Protein AF-0000000087004504 (afdb_homodimer)

Nearest PDB structures (foldseek):
  4i7d-assembly1_A  TM=7.869E-01  e=6.351E-16  Homo sapiens
  4i7b-assembly1_A  TM=7.913E-01  e=2.103E-15  Homo sapiens
  4ca1-assembly1_A  TM=7.230E-01  e=1.581E-15  Homo sapiens
  4x3g-assembly1_A  TM=7.733E-01  e=9.803E-15  Homo sapiens
  5wzz-assembly2_B  TM=7.544E-01  e=6.963E-15  Homo sapiens

Sequence (550 aa):
MESISQLSHESVNDSIVSLFECPVCYEYLTPPIYQCKNAHNICSKCKEHITKCPTCGEIYLDSRSVFVEQIAERLLYPCKNLEVGCYEKYSLQDIEKHHEVCSHRMYECLPGKADNCKWKGRSFDILTHMMDAHASSCWMVDENNILYDYNVFEGVEDLQLVSAYHEVFWYNFKCDATKQKLFLAVQYIGPQELACTFTYEFELCADTDEEKSIIIKNRTRPDTEKLNDIYDSASCIVLDFATVKHFVDSNNSVSFCLRLKRVMAGDSTDGIKDRMESISQLSHESVNDSIVSLFECPVCYEYLTPPIYQCKNAHNICSKCKEHITKCPTCGEIYLDSRSVFVEQIAERLLYPCKNLEVGCYEKYSLQDIEKHHEVCSHRMYECLPGKADNCKWKGRSFDILTHMMDAHASSCWMVDENNILYDYNVFEGVEDLQLVSAYHEVFWYNFKCDATKQKLFLAVQYIGPQELACTFTYEFELCADTDEEKSIIIKNRTRPDTEKLNDIYDSASCIVLDFATVKHFVDSNNSVSFCLRLKRVMAGDSTDGIKDR

Solvent-accessible surface area (backbone atoms only — not comparable to full-atom values): 30795 Å² total; per-residue (Å²): 136,79,80,74,72,71,75,75,74,72,48,56,52,60,63,46,51,71,70,40,46,18,83,82,84,63,45,70,54,49,78,62,30,30,27,26,80,58,44,51,60,37,28,56,77,57,49,76,78,44,62,55,38,90,89,80,64,45,56,52,47,90,43,53,26,58,54,60,36,55,46,47,61,54,38,54,43,71,42,92,41,39,92,77,66,39,84,53,63,28,33,71,85,45,37,62,60,44,56,67,53,39,54,68,36,80,40,68,45,69,77,32,48,85,73,66,48,80,56,69,41,42,68,86,46,46,62,60,48,31,56,73,77,37,46,91,40,47,40,79,47,41,65,41,81,47,70,45,92,42,55,43,72,74,47,40,75,47,65,34,39,32,33,39,96,95,38,45,28,42,40,38,38,37,25,39,51,88,77,40,31,36,40,41,42,46,23,28,61,52,51,56,86,53,13,68,44,26,33,37,35,43,35,38,48,22,84,89,36,85,85,44,65,47,76,48,74,46,58,27,36,32,58,72,55,54,64,66,57,34,60,73,66,57,68,43,49,75,42,46,44,80,62,48,59,70,32,34,50,97,66,38,21,45,46,36,37,40,35,55,45,74,61,65,87,78,67,71,69,69,71,85,68,75,129,136,80,78,73,70,71,76,74,74,74,48,54,52,60,61,45,51,72,68,40,47,17,84,82,82,65,44,68,51,49,79,62,29,30,27,25,79,56,43,50,61,36,28,56,76,58,48,77,78,44,63,53,38,87,90,80,63,42,57,52,47,88,43,53,26,59,53,58,35,55,48,47,61,56,38,56,43,69,42,92,41,38,91,77,67,39,85,53,62,28,34,70,84,45,37,63,61,44,56,70,53,40,54,70,36,80,41,69,45,68,77,33,48,85,73,66,48,80,58,69,41,42,68,86,45,46,61,60,47,33,56,71,77,38,45,90,42,47,38,81,48,41,66,40,78,47,70,44,92,42,55,44,73,74,47,39,78,46,64,35,39,32,32,39,95,94,38,46,29,41,38,39,39,35,27,38,51,88,77,41,32,35,40,41,42,46,21,29,60,53,53,55,85,54,13,68,43,26,33,38,34,43,34,39,48,22,85,90,36,87,84,45,65,48,77,49,74,47,59,28,36,32,58,72,55,54,64,67,57,33,60,74,66,56,68,42,48,74,43,46,44,80,63,50,59,72,32,34,51,96,66,39,22,45,47,37,37,40,35,56,45,73,62,62,86,78,66,72,69,69,68,84,68,76,132

Structure (mmCIF, N/CA/C/O backbone):
data_AF-0000000087004504-model_v1
#
loop_
_entity.id
_entity.type
_entity.pdbx_description
1 polymer 'E3 ubiquitin-protein ligase'
#
loop_
_atom_site.group_PDB
_atom_site.id
_atom_site.type_symbol
_atom_site.label_atom_id
_atom_site.label_alt_id
_atom_site.label_comp_id
_atom_site.label_asym_id
_atom_site.label_entity_id
_atom_site.label_seq_id
_atom_site.pdbx_PDB_ins_code
_atom_site.Cartn_x
_atom_site.Cartn_y
_atom_site.Cartn_z
_atom_site.occupancy
_atom_site.B_iso_or_equiv
_atom_site.auth_seq_id
_atom_site.auth_comp_id
_atom_site.auth_asym_id
_atom_site.auth_atom_id
_atom_site.pdbx_PDB_model_num
ATOM 1 N N . MET A 1 1 ? -18.5 -16.672 20.172 1 22.16 1 MET A N 1
ATOM 2 C CA . MET A 1 1 ? -18.344 -15.938 18.922 1 22.16 1 MET A CA 1
ATOM 3 C C . MET A 1 1 ? -17.062 -15.125 18.922 1 22.16 1 MET A C 1
ATOM 5 O O . MET A 1 1 ? -17 -14.047 19.516 1 22.16 1 MET A O 1
ATOM 9 N N . GLU A 1 2 ? -15.844 -15.742 19 1 25.73 2 GLU A N 1
ATOM 10 C CA . GLU A 1 2 ? -14.469 -15.32 19.266 1 25.73 2 GLU A CA 1
ATOM 11 C C . GLU A 1 2 ? -14 -14.289 18.234 1 25.73 2 GLU A C 1
ATOM 13 O O . GLU A 1 2 ? -14.289 -14.422 17.047 1 25.73 2 GLU A O 1
ATOM 18 N N . SER A 1 3 ? -13.914 -12.992 18.688 1 28.08 3 SER A N 1
ATOM 19 C CA . SER A 1 3 ? -13.344 -11.844 18 1 28.08 3 SER A CA 1
ATOM 20 C C . SER A 1 3 ? -12.07 -12.234 17.25 1 28.08 3 SER A C 1
ATOM 22 O O . SER A 1 3 ? -11.062 -12.578 17.859 1 28.08 3 SER A O 1
ATOM 24 N N . ILE A 1 4 ? -12.141 -13.102 16.266 1 32.5 4 ILE A N 1
ATOM 25 C CA . ILE A 1 4 ? -10.984 -13.32 15.398 1 32.5 4 ILE A CA 1
ATOM 26 C C . ILE A 1 4 ? -10.203 -12.023 15.234 1 32.5 4 ILE A C 1
ATOM 28 O O . ILE A 1 4 ? -10.734 -11.023 14.734 1 32.5 4 ILE A O 1
ATOM 32 N N . SER A 1 5 ? -9.391 -11.617 16.172 1 33.56 5 SER A N 1
ATOM 33 C CA . SER A 1 5 ? -8.367 -10.578 16.188 1 33.56 5 SER A CA 1
ATOM 34 C C . SER A 1 5 ? -7.816 -10.32 14.781 1 33.56 5 SER A C 1
ATOM 36 O O . SER A 1 5 ? -7.293 -11.234 14.148 1 33.56 5 SER A O 1
ATOM 38 N N . GLN A 1 6 ? -8.523 -9.688 13.914 1 36.09 6 GLN A N 1
ATOM 39 C CA . GLN A 1 6 ? -7.973 -9.203 12.656 1 36.09 6 GLN A CA 1
ATOM 40 C C . GLN A 1 6 ? -6.492 -8.867 12.797 1 36.09 6 GLN A C 1
ATOM 42 O O . GLN A 1 6 ? -6.141 -7.859 13.414 1 36.09 6 GLN A O 1
ATOM 47 N N . LEU A 1 7 ? -5.609 -9.602 13.281 1 40.5 7 LEU A N 1
ATOM 48 C CA . LEU A 1 7 ? -4.188 -9.32 13.125 1 40.5 7 LEU A CA 1
ATOM 49 C C . LEU A 1 7 ? -3.947 -8.391 11.938 1 40.5 7 LEU A C 1
ATOM 51 O O . LEU A 1 7 ? -4.199 -8.758 10.789 1 40.5 7 LEU A O 1
ATOM 55 N N . SER A 1 8 ? -4.301 -7.141 12.047 1 48.19 8 SER A N 1
ATOM 56 C CA . SER A 1 8 ? -4.223 -6 11.141 1 48.19 8 SER A CA 1
ATOM 57 C C . SER A 1 8 ? -2.971 -6.07 10.273 1 48.19 8 SER A C 1
ATOM 59 O O . SER A 1 8 ? -1.851 -6.055 10.789 1 48.19 8 SER A O 1
ATOM 61 N N . HIS A 1 9 ? -2.887 -6.867 9.25 1 65 9 HIS A N 1
ATOM 62 C CA . HIS A 1 9 ? -1.817 -6.973 8.258 1 65 9 HIS A CA 1
ATOM 63 C C . HIS A 1 9 ? -1.287 -5.598 7.871 1 65 9 HIS A C 1
ATOM 65 O O . HIS A 1 9 ? -2.057 -4.723 7.473 1 65 9 HIS A O 1
ATOM 71 N N . GLU A 1 10 ? -0.148 -5.242 8.484 1 83.25 10 GLU A N 1
ATOM 72 C CA . GLU A 1 10 ? 0.576 -4.023 8.148 1 83.25 10 GLU A CA 1
ATOM 73 C C . GLU A 1 10 ? 0.592 -3.795 6.637 1 83.25 10 GLU A C 1
ATOM 75 O O . GLU A 1 10 ? 0.879 -4.715 5.867 1 83.25 10 GLU A O 1
ATOM 80 N N . SER A 1 11 ? 0.062 -2.662 6.297 1 92.94 11 SER A N 1
ATOM 81 C CA . SER A 1 11 ? 0.087 -2.318 4.879 1 92.94 11 SER A CA 1
ATOM 82 C C . SER A 1 11 ? 1.515 -2.287 4.344 1 92.94 11 SER A C 1
ATOM 84 O O . SER A 1 11 ? 2.469 -2.141 5.109 1 92.94 11 SER A O 1
ATOM 86 N N . VAL A 1 12 ? 1.646 -2.516 3.148 1 95.88 12 VAL A N 1
ATOM 87 C CA . VAL A 1 12 ? 2.943 -2.422 2.49 1 95.88 12 VAL A CA 1
ATOM 88 C C . VAL A 1 12 ? 3.574 -1.062 2.779 1 95.88 12 VAL A C 1
ATOM 90 O O . VAL A 1 12 ? 4.758 -0.978 3.109 1 95.88 12 VAL A O 1
ATOM 93 N N . ASN A 1 13 ? 2.764 -0.056 2.732 1 97.12 13 ASN A N 1
ATOM 94 C CA . ASN A 1 13 ? 3.26 1.287 3.01 1 97.12 13 ASN A CA 1
ATOM 95 C C . ASN A 1 13 ? 3.852 1.387 4.414 1 97.12 13 ASN A C 1
ATOM 97 O O . ASN A 1 13 ? 4.98 1.852 4.586 1 97.12 13 ASN A O 1
ATOM 101 N N . ASP A 1 14 ? 3.104 0.91 5.367 1 96.31 14 ASP A N 1
ATOM 102 C CA . ASP A 1 14 ? 3.535 1.05 6.754 1 96.31 14 ASP A CA 1
ATOM 103 C C . ASP A 1 14 ? 4.82 0.266 7.012 1 96.31 14 ASP A C 1
ATOM 105 O O . ASP A 1 14 ? 5.695 0.726 7.746 1 96.31 14 ASP A O 1
ATOM 109 N N . SER A 1 15 ? 4.891 -0.849 6.363 1 96.62 15 SER A N 1
ATOM 110 C CA . SER A 1 15 ? 6.066 -1.69 6.555 1 96.62 15 SER A CA 1
ATOM 111 C C . SER A 1 15 ? 7.312 -1.047 5.953 1 96.62 15 SER A C 1
ATOM 113 O O . SER A 1 15 ? 8.414 -1.192 6.488 1 96.62 15 SER A O 1
ATOM 115 N N . ILE A 1 16 ? 7.121 -0.328 4.918 1 97.69 16 ILE A N 1
ATOM 116 C CA . ILE A 1 16 ? 8.266 0.261 4.238 1 97.69 16 ILE A CA 1
ATOM 117 C C . ILE A 1 16 ? 8.625 1.595 4.891 1 97.69 16 ILE A C 1
ATOM 119 O O . ILE A 1 16 ? 9.805 1.907 5.078 1 97.69 16 ILE A O 1
ATOM 123 N N . VAL A 1 17 ? 7.656 2.373 5.273 1 97.31 17 VAL A N 1
ATOM 124 C CA . VAL A 1 17 ? 7.875 3.689 5.859 1 97.31 17 VAL A CA 1
ATOM 125 C C . VAL A 1 17 ? 8.742 3.559 7.113 1 97.31 17 VAL A C 1
ATOM 127 O O . VAL A 1 17 ? 9.57 4.422 7.391 1 97.31 17 VAL A O 1
ATOM 130 N N . SER A 1 18 ? 8.578 2.467 7.816 1 95.38 18 SER A N 1
ATOM 131 C CA . SER A 1 18 ? 9.312 2.25 9.062 1 95.38 18 SER A CA 1
ATOM 132 C C . SER A 1 18 ? 10.812 2.141 8.812 1 95.38 18 SER A C 1
ATOM 134 O O . SER A 1 18 ? 11.609 2.332 9.727 1 95.38 18 SER A O 1
ATOM 136 N N . LEU A 1 19 ? 11.219 1.907 7.613 1 97.12 19 LEU A N 1
ATOM 137 C CA . LEU A 1 19 ? 12.625 1.785 7.246 1 97.12 19 LEU A CA 1
ATOM 138 C C . LEU A 1 19 ? 13.227 3.148 6.914 1 97.12 19 LEU A C 1
ATOM 140 O O . LEU A 1 19 ? 14.445 3.291 6.824 1 97.12 19 LEU A O 1
ATOM 144 N N . PHE A 1 20 ? 12.383 4.137 6.754 1 97.94 20 PHE A N 1
ATOM 145 C CA . PHE A 1 20 ? 12.82 5.418 6.211 1 97.94 20 PHE A CA 1
ATOM 146 C C . PHE A 1 20 ? 13.023 6.438 7.324 1 97.94 20 PHE A C 1
ATOM 148 O O . PHE A 1 20 ? 12.602 7.59 7.203 1 97.94 20 PHE A O 1
ATOM 155 N N . GLU A 1 21 ? 13.68 6.039 8.312 1 96.88 21 GLU A N 1
ATOM 156 C CA . GLU A 1 21 ? 14.07 6.922 9.406 1 96.88 21 GLU A CA 1
ATOM 157 C C . GLU A 1 21 ? 15.578 7.125 9.445 1 96.88 21 GLU A C 1
ATOM 159 O O . GLU A 1 21 ? 16.344 6.164 9.305 1 96.88 21 GLU A O 1
ATOM 164 N N . CYS A 1 22 ? 15.984 8.344 9.562 1 97.56 22 CYS A N 1
ATOM 165 C CA . CYS A 1 22 ? 17.406 8.633 9.719 1 97.56 22 CYS A CA 1
ATOM 166 C C . CYS A 1 22 ? 17.938 8.086 11.031 1 97.56 22 CYS A C 1
ATOM 168 O O . CYS A 1 22 ? 17.328 8.281 12.086 1 97.56 22 CYS A O 1
ATOM 170 N N . PRO A 1 23 ? 19.047 7.434 11.008 1 96.88 23 PRO A N 1
ATOM 171 C CA . PRO A 1 23 ? 19.578 6.828 12.227 1 96.88 23 PRO A CA 1
ATOM 172 C C . PRO A 1 23 ? 20.125 7.859 13.211 1 96.88 23 PRO A C 1
ATOM 174 O O . PRO A 1 23 ? 20.406 7.531 14.367 1 96.88 23 PRO A O 1
ATOM 177 N N . VAL A 1 24 ? 20.25 9.07 12.836 1 97.06 24 VAL A N 1
ATOM 178 C CA . VAL A 1 24 ? 20.859 10.109 13.664 1 97.06 24 VAL A CA 1
ATOM 179 C C . VAL A 1 24 ? 19.766 10.977 14.289 1 97.06 24 VAL A C 1
ATOM 181 O O . VAL A 1 24 ? 19.672 11.07 15.516 1 97.06 24 VAL A O 1
ATOM 184 N N . CYS A 1 25 ? 18.906 11.586 13.477 1 96.56 25 CYS A N 1
ATOM 185 C CA . CYS A 1 25 ? 17.922 12.523 13.992 1 96.56 25 CYS A CA 1
ATOM 186 C C . CYS A 1 25 ? 16.562 11.852 14.203 1 96.56 25 CYS A C 1
ATOM 188 O O . CYS A 1 25 ? 15.664 12.43 14.805 1 96.56 25 CYS A O 1
ATOM 190 N N . TYR A 1 26 ? 16.297 10.656 13.609 1 95.56 26 TYR A N 1
ATOM 191 C CA . TYR A 1 26 ? 15.109 9.828 13.773 1 95.56 26 TYR A CA 1
ATOM 192 C C . TYR A 1 26 ? 13.914 10.43 13.047 1 95.56 26 TYR A C 1
ATOM 194 O O . TYR A 1 26 ? 12.773 10.023 13.281 1 95.56 26 TYR A O 1
ATOM 202 N N . GLU A 1 27 ? 14.125 11.391 12.188 1 95 27 GLU A N 1
ATOM 203 C CA . GLU A 1 27 ? 13.094 11.906 11.281 1 95 27 GLU A CA 1
ATOM 204 C C . GLU A 1 27 ? 13.031 11.094 9.992 1 95 27 GLU A C 1
ATOM 206 O O . GLU A 1 27 ? 13.977 10.367 9.672 1 95 27 GLU A O 1
ATOM 211 N N . TYR A 1 28 ? 11.953 11.219 9.367 1 96.88 28 TYR A N 1
ATOM 212 C CA . TYR A 1 28 ? 11.852 10.531 8.086 1 96.88 28 TYR A CA 1
ATOM 213 C C . TYR A 1 28 ? 12.828 11.117 7.07 1 96.88 28 TYR A C 1
ATOM 215 O O . TYR A 1 28 ? 13.023 12.328 7.02 1 96.88 28 TYR A O 1
ATOM 223 N N . LEU A 1 29 ? 13.398 10.242 6.312 1 97.75 29 LEU A N 1
ATOM 224 C CA . LEU A 1 29 ? 14.336 10.641 5.27 1 97.75 29 LEU A CA 1
ATOM 225 C C . LEU A 1 29 ? 13.625 11.398 4.156 1 97.75 29 LEU A C 1
ATOM 227 O O . LEU A 1 29 ? 12.602 10.93 3.637 1 97.75 29 LEU A O 1
ATOM 231 N N . THR A 1 30 ? 14.086 12.594 3.863 1 96.88 30 THR A N 1
ATOM 232 C CA . THR A 1 30 ? 13.617 13.391 2.736 1 96.88 30 THR A CA 1
ATOM 233 C C . THR A 1 30 ? 14.766 13.711 1.786 1 96.88 30 THR A C 1
ATOM 235 O O . THR A 1 30 ? 15.914 13.828 2.213 1 96.88 30 THR A O 1
ATOM 238 N N . PRO A 1 31 ? 14.469 13.82 0.538 1 97.31 31 PRO A N 1
ATOM 239 C CA . PRO A 1 31 ? 15.539 14.172 -0.397 1 97.31 31 PRO A CA 1
ATOM 240 C C . PRO A 1 31 ? 16.172 15.523 -0.078 1 97.31 31 PRO A C 1
ATOM 242 O O . PRO A 1 31 ? 15.477 16.453 0.333 1 97.31 31 PRO A O 1
ATOM 245 N N . PRO A 1 32 ? 17.469 15.516 -0.321 1 97.75 32 PRO A N 1
ATOM 246 C CA . PRO A 1 32 ? 18.406 14.484 -0.805 1 97.75 32 PRO A CA 1
ATOM 247 C C . PRO A 1 32 ? 18.781 13.484 0.279 1 97.75 32 PRO A C 1
ATOM 249 O O . PRO A 1 32 ? 18.906 13.844 1.45 1 97.75 32 PRO A O 1
ATOM 252 N N . ILE A 1 33 ? 18.938 12.266 -0.087 1 98.38 33 ILE A N 1
ATOM 253 C CA . ILE A 1 33 ? 19.297 11.172 0.812 1 98.38 33 ILE A CA 1
ATOM 254 C C . ILE A 1 33 ? 20.641 10.586 0.406 1 98.38 33 ILE A C 1
ATOM 256 O O . ILE A 1 33 ? 20.922 10.398 -0.783 1 98.38 33 ILE A O 1
ATOM 260 N N . TYR A 1 34 ? 21.5 10.352 1.396 1 98.19 34 TYR A N 1
ATOM 261 C CA . TYR A 1 34 ? 22.844 9.812 1.164 1 98.19 34 TYR A CA 1
ATOM 262 C C . TYR A 1 34 ? 23.016 8.453 1.829 1 98.19 34 TYR A C 1
ATOM 264 O O . TYR A 1 34 ? 22.188 8.062 2.662 1 98.19 34 TYR A O 1
ATOM 272 N N . GLN A 1 35 ? 24.016 7.754 1.395 1 97.69 35 GLN A N 1
ATOM 273 C CA . GLN A 1 35 ? 24.25 6.43 1.961 1 97.69 35 GLN A CA 1
ATOM 274 C C . GLN A 1 35 ? 25.75 6.125 2.039 1 97.69 35 GLN A C 1
ATOM 276 O O . GLN A 1 35 ? 26.547 6.773 1.364 1 97.69 35 GLN A O 1
ATOM 281 N N . CYS A 1 36 ? 26.094 5.27 2.889 1 96.75 36 CYS A N 1
ATOM 282 C CA . CYS A 1 36 ? 27.438 4.73 2.898 1 96.75 36 CYS A CA 1
ATOM 283 C C . CYS A 1 36 ? 27.562 3.551 1.94 1 96.75 36 CYS A C 1
ATOM 285 O O . CYS A 1 36 ? 26.594 3.16 1.301 1 96.75 36 CYS A O 1
ATOM 287 N N . LYS A 1 37 ? 28.719 2.926 1.812 1 94.25 37 LYS A N 1
ATOM 288 C CA . LYS A 1 37 ? 28.984 1.869 0.839 1 94.25 37 LYS A CA 1
ATOM 289 C C . LYS A 1 37 ? 28.172 0.612 1.164 1 94.25 37 LYS A C 1
ATOM 291 O O . LYS A 1 37 ? 28 -0.258 0.308 1 94.25 37 LYS A O 1
ATOM 296 N N . ASN A 1 38 ? 27.719 0.509 2.398 1 94.81 38 ASN A N 1
ATOM 297 C CA . ASN A 1 38 ? 26.906 -0.635 2.801 1 94.81 38 ASN A CA 1
ATOM 298 C C . ASN A 1 38 ? 25.422 -0.319 2.729 1 94.81 38 ASN A C 1
ATOM 300 O O . ASN A 1 38 ? 24.594 -1.051 3.281 1 94.81 38 ASN A O 1
ATOM 304 N N . ALA A 1 39 ? 25.047 0.777 2.205 1 95.62 39 ALA A N 1
ATOM 305 C CA . ALA A 1 39 ? 23.688 1.179 1.885 1 95.62 39 ALA A CA 1
ATOM 306 C C . ALA A 1 39 ? 22.922 1.589 3.143 1 95.62 39 ALA A C 1
ATOM 308 O O . ALA A 1 39 ? 21.719 1.369 3.244 1 95.62 39 ALA A O 1
ATOM 309 N N . HIS A 1 40 ? 23.641 2.117 4.176 1 97.25 40 HIS A N 1
ATOM 310 C CA . HIS A 1 40 ? 22.969 2.779 5.297 1 97.25 40 HIS A CA 1
ATOM 311 C C . HIS A 1 40 ? 22.703 4.246 4.984 1 97.25 40 HIS A C 1
ATOM 313 O O . HIS A 1 40 ? 23.609 4.984 4.602 1 97.25 40 HIS A O 1
ATOM 319 N N . ASN A 1 41 ? 21.484 4.66 5.18 1 98 41 ASN A N 1
ATOM 320 C CA . ASN A 1 41 ? 21.047 5.973 4.715 1 98 41 ASN A CA 1
ATOM 321 C C . ASN A 1 41 ? 21.188 7.027 5.809 1 98 41 ASN A C 1
ATOM 323 O O . ASN A 1 41 ? 21.203 6.699 6.996 1 98 41 ASN A O 1
ATOM 327 N N . ILE A 1 42 ? 21.281 8.273 5.371 1 98.31 42 ILE A N 1
ATOM 328 C CA . ILE A 1 42 ? 21.344 9.43 6.254 1 98.31 42 ILE A CA 1
ATOM 329 C C . ILE A 1 42 ? 20.703 10.633 5.566 1 98.31 42 ILE A C 1
ATOM 331 O O . ILE A 1 42 ? 20.766 10.766 4.344 1 98.31 42 ILE A O 1
ATOM 335 N N . CYS A 1 43 ? 20.031 11.43 6.273 1 97.81 43 CYS A N 1
ATOM 336 C CA . CYS A 1 43 ? 19.453 12.633 5.703 1 97.81 43 CYS A CA 1
ATOM 337 C C . CYS A 1 43 ? 20.516 13.688 5.449 1 97.81 43 CYS A C 1
ATOM 339 O O . CYS A 1 43 ? 21.625 13.609 5.992 1 97.81 43 CYS A O 1
ATOM 341 N N . SER A 1 44 ? 20.203 14.664 4.672 1 97.62 44 SER A N 1
ATOM 342 C CA . SER A 1 44 ? 21.156 15.695 4.273 1 97.62 44 SER A CA 1
ATOM 343 C C . SER A 1 44 ? 21.578 16.547 5.469 1 97.62 44 SER A C 1
ATOM 345 O O . SER A 1 44 ? 22.75 16.906 5.594 1 97.62 44 SER A O 1
ATOM 347 N N . LYS A 1 45 ? 20.703 16.859 6.387 1 97.44 45 LYS A N 1
ATOM 348 C CA . LYS A 1 45 ? 20.984 17.672 7.559 1 97.44 45 LYS A CA 1
ATOM 349 C C . LYS A 1 45 ? 22 16.984 8.469 1 97.44 45 LYS A C 1
ATOM 351 O O . LYS A 1 45 ? 22.969 17.609 8.906 1 97.44 45 LYS A O 1
ATOM 356 N N . CYS A 1 46 ? 21.828 15.758 8.695 1 97.81 46 CYS A N 1
ATOM 357 C CA . CYS A 1 46 ? 22.703 15.016 9.594 1 97.81 46 CYS A CA 1
ATOM 358 C C . CYS A 1 46 ? 24.047 14.734 8.93 1 97.81 46 CYS A C 1
ATOM 360 O O . CYS A 1 46 ? 25.078 14.703 9.602 1 97.81 46 CYS A O 1
ATOM 362 N N . LYS A 1 47 ? 24.031 14.516 7.656 1 97.56 47 LYS A N 1
ATOM 363 C CA . LYS A 1 47 ? 25.281 14.258 6.93 1 97.56 47 LYS A CA 1
ATOM 364 C C . LYS A 1 47 ? 26.25 15.414 7.082 1 97.56 47 LYS A C 1
ATOM 366 O O . LYS A 1 47 ? 27.469 15.227 7.023 1 97.56 47 LYS A O 1
ATOM 371 N N . GLU A 1 48 ? 25.75 16.609 7.242 1 97.06 48 GLU A N 1
ATOM 372 C CA . GLU A 1 48 ? 26.578 17.797 7.402 1 97.06 48 GLU A CA 1
ATOM 373 C C . GLU A 1 48 ? 27.391 17.734 8.695 1 97.06 48 GLU A C 1
ATOM 375 O O . GLU A 1 48 ? 28.422 18.391 8.82 1 97.06 48 GLU A O 1
ATOM 380 N N . HIS A 1 49 ? 26.984 16.891 9.594 1 96.81 49 HIS A N 1
ATOM 381 C CA . HIS A 1 49 ? 27.578 16.906 10.93 1 96.81 49 HIS A CA 1
ATOM 382 C C . HIS A 1 49 ? 28.344 15.609 11.203 1 96.81 49 HIS A C 1
ATOM 384 O O . HIS A 1 49 ? 29.141 15.539 12.148 1 96.81 49 HIS A O 1
ATOM 390 N N . ILE A 1 50 ? 28.031 14.586 10.406 1 95.69 50 ILE A N 1
ATOM 391 C CA . ILE A 1 50 ? 28.656 13.281 10.656 1 95.69 50 ILE A CA 1
ATOM 392 C C . ILE A 1 50 ? 29.297 12.766 9.375 1 95.69 50 ILE A C 1
ATOM 394 O O . ILE A 1 50 ? 28.719 12.875 8.289 1 95.69 50 ILE A O 1
ATOM 398 N N . THR A 1 51 ? 30.484 12.195 9.516 1 95.38 51 THR A N 1
ATOM 399 C CA . THR A 1 51 ? 31.188 11.695 8.344 1 95.38 51 THR A CA 1
ATOM 400 C C . THR A 1 51 ? 31.094 10.172 8.266 1 95.38 51 THR A C 1
ATOM 402 O O . THR A 1 51 ? 31 9.609 7.172 1 95.38 51 THR A O 1
ATOM 405 N N . LYS A 1 52 ? 31 9.594 9.43 1 97.81 52 LYS A N 1
ATOM 406 C CA . LYS A 1 52 ? 30.984 8.141 9.469 1 97.81 52 LYS A CA 1
ATOM 407 C C . LYS A 1 52 ? 29.609 7.602 9.844 1 97.81 52 LYS A C 1
ATOM 409 O O . LYS A 1 52 ? 28.938 8.156 10.719 1 97.81 52 LYS A O 1
ATOM 414 N N . CYS A 1 53 ? 29.234 6.582 9.227 1 97.75 53 CYS A N 1
ATOM 415 C CA . CYS A 1 53 ? 27.984 5.895 9.477 1 97.75 53 CYS A CA 1
ATOM 416 C C . CYS A 1 53 ? 27.969 5.27 10.867 1 97.75 53 CYS A C 1
ATOM 418 O O . CYS A 1 53 ? 28.828 4.449 11.188 1 97.75 53 CYS A O 1
ATOM 420 N N . PRO A 1 54 ? 27.031 5.582 11.664 1 97.06 54 PRO A N 1
ATOM 421 C CA . PRO A 1 54 ? 26.984 5.035 13.016 1 97.06 54 PRO A CA 1
ATOM 422 C C . PRO A 1 54 ? 26.672 3.537 13.039 1 97.06 54 PRO A C 1
ATOM 424 O O . PRO A 1 54 ? 26.938 2.863 14.039 1 97.06 54 PRO A O 1
ATOM 427 N N . THR A 1 55 ? 26.109 2.984 11.992 1 95.31 55 THR A N 1
ATOM 428 C CA . THR A 1 55 ? 25.688 1.59 11.945 1 95.31 55 THR A CA 1
ATOM 429 C C . THR A 1 55 ? 26.875 0.675 11.641 1 95.31 55 THR A C 1
ATOM 431 O O . THR A 1 55 ? 27 -0.407 12.219 1 95.31 55 THR A O 1
ATOM 434 N N . CYS A 1 56 ? 27.875 1.089 10.742 1 96.25 56 CYS A N 1
ATOM 435 C CA . CYS A 1 56 ? 28.891 0.139 10.281 1 96.25 56 CYS A CA 1
ATOM 436 C C . CYS A 1 56 ? 30.281 0.75 10.336 1 96.25 56 CYS A C 1
ATOM 438 O O . CYS A 1 56 ? 31.266 0.061 10.102 1 96.25 56 CYS A O 1
ATOM 440 N N . GLY A 1 57 ? 30.375 2.07 10.484 1 97.12 57 GLY A N 1
ATOM 441 C CA . GLY A 1 57 ? 31.672 2.723 10.617 1 97.12 57 GLY A CA 1
ATOM 442 C C . GLY A 1 57 ? 32.25 3.197 9.289 1 97.12 57 GLY A C 1
ATOM 443 O O . GLY A 1 57 ? 33.281 3.836 9.258 1 97.12 57 GLY A O 1
ATOM 444 N N . GLU A 1 58 ? 31.578 3.002 8.18 1 96.75 58 GLU A N 1
ATOM 445 C CA . GLU A 1 58 ? 32.062 3.42 6.859 1 96.75 58 GLU A CA 1
ATOM 446 C C . GLU A 1 58 ? 31.766 4.902 6.617 1 96.75 58 GLU A C 1
ATOM 448 O O . GLU A 1 58 ? 30.859 5.473 7.23 1 96.75 58 GLU A O 1
ATOM 453 N N . ILE A 1 59 ? 32.531 5.484 5.695 1 97.12 59 ILE A N 1
ATOM 454 C CA . ILE A 1 59 ? 32.344 6.883 5.336 1 97.12 59 ILE A CA 1
ATOM 455 C C . ILE A 1 59 ? 31.141 7.016 4.414 1 97.12 59 ILE A C 1
ATOM 457 O O . ILE A 1 59 ? 30.953 6.203 3.508 1 97.12 59 ILE A O 1
ATOM 461 N N . TYR A 1 60 ? 30.359 8.055 4.637 1 97.12 60 TYR A N 1
ATOM 462 C CA . TYR A 1 60 ? 29.234 8.312 3.736 1 97.12 60 TYR A CA 1
ATOM 463 C C . TYR A 1 60 ? 29.734 8.797 2.377 1 97.12 60 TYR A C 1
ATOM 465 O O . TYR A 1 60 ? 30.672 9.578 2.297 1 97.12 60 TYR A O 1
ATOM 473 N N . LEU A 1 61 ? 29.078 8.258 1.426 1 96.06 61 LEU A N 1
ATOM 474 C CA . LEU A 1 61 ? 29.391 8.688 0.068 1 96.06 61 LEU A CA 1
ATOM 475 C C . LEU A 1 61 ? 28.797 10.062 -0.217 1 96.06 61 LEU A C 1
ATOM 477 O O . LEU A 1 61 ? 27.844 10.484 0.444 1 96.06 61 LEU A O 1
ATOM 481 N N . ASP A 1 62 ? 29.344 10.75 -1.226 1 94.81 62 ASP A N 1
ATOM 482 C CA . ASP A 1 62 ? 28.859 12.078 -1.584 1 94.81 62 ASP A CA 1
ATOM 483 C C . ASP A 1 62 ? 27.719 11.992 -2.594 1 94.81 62 ASP A C 1
ATOM 485 O O . ASP A 1 62 ? 26.984 12.969 -2.799 1 94.81 62 ASP A O 1
ATOM 489 N N . SER A 1 63 ? 27.672 10.812 -3.158 1 94.75 63 SER A N 1
ATOM 490 C CA . SER A 1 63 ? 26.609 10.656 -4.145 1 94.75 63 SER A CA 1
ATOM 491 C C . SER A 1 63 ? 25.25 10.484 -3.475 1 94.75 63 SER A C 1
ATOM 493 O O . SER A 1 63 ? 25.141 9.812 -2.445 1 94.75 63 SER A O 1
ATOM 495 N N . ARG A 1 64 ? 24.203 11.102 -4.121 1 95.44 64 ARG A N 1
ATOM 496 C CA . ARG A 1 64 ? 22.828 10.93 -3.668 1 95.44 64 ARG A CA 1
ATOM 497 C C . ARG A 1 64 ? 22.281 9.562 -4.07 1 95.44 64 ARG A C 1
ATOM 499 O O . ARG A 1 64 ? 22.656 9.023 -5.109 1 95.44 64 ARG A O 1
ATOM 506 N N . SER A 1 65 ? 21.484 9.039 -3.225 1 96.12 65 SER A N 1
ATOM 507 C CA . SER A 1 65 ? 20.781 7.801 -3.566 1 96.12 65 SER A CA 1
ATOM 508 C C . SER A 1 65 ? 19.438 8.086 -4.211 1 96.12 65 SER A C 1
ATOM 510 O O . SER A 1 65 ? 18.391 7.977 -3.555 1 96.12 65 SER A O 1
ATOM 512 N N . VAL A 1 66 ? 19.453 8.367 -5.465 1 97.06 66 VAL A N 1
ATOM 513 C CA . VAL A 1 66 ? 18.25 8.734 -6.207 1 97.06 66 VAL A CA 1
ATOM 514 C C . VAL A 1 66 ? 17.219 7.617 -6.113 1 97.06 66 VAL A C 1
ATOM 516 O O . VAL A 1 66 ? 16.016 7.879 -6.031 1 97.06 66 VAL A O 1
ATOM 519 N N . PHE A 1 67 ? 17.719 6.422 -6.074 1 97.31 67 PHE A N 1
ATOM 520 C CA . PHE A 1 67 ? 16.844 5.262 -5.949 1 97.31 67 PHE A CA 1
ATOM 521 C C . PHE A 1 67 ? 16.031 5.336 -4.664 1 97.31 67 PHE A C 1
ATOM 523 O O . PHE A 1 67 ? 14.812 5.188 -4.684 1 97.31 67 PHE A O 1
ATOM 530 N N . VAL A 1 68 ? 16.656 5.578 -3.574 1 98.12 68 VAL A N 1
ATOM 531 C CA . VAL A 1 68 ? 16 5.668 -2.268 1 98.12 68 VAL A CA 1
ATOM 532 C C . VAL A 1 68 ? 15.07 6.875 -2.23 1 98.12 68 VAL A C 1
ATOM 534 O O . VAL A 1 68 ? 13.984 6.805 -1.661 1 98.12 68 VAL A O 1
ATOM 537 N N . GLU A 1 69 ? 15.523 7.957 -2.865 1 98.31 69 GLU A N 1
ATOM 538 C CA . GLU A 1 69 ? 14.703 9.164 -2.93 1 98.31 69 GLU A CA 1
ATOM 539 C C . GLU A 1 69 ? 13.398 8.898 -3.678 1 98.31 69 GLU A C 1
ATOM 541 O O . GLU A 1 69 ? 12.336 9.375 -3.273 1 98.31 69 GLU A O 1
ATOM 546 N N . GLN A 1 70 ? 13.484 8.141 -4.723 1 97.88 70 GLN A N 1
ATOM 547 C CA . GLN A 1 70 ? 12.297 7.812 -5.504 1 97.88 70 GLN A CA 1
ATOM 548 C C . GLN A 1 70 ? 11.297 7.012 -4.672 1 97.88 70 GLN A C 1
ATOM 550 O O . GLN A 1 70 ? 10.086 7.234 -4.766 1 97.88 70 GLN A O 1
ATOM 555 N N . ILE A 1 71 ? 11.812 6.094 -3.902 1 98.19 71 ILE A N 1
ATOM 556 C CA . ILE A 1 71 ? 10.938 5.32 -3.029 1 98.19 71 ILE A CA 1
ATOM 557 C C . ILE A 1 71 ? 10.32 6.238 -1.978 1 98.19 71 ILE A C 1
ATOM 559 O O . ILE A 1 71 ? 9.102 6.223 -1.764 1 98.19 71 ILE A O 1
ATOM 563 N N . ALA A 1 72 ? 11.141 7.062 -1.36 1 98.31 72 ALA A N 1
ATOM 564 C CA . ALA A 1 72 ? 10.688 7.98 -0.319 1 98.31 72 ALA A CA 1
ATOM 565 C C . ALA A 1 72 ? 9.547 8.859 -0.822 1 98.31 72 ALA A C 1
ATOM 567 O O . ALA A 1 72 ? 8.602 9.156 -0.08 1 98.31 72 ALA A O 1
ATOM 568 N N . GLU A 1 73 ? 9.625 9.258 -2.023 1 97.62 73 GLU A N 1
ATOM 569 C CA . GLU A 1 73 ? 8.656 10.18 -2.609 1 97.62 73 GLU A CA 1
ATOM 570 C C . GLU A 1 73 ? 7.324 9.484 -2.881 1 97.62 73 GLU A C 1
ATOM 572 O O . GLU A 1 73 ? 6.305 10.141 -3.09 1 97.62 73 GLU A O 1
ATOM 577 N N . ARG A 1 74 ? 7.277 8.203 -2.92 1 97.31 74 ARG A N 1
ATOM 578 C CA . ARG A 1 74 ? 6.07 7.449 -3.242 1 97.31 74 ARG A CA 1
ATOM 579 C C . ARG A 1 74 ? 5.379 6.957 -1.977 1 97.31 74 ARG A C 1
ATOM 581 O O . ARG A 1 74 ? 4.223 6.531 -2.02 1 97.31 74 ARG A O 1
ATOM 588 N N . LEU A 1 75 ? 5.996 7.055 -0.855 1 97.88 75 LEU A N 1
ATOM 589 C CA . LEU A 1 75 ? 5.461 6.594 0.421 1 97.88 75 LEU A CA 1
ATOM 590 C C . LEU A 1 75 ? 4.496 7.621 1.009 1 97.88 75 LEU A C 1
ATOM 592 O O . LEU A 1 75 ? 4.484 8.781 0.587 1 97.88 75 LEU A O 1
ATOM 596 N N . LEU A 1 76 ? 3.691 7.113 1.869 1 97.94 76 LEU A N 1
ATOM 597 C CA . LEU A 1 76 ? 2.812 7.945 2.684 1 97.94 76 LEU A CA 1
ATOM 598 C C . LEU A 1 76 ? 3.26 7.941 4.141 1 97.94 76 LEU A C 1
ATOM 600 O O . LEU A 1 76 ? 3.406 6.879 4.75 1 97.94 76 LEU A O 1
ATOM 604 N N . TYR A 1 77 ? 3.43 9.047 4.652 1 97.88 77 TYR A N 1
ATOM 605 C CA . TYR A 1 77 ? 3.982 9.203 5.992 1 97.88 77 TYR A CA 1
ATOM 606 C C . TYR A 1 77 ? 2.896 9.586 6.992 1 97.88 77 TYR A C 1
ATOM 608 O O . TYR A 1 77 ? 2.018 10.391 6.68 1 97.88 77 TYR A O 1
ATOM 616 N N . PRO A 1 78 ? 2.963 9.016 8.125 1 97.12 78 PRO A N 1
ATOM 617 C CA . PRO A 1 78 ? 1.964 9.359 9.141 1 97.12 78 PRO A CA 1
ATOM 618 C C . PRO A 1 78 ? 2.133 10.773 9.688 1 97.12 78 PRO A C 1
ATOM 620 O O . PRO A 1 78 ? 3.256 11.273 9.773 1 97.12 78 PRO A O 1
ATOM 623 N N . CYS A 1 79 ? 1.022 11.422 9.992 1 96.88 79 CYS A N 1
ATOM 624 C CA . CYS A 1 79 ? 1.024 12.719 10.656 1 96.88 79 CYS A CA 1
ATOM 625 C C . CYS A 1 79 ? 1.818 12.656 11.961 1 96.88 79 CYS A C 1
ATOM 627 O O . CYS A 1 79 ? 1.778 11.656 12.672 1 96.88 79 CYS A O 1
ATOM 629 N N . LYS A 1 80 ? 2.535 13.734 12.281 1 94.69 80 LYS A N 1
ATOM 630 C CA . LYS A 1 80 ? 3.316 13.805 13.508 1 94.69 80 LYS A CA 1
ATOM 631 C C . LYS A 1 80 ? 2.414 13.734 14.742 1 94.69 80 LYS A C 1
ATOM 633 O O . LYS A 1 80 ? 2.881 13.461 15.844 1 94.69 80 LYS A O 1
ATOM 638 N N . ASN A 1 81 ? 1.147 13.969 14.539 1 95.38 81 ASN A N 1
ATOM 639 C CA . ASN A 1 81 ? 0.172 13.938 15.625 1 95.38 81 ASN A CA 1
ATOM 640 C C . ASN A 1 81 ? -0.522 12.578 15.711 1 95.38 81 ASN A C 1
ATOM 642 O O . ASN A 1 81 ? -1.649 12.484 16.203 1 95.38 81 ASN A O 1
ATOM 646 N N . LEU A 1 82 ? 0.132 11.578 15.18 1 94.38 82 LEU A N 1
ATOM 647 C CA . LEU A 1 82 ? -0.429 10.227 15.211 1 94.38 82 LEU A CA 1
ATOM 648 C C . LEU A 1 82 ? -0.717 9.797 16.641 1 94.38 82 LEU A C 1
ATOM 650 O O . LEU A 1 82 ? -1.787 9.25 16.922 1 94.38 82 LEU A O 1
ATOM 654 N N . GLU A 1 83 ? 0.129 10.055 17.562 1 93.69 83 GLU A N 1
ATOM 655 C CA . GLU A 1 83 ? 0.013 9.617 18.938 1 93.69 83 GLU A CA 1
ATOM 656 C C . GLU A 1 83 ? -1.161 10.289 19.641 1 93.69 83 GLU A C 1
ATOM 658 O O . GLU A 1 83 ? -1.671 9.789 20.641 1 93.69 83 GLU A O 1
ATOM 663 N N . VAL A 1 84 ? -1.561 11.406 19.094 1 92.62 84 VAL A N 1
ATOM 664 C CA . VAL A 1 84 ? -2.641 12.141 19.75 1 92.62 84 VAL A CA 1
ATOM 665 C C . VAL A 1 84 ? -3.938 11.961 18.969 1 92.62 84 VAL A C 1
ATOM 667 O O . VAL A 1 84 ? -4.934 12.633 19.234 1 92.62 84 VAL A O 1
ATOM 670 N N . GLY A 1 85 ? -3.852 11.172 17.891 1 92.69 85 GLY A N 1
ATOM 671 C CA . GLY A 1 85 ? -5.133 10.75 17.344 1 92.69 85 GLY A CA 1
ATOM 672 C C . GLY A 1 85 ? -5.254 10.992 15.852 1 92.69 85 GLY A C 1
ATOM 673 O O . GLY A 1 85 ? -6.254 10.617 15.234 1 92.69 85 GLY A O 1
ATOM 674 N N . CYS A 1 86 ? -4.352 11.664 15.234 1 95.25 86 CYS A N 1
ATOM 675 C CA . CYS A 1 86 ? -4.453 11.844 13.789 1 95.25 86 CYS A CA 1
ATOM 676 C C . CYS A 1 86 ? -3.877 10.641 13.055 1 95.25 86 CYS A C 1
ATOM 678 O O . CYS A 1 86 ? -2.662 10.438 13.047 1 95.25 86 CYS A O 1
ATOM 680 N N . TYR A 1 87 ? -4.633 9.914 12.297 1 95.31 87 TYR A N 1
ATOM 681 C CA . TYR A 1 87 ? -4.207 8.68 11.641 1 95.31 87 TYR A CA 1
ATOM 682 C C . TYR A 1 87 ? -4.023 8.898 10.148 1 95.31 87 TYR A C 1
ATOM 684 O O . TYR A 1 87 ? -3.838 7.938 9.391 1 95.31 87 TYR A O 1
ATOM 692 N N . GLU A 1 88 ? -4.031 10.117 9.789 1 95.81 88 GLU A N 1
ATOM 693 C CA . GLU A 1 88 ? -3.893 10.422 8.367 1 95.81 88 GLU A CA 1
ATOM 694 C C . GLU A 1 88 ? -2.445 10.273 7.91 1 95.81 88 GLU A C 1
ATOM 696 O O . GLU A 1 88 ? -1.517 10.477 8.695 1 95.81 88 GLU A O 1
ATOM 701 N N . LYS A 1 89 ? -2.264 9.898 6.629 1 97.38 89 LYS A N 1
ATOM 702 C CA . LYS A 1 89 ? -0.958 9.773 5.984 1 97.38 89 LYS A CA 1
ATOM 703 C C . LYS A 1 89 ? -0.896 10.594 4.703 1 97.38 89 LYS A C 1
ATOM 705 O O . LYS A 1 89 ? -1.891 10.711 3.984 1 97.38 89 LYS A O 1
ATOM 710 N N . TYR A 1 90 ? 0.262 11.172 4.465 1 97.62 90 TYR A N 1
ATOM 711 C CA . TYR A 1 90 ? 0.431 12.023 3.295 1 97.62 90 TYR A CA 1
ATOM 712 C C . TYR A 1 90 ? 1.804 11.82 2.664 1 97.62 90 TYR A C 1
ATOM 714 O O . TYR A 1 90 ? 2.717 11.297 3.307 1 97.62 90 TYR A O 1
ATOM 722 N N . SER A 1 91 ? 1.883 12.203 1.431 1 97.31 91 SER A N 1
ATOM 723 C CA . SER A 1 91 ? 3.176 12.227 0.756 1 97.31 91 SER A CA 1
ATOM 724 C C . SER A 1 91 ? 4.109 13.258 1.387 1 97.31 91 SER A C 1
ATOM 726 O O . SER A 1 91 ? 3.668 14.109 2.154 1 97.31 91 SER A O 1
ATOM 728 N N . LEU A 1 92 ? 5.332 13.172 1.014 1 95.81 92 LEU A N 1
ATOM 729 C CA . LEU A 1 92 ? 6.312 14.133 1.503 1 95.81 92 LEU A CA 1
ATOM 730 C C . LEU A 1 92 ? 5.93 15.555 1.104 1 95.81 92 LEU A C 1
ATOM 732 O O . LEU A 1 92 ? 6.133 16.5 1.874 1 95.81 92 LEU A O 1
ATOM 736 N N . GLN A 1 93 ? 5.344 15.688 0.007 1 94.5 93 GLN A N 1
ATOM 737 C CA . GLN A 1 93 ? 4.977 17 -0.513 1 94.5 93 GLN A CA 1
ATOM 738 C C . GLN A 1 93 ? 3.785 17.578 0.245 1 94.5 93 GLN A C 1
ATOM 740 O O . GLN A 1 93 ? 3.717 18.781 0.478 1 94.5 93 GLN A O 1
ATOM 745 N N . ASP A 1 94 ? 2.975 16.703 0.717 1 96.75 94 ASP A N 1
ATOM 746 C CA . ASP A 1 94 ? 1.689 17.156 1.237 1 96.75 94 ASP A CA 1
ATOM 747 C C . ASP A 1 94 ? 1.685 17.172 2.764 1 96.75 94 ASP A C 1
ATOM 749 O O . ASP A 1 94 ? 0.812 17.781 3.387 1 96.75 94 ASP A O 1
ATOM 753 N N . ILE A 1 95 ? 2.59 16.516 3.342 1 96.44 95 ILE A N 1
ATOM 754 C CA . ILE A 1 95 ? 2.51 16.25 4.777 1 96.44 95 ILE A CA 1
ATOM 755 C C . ILE A 1 95 ? 2.66 17.562 5.543 1 96.44 95 ILE A C 1
ATOM 757 O O . ILE A 1 95 ? 2.023 17.766 6.582 1 96.44 95 ILE A O 1
ATOM 761 N N . GLU A 1 96 ? 3.504 18.453 5.066 1 93.81 96 GLU A N 1
ATOM 762 C CA . GLU A 1 96 ? 3.668 19.734 5.738 1 93.81 96 GLU A CA 1
ATOM 763 C C . GLU A 1 96 ? 2.387 20.562 5.672 1 93.81 96 GLU A C 1
ATOM 765 O O . GLU A 1 96 ? 2.016 21.234 6.645 1 93.81 96 GLU A O 1
ATOM 770 N N . LYS A 1 97 ? 1.792 20.562 4.586 1 94.44 97 LYS A N 1
ATOM 771 C CA . LYS A 1 97 ? 0.506 21.234 4.449 1 94.44 97 LYS A CA 1
ATOM 772 C C . LYS A 1 97 ? -0.52 20.672 5.426 1 94.44 97 LYS A C 1
ATOM 774 O O . LYS A 1 97 ? -1.256 21.422 6.07 1 94.44 97 LYS A O 1
ATOM 779 N N . HIS A 1 98 ? -0.506 19.359 5.516 1 95.5 98 HIS A N 1
ATOM 780 C CA . HIS A 1 98 ? -1.409 18.734 6.469 1 95.5 98 HIS A CA 1
ATOM 781 C C . HIS A 1 98 ? -1.102 19.172 7.895 1 95.5 98 HIS A C 1
ATOM 783 O O . HIS A 1 98 ? -2.016 19.484 8.664 1 95.5 98 HIS A O 1
ATOM 789 N N . HIS A 1 99 ? 0.138 19.25 8.172 1 94.25 99 HIS A N 1
ATOM 790 C CA . HIS A 1 99 ? 0.524 19.609 9.531 1 94.25 99 HIS A CA 1
ATOM 791 C C . HIS A 1 99 ? -0.004 21 9.898 1 94.25 99 HIS A C 1
ATOM 793 O O . HIS A 1 99 ? -0.361 21.234 11.055 1 94.25 99 HIS A O 1
ATOM 799 N N . GLU A 1 100 ? -0.117 21.859 8.969 1 91.5 100 GLU A N 1
ATOM 800 C CA . GLU A 1 100 ? -0.574 23.234 9.188 1 91.5 100 GLU A CA 1
ATOM 801 C C . GLU A 1 100 ? -2.068 23.266 9.5 1 91.5 100 GLU A C 1
ATOM 803 O O . GLU A 1 100 ? -2.539 24.172 10.195 1 91.5 100 GLU A O 1
ATOM 808 N N . VAL A 1 101 ? -2.732 22.312 9.039 1 92.94 101 VAL A N 1
ATOM 809 C CA . VAL A 1 101 ? -4.188 22.406 9.141 1 92.94 101 VAL A CA 1
ATOM 810 C C . VAL A 1 101 ? -4.715 21.234 9.977 1 92.94 101 VAL A C 1
ATOM 812 O O . VAL A 1 101 ? -5.93 21.078 10.125 1 92.94 101 VAL A O 1
ATOM 815 N N . CYS A 1 102 ? -3.834 20.422 10.492 1 94.69 102 CYS A N 1
ATOM 816 C CA . CYS A 1 102 ? -4.25 19.266 11.266 1 94.69 102 CYS A CA 1
ATOM 817 C C . CYS A 1 102 ? -5.062 19.688 12.484 1 94.69 102 CYS A C 1
ATOM 819 O O . CYS A 1 102 ? -4.656 20.578 13.227 1 94.69 102 CYS A O 1
ATOM 821 N N . SER A 1 103 ? -6.156 19.094 12.688 1 91.19 103 SER A N 1
ATOM 822 C CA . SER A 1 103 ? -7.039 19.422 13.797 1 91.19 103 SER A CA 1
ATOM 823 C C . SER A 1 103 ? -6.418 19.031 15.133 1 91.19 103 SER A C 1
ATOM 825 O O . SER A 1 103 ? -6.887 19.469 16.188 1 91.19 103 SER A O 1
ATOM 827 N N . HIS A 1 104 ? -5.359 18.234 15.055 1 94.25 104 HIS A N 1
ATOM 828 C CA . HIS A 1 104 ? -4.688 17.781 16.266 1 94.25 104 HIS A CA 1
ATOM 829 C C . HIS A 1 104 ? -3.414 18.594 16.516 1 94.25 104 HIS A C 1
ATOM 831 O O . HIS A 1 104 ? -2.635 18.266 17.406 1 94.25 104 HIS A O 1
ATOM 837 N N . ARG A 1 105 ? -3.223 19.547 15.734 1 94.5 105 ARG A N 1
ATOM 838 C CA . ARG A 1 105 ? -2.021 20.375 15.859 1 94.5 105 ARG A CA 1
ATOM 839 C C . ARG A 1 105 ? -1.981 21.094 17.203 1 94.5 105 ARG A C 1
ATOM 841 O O . ARG A 1 105 ? -2.986 21.141 17.922 1 94.5 105 ARG A O 1
ATOM 848 N N . MET A 1 106 ? -0.854 21.562 17.516 1 93.25 106 MET A N 1
ATOM 849 C CA . MET A 1 106 ? -0.663 22.375 18.719 1 93.25 106 MET A CA 1
ATOM 850 C C . MET A 1 106 ? -1.123 23.812 18.5 1 93.25 106 MET A C 1
ATOM 852 O O . MET A 1 106 ? -0.865 24.391 17.453 1 93.25 106 MET A O 1
ATOM 856 N N . TYR A 1 107 ? -1.756 24.344 19.578 1 93 107 TYR A N 1
ATOM 857 C CA . TYR A 1 107 ? -2.229 25.719 19.547 1 93 107 TYR A CA 1
ATOM 858 C C . TYR A 1 107 ? -1.47 26.578 20.547 1 93 107 TYR A C 1
ATOM 860 O O . TYR A 1 107 ? -0.939 26.062 21.531 1 93 107 TYR A O 1
ATOM 868 N N . GLU A 1 108 ? -1.446 27.812 20.156 1 92 108 GLU A N 1
ATOM 869 C CA . GLU A 1 108 ? -0.914 28.812 21.078 1 92 108 GLU A CA 1
ATOM 870 C C . GLU A 1 108 ? -2.008 29.766 21.547 1 92 108 GLU A C 1
ATOM 872 O O . GLU A 1 108 ? -3.074 29.844 20.938 1 92 108 GLU A O 1
ATOM 877 N N . CYS A 1 109 ? -1.731 30.391 22.688 1 92.12 109 CYS A N 1
ATOM 878 C CA . CYS A 1 109 ? -2.662 31.375 23.234 1 92.12 109 CYS A CA 1
ATOM 879 C C . CYS A 1 109 ? -2.568 32.688 22.484 1 92.12 109 CYS A C 1
ATOM 881 O O . CYS A 1 109 ? -1.612 33.438 22.656 1 92.12 109 CYS A O 1
ATOM 883 N N . LEU A 1 110 ? -3.52 32.969 21.703 1 89 110 LEU A N 1
ATOM 884 C CA . LEU A 1 110 ? -3.473 34.156 20.859 1 89 110 LEU A CA 1
ATOM 885 C C . LEU A 1 110 ? -3.721 35.406 21.688 1 89 110 LEU A C 1
ATOM 887 O O . LEU A 1 110 ? -2.957 36.375 21.609 1 89 110 LEU A O 1
ATOM 891 N N . PRO A 1 111 ? -4.766 35.438 22.516 1 84.56 111 PRO A N 1
ATOM 892 C CA . PRO A 1 111 ? -5 36.625 23.328 1 84.56 111 PRO A CA 1
ATOM 893 C C . PRO A 1 111 ? -3.863 36.906 24.312 1 84.56 111 PRO A C 1
ATOM 895 O O . PRO A 1 111 ? -3.568 38.062 24.625 1 84.56 111 PRO A O 1
ATOM 898 N N . GLY A 1 112 ? -3.199 35.844 24.719 1 82.94 112 GLY A N 1
ATOM 899 C CA . GLY A 1 112 ? -2.146 35.969 25.719 1 82.94 112 GLY A CA 1
ATOM 900 C C . GLY A 1 112 ? -0.789 36.281 25.109 1 82.94 112 GLY A C 1
ATOM 901 O O . GLY A 1 112 ? 0.195 36.469 25.828 1 82.94 112 GLY A O 1
ATOM 902 N N . LYS A 1 113 ? -0.793 36.312 23.828 1 81.94 113 LYS A N 1
ATOM 903 C CA . LYS A 1 113 ? 0.491 36.594 23.188 1 81.94 113 LYS A CA 1
ATOM 904 C C . LYS A 1 113 ? 1.032 37.969 23.625 1 81.94 113 LYS A C 1
ATOM 906 O O . LYS A 1 113 ? 2.236 38.094 23.844 1 81.94 113 LYS A O 1
ATOM 911 N N . ALA A 1 114 ? 0.101 38.906 23.766 1 76.88 114 ALA A N 1
ATOM 912 C CA . ALA A 1 114 ? 0.485 40.25 24.203 1 76.88 114 ALA A CA 1
ATOM 913 C C . ALA A 1 114 ? 1.061 40.219 25.625 1 76.88 114 ALA A C 1
ATOM 915 O O . ALA A 1 114 ? 1.969 41 25.938 1 76.88 114 ALA A O 1
ATOM 916 N N . ASP A 1 115 ? 0.603 39.344 26.469 1 82.56 115 ASP A N 1
ATOM 917 C CA . ASP A 1 115 ? 1.048 39.219 27.844 1 82.56 115 ASP A CA 1
ATOM 918 C C . ASP A 1 115 ? 2.115 38.156 28 1 82.56 115 ASP A C 1
ATOM 920 O O . ASP A 1 115 ? 2.406 37.719 29.109 1 82.56 115 ASP A O 1
ATOM 924 N N . ASN A 1 116 ? 2.654 37.688 26.984 1 88.75 116 ASN A N 1
ATOM 925 C CA . ASN A 1 116 ? 3.719 36.688 26.984 1 88.75 116 ASN A CA 1
ATOM 926 C C . ASN A 1 116 ? 3.244 35.344 27.562 1 88.75 116 ASN A C 1
ATOM 928 O O . ASN A 1 116 ? 3.965 34.719 28.328 1 88.75 116 ASN A O 1
ATOM 932 N N . CYS A 1 117 ? 2.008 35.062 27.406 1 93.81 117 CYS A N 1
ATOM 933 C CA . CYS A 1 117 ? 1.488 33.781 27.797 1 93.81 117 CYS A CA 1
ATOM 934 C C . CYS A 1 117 ? 2.174 32.656 27.031 1 93.81 117 CYS A C 1
ATOM 936 O O . CYS A 1 117 ? 2.256 32.688 25.797 1 93.81 117 CYS A O 1
ATOM 938 N N . LYS A 1 118 ? 2.672 31.594 27.703 1 93.25 118 LYS A N 1
ATOM 939 C CA . LYS A 1 118 ? 3.469 30.531 27.094 1 93.25 118 LYS A CA 1
ATOM 940 C C . LYS A 1 118 ? 2.65 29.266 26.906 1 93.25 118 LYS A C 1
ATOM 942 O O . LYS A 1 118 ? 3.195 28.203 26.578 1 93.25 118 LYS A O 1
ATOM 947 N N . TRP A 1 119 ? 1.476 29.391 27.078 1 94.5 119 TRP A N 1
ATOM 948 C CA . TRP A 1 119 ? 0.633 28.203 27.016 1 94.5 119 TRP A CA 1
ATOM 949 C C . TRP A 1 119 ? 0.637 27.594 25.625 1 94.5 119 TRP A C 1
ATOM 951 O O . TRP A 1 119 ? 0.572 28.328 24.625 1 94.5 119 TRP A O 1
ATOM 961 N N . LYS A 1 120 ? 0.774 26.297 25.547 1 94.12 120 LYS A N 1
ATOM 962 C CA . LYS A 1 120 ? 0.589 25.5 24.359 1 94.12 120 LYS A CA 1
ATOM 963 C C . LYS A 1 120 ? -0.268 24.266 24.641 1 94.12 120 LYS A C 1
ATOM 965 O O . LYS A 1 120 ? -0.119 23.625 25.688 1 94.12 120 LYS A O 1
ATOM 970 N N . GLY A 1 121 ? -1.189 24.016 23.75 1 93.75 121 GLY A N 1
ATOM 971 C CA . GLY A 1 121 ? -2.057 22.859 23.953 1 93.75 121 GLY A CA 1
ATOM 972 C C . GLY A 1 121 ? -2.898 22.531 22.734 1 93.75 121 GLY A C 1
ATOM 973 O O . GLY A 1 121 ? -2.676 23.062 21.656 1 93.75 121 GLY A O 1
ATOM 974 N N . ARG A 1 122 ? -3.795 21.578 22.969 1 93.06 122 ARG A N 1
ATOM 975 C CA . ARG A 1 122 ? -4.664 21.125 21.891 1 93.06 122 ARG A CA 1
ATOM 976 C C . ARG A 1 122 ? -5.98 21.891 21.891 1 93.06 122 ARG A C 1
ATOM 978 O O . ARG A 1 122 ? -6.25 22.672 22.797 1 93.06 122 ARG A O 1
ATOM 985 N N . SER A 1 123 ? -6.723 21.641 20.828 1 90.81 123 SER A N 1
ATOM 986 C CA . SER A 1 123 ? -7.961 22.391 20.625 1 90.81 123 SER A CA 1
ATOM 987 C C . SER A 1 123 ? -8.906 22.203 21.812 1 90.81 123 SER A C 1
ATOM 989 O O . SER A 1 123 ? -9.562 23.156 22.25 1 90.81 123 SER A O 1
ATOM 991 N N . PHE A 1 124 ? -8.961 21.031 22.328 1 89.38 124 PHE A N 1
ATOM 992 C CA . PHE A 1 124 ? -9.93 20.734 23.391 1 89.38 124 PHE A CA 1
ATOM 993 C C . PHE A 1 124 ? -9.477 21.344 24.703 1 89.38 124 PHE A C 1
ATOM 995 O O . PHE A 1 124 ? -10.266 21.422 25.656 1 89.38 124 PHE A O 1
ATOM 1002 N N . ASP A 1 125 ? -8.289 21.844 24.797 1 93.5 125 ASP A N 1
ATOM 1003 C CA . ASP A 1 125 ? -7.762 22.406 26.031 1 93.5 125 ASP A CA 1
ATOM 1004 C C . ASP A 1 125 ? -7.82 23.938 26 1 93.5 125 ASP A C 1
ATOM 1006 O O . ASP A 1 125 ? -7.578 24.594 27.016 1 93.5 125 ASP A O 1
ATOM 1010 N N . ILE A 1 126 ? -8.141 24.453 24.906 1 94 126 ILE A N 1
ATOM 1011 C CA . ILE A 1 126 ? -8.078 25.906 24.734 1 94 126 ILE A CA 1
ATOM 1012 C C . ILE A 1 126 ? -9.078 26.578 25.656 1 94 126 ILE A C 1
ATOM 1014 O O . ILE A 1 126 ? -8.75 27.562 26.328 1 94 126 ILE A O 1
ATOM 1018 N N . LEU A 1 127 ? -10.258 26.031 25.688 1 94.44 127 LEU A N 1
ATOM 1019 C CA . LEU A 1 127 ? -11.312 26.609 26.5 1 94.44 127 LEU A CA 1
ATOM 1020 C C . LEU A 1 127 ? -10.914 26.625 27.969 1 94.44 127 LEU A C 1
ATOM 1022 O O . LEU A 1 127 ? -11.039 27.641 28.656 1 94.44 127 LEU A O 1
ATOM 1026 N N . THR A 1 128 ? -10.461 25.516 28.406 1 95.19 128 THR A N 1
ATOM 1027 C CA . THR A 1 128 ? -10.047 25.406 29.797 1 95.19 128 THR A CA 1
ATOM 1028 C C . THR A 1 128 ? -8.938 26.406 30.125 1 95.19 128 THR A C 1
ATOM 1030 O O . THR A 1 128 ? -8.992 27.094 31.141 1 95.19 128 THR A O 1
ATOM 1033 N N . HIS A 1 129 ? -7.977 26.516 29.281 1 95.25 129 HIS A N 1
ATOM 1034 C CA . HIS A 1 129 ? -6.887 27.469 29.484 1 95.25 129 HIS A CA 1
ATOM 1035 C C . HIS A 1 129 ? -7.414 28.891 29.562 1 95.25 129 HIS A C 1
ATOM 1037 O O . HIS A 1 129 ? -7.066 29.641 30.484 1 95.25 129 HIS A O 1
ATOM 1043 N N . MET A 1 130 ? -8.234 29.219 28.609 1 93.69 130 MET A N 1
ATOM 1044 C CA . MET A 1 130 ? -8.742 30.594 28.531 1 93.69 130 MET A CA 1
ATOM 1045 C C . MET A 1 130 ? -9.594 30.922 29.75 1 93.69 130 MET A C 1
ATOM 1047 O O . MET A 1 130 ? -9.469 32.031 30.312 1 93.69 130 MET A O 1
ATOM 1051 N N . MET A 1 131 ? -10.359 30.016 30.172 1 93.75 131 MET A N 1
ATOM 1052 C CA . MET A 1 131 ? -11.203 30.219 31.344 1 93.75 131 MET A CA 1
ATOM 1053 C C . MET A 1 131 ? -10.352 30.406 32.594 1 93.75 131 MET A C 1
ATOM 1055 O O . MET A 1 131 ? -10.688 31.203 33.469 1 93.75 131 MET A O 1
ATOM 1059 N N . ASP A 1 132 ? -9.305 29.766 32.656 1 94.31 132 ASP A N 1
ATOM 1060 C CA . ASP A 1 132 ? -8.461 29.781 33.844 1 94.31 132 ASP A CA 1
ATOM 1061 C C . ASP A 1 132 ? -7.535 30.984 33.844 1 94.31 132 ASP A C 1
ATOM 1063 O O . ASP A 1 132 ? -7.363 31.641 34.875 1 94.31 132 ASP A O 1
ATOM 1067 N N . ALA A 1 133 ? -6.98 31.281 32.656 1 93.25 133 ALA A N 1
ATOM 1068 C CA . ALA A 1 133 ? -5.898 32.25 32.625 1 93.25 133 ALA A CA 1
ATOM 1069 C C . ALA A 1 133 ? -6.371 33.594 32 1 93.25 133 ALA A C 1
ATOM 1071 O O . ALA A 1 133 ? -5.801 34.656 32.281 1 93.25 133 ALA A O 1
ATOM 1072 N N . HIS A 1 134 ? -7.375 33.5 31.141 1 92.62 134 HIS A N 1
ATOM 1073 C CA . HIS A 1 134 ? -7.828 34.688 30.422 1 92.62 134 HIS A CA 1
ATOM 1074 C C . HIS A 1 134 ? -9.352 34.75 30.406 1 92.62 134 HIS A C 1
ATOM 1076 O O . HIS A 1 134 ? -9.945 34.969 29.344 1 92.62 134 HIS A O 1
ATOM 1082 N N . ALA A 1 135 ? -9.969 34.719 31.547 1 90.5 135 ALA A N 1
ATOM 1083 C CA . ALA A 1 135 ? -11.422 34.625 31.656 1 90.5 135 ALA A CA 1
ATOM 1084 C C . ALA A 1 135 ? -12.102 35.812 31 1 90.5 135 ALA A C 1
ATOM 1086 O O . ALA A 1 135 ? -13.188 35.688 30.438 1 90.5 135 ALA A O 1
ATOM 1087 N N . SER A 1 136 ? -11.484 36.938 31.031 1 89.06 136 SER A N 1
ATOM 1088 C CA . SER A 1 136 ? -12.07 38.156 30.469 1 89.06 136 SER A CA 1
ATOM 1089 C C . SER A 1 136 ? -12.156 38.094 28.953 1 89.06 136 SER A C 1
ATOM 1091 O O . SER A 1 136 ? -12.914 38.844 28.328 1 89.06 136 SER A O 1
ATOM 1093 N N . SER A 1 137 ? -11.438 37.156 28.391 1 90.19 137 SER A N 1
ATOM 1094 C CA . SER A 1 137 ? -11.422 37.031 26.938 1 90.19 137 SER A CA 1
ATOM 1095 C C . SER A 1 137 ? -12.219 35.812 26.5 1 90.19 137 SER A C 1
ATOM 1097 O O . SER A 1 137 ? -12.023 35.281 25.391 1 90.19 137 SER A O 1
ATOM 1099 N N . CYS A 1 138 ? -13.055 35.344 27.344 1 89.5 138 CYS A N 1
ATOM 1100 C CA . CYS A 1 138 ? -13.836 34.125 27.047 1 89.5 138 CYS A CA 1
ATOM 1101 C C . CYS A 1 138 ? -15.328 34.406 27.172 1 89.5 138 CYS A C 1
ATOM 1103 O O . CYS A 1 138 ? -15.797 34.844 28.219 1 89.5 138 CYS A O 1
ATOM 1105 N N . TRP A 1 139 ? -15.961 34.219 26.062 1 87.38 139 TRP A N 1
ATOM 1106 C CA . TRP A 1 139 ? -17.422 34.344 26.047 1 87.38 139 TRP A CA 1
ATOM 1107 C C . TRP A 1 139 ? -18.078 32.969 25.984 1 87.38 139 TRP A C 1
ATOM 1109 O O . TRP A 1 139 ? -17.828 32.188 25.047 1 87.38 139 TRP A O 1
ATOM 1119 N N . MET A 1 140 ? -19.016 32.625 26.828 1 84.31 140 MET A N 1
ATOM 1120 C CA . MET A 1 140 ? -19.516 31.281 26.984 1 84.31 140 MET A CA 1
ATOM 1121 C C . MET A 1 140 ? -20.938 31.156 26.438 1 84.31 140 MET A C 1
ATOM 1123 O O . MET A 1 140 ? -21.656 30.203 26.781 1 84.31 140 MET A O 1
ATOM 1127 N N . VAL A 1 141 ? -21.312 32.062 25.703 1 80.25 141 VAL A N 1
ATOM 1128 C CA . VAL A 1 141 ? -22.672 32.062 25.172 1 80.25 141 VAL A CA 1
ATOM 1129 C C . VAL A 1 141 ? -22.641 32.219 23.656 1 80.25 141 VAL A C 1
ATOM 1131 O O . VAL A 1 141 ? -21.641 32.688 23.094 1 80.25 141 VAL A O 1
ATOM 1134 N N . ASP A 1 142 ? -23.781 31.641 23.047 1 82.94 142 ASP A N 1
ATOM 1135 C CA . ASP A 1 142 ? -23.875 31.734 21.594 1 82.94 142 ASP A CA 1
ATOM 1136 C C . ASP A 1 142 ? -24.406 33.094 21.156 1 82.94 142 ASP A C 1
ATOM 1138 O O . ASP A 1 142 ? -24.328 33.438 19.969 1 82.94 142 ASP A O 1
ATOM 1142 N N . GLU A 1 143 ? -25 33.781 22.078 1 83.81 143 GLU A N 1
ATOM 1143 C CA . GLU A 1 143 ? -25.438 35.156 21.828 1 83.81 143 GLU A CA 1
ATOM 1144 C C . GLU A 1 143 ? -24.734 36.156 22.75 1 83.81 143 GLU A C 1
ATOM 1146 O O . GLU A 1 143 ? -24.828 36.062 23.969 1 83.81 143 GLU A O 1
ATOM 1151 N N . ASN A 1 144 ? -23.953 37.031 22.078 1 83.81 144 ASN A N 1
ATOM 1152 C CA . ASN A 1 144 ? -23.141 37.969 22.844 1 83.81 144 ASN A CA 1
ATOM 1153 C C . ASN A 1 144 ? -23.5 39.438 22.484 1 83.81 144 ASN A C 1
ATOM 1155 O O . ASN A 1 144 ? -23.562 39.781 21.312 1 83.81 144 ASN A O 1
ATOM 1159 N N . ASN A 1 145 ? -23.797 40.156 23.5 1 86.56 145 ASN A N 1
ATOM 1160 C CA . ASN A 1 145 ? -23.938 41.594 23.344 1 86.56 145 ASN A CA 1
ATOM 1161 C C . ASN A 1 145 ? -22.641 42.312 23.641 1 86.56 145 ASN A C 1
ATOM 1163 O O . ASN A 1 145 ? -22.188 42.344 24.797 1 86.56 145 ASN A O 1
ATOM 1167 N N . ILE A 1 146 ? -22.109 42.844 22.641 1 86 146 ILE A N 1
ATOM 1168 C CA . ILE A 1 146 ? -20.781 43.438 22.781 1 86 146 ILE A CA 1
ATOM 1169 C C . ILE A 1 146 ? -20.875 44.938 22.672 1 86 146 ILE A C 1
ATOM 1171 O O . ILE A 1 146 ? -21.609 45.469 21.859 1 86 146 ILE A O 1
ATOM 1175 N N . LEU A 1 147 ? -20.172 45.594 23.562 1 85.56 147 LEU A N 1
ATOM 1176 C CA . LEU A 1 147 ? -20.078 47.031 23.562 1 85.56 147 LEU A CA 1
ATOM 1177 C C . LEU A 1 147 ? -18.625 47.5 23.625 1 85.56 147 LEU A C 1
ATOM 1179 O O . LEU A 1 147 ? -17.875 47.062 24.5 1 85.56 147 LEU A O 1
ATOM 1183 N N . TYR A 1 148 ? -18.266 48.219 22.641 1 87.56 148 TYR A N 1
ATOM 1184 C CA . TYR A 1 148 ? -16.984 48.938 22.688 1 87.56 148 TYR A CA 1
ATOM 1185 C C . TYR A 1 148 ? -17.203 50.406 23.031 1 87.56 148 TYR A C 1
ATOM 1187 O O . TYR A 1 148 ? -17.609 51.188 22.156 1 87.56 148 TYR A O 1
ATOM 1195 N N . ASP A 1 149 ? -16.797 50.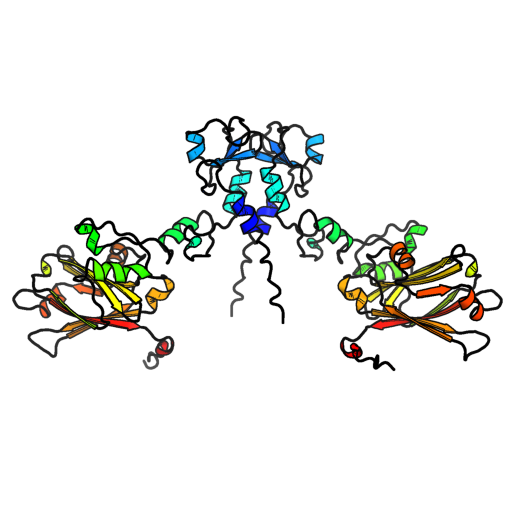812 24.266 1 85.81 149 ASP A N 1
ATOM 1196 C CA . ASP A 1 149 ? -17.125 52.125 24.812 1 85.81 149 ASP A CA 1
ATOM 1197 C C . ASP A 1 149 ? -16.016 53.125 24.516 1 85.81 149 ASP A C 1
ATOM 1199 O O . ASP A 1 149 ? -15.664 53.938 25.375 1 85.81 149 ASP A O 1
ATOM 1203 N N . TYR A 1 150 ? -15.398 53.031 23.453 1 85.75 150 TYR A N 1
ATOM 1204 C CA . TYR A 1 150 ? -14.391 53.969 22.984 1 85.75 150 TYR A CA 1
ATOM 1205 C C . TYR A 1 150 ? -14.57 54.312 21.516 1 85.75 150 TYR A C 1
ATOM 1207 O O . TYR A 1 150 ? -15.484 53.781 20.859 1 85.75 150 TYR A O 1
ATOM 1215 N N . ASN A 1 151 ? -13.75 55.219 21.078 1 89.88 151 ASN A N 1
ATOM 1216 C CA . ASN A 1 151 ? -13.836 55.625 19.688 1 89.88 151 ASN A CA 1
ATOM 1217 C C . ASN A 1 151 ? -13.32 54.531 18.75 1 89.88 151 ASN A C 1
ATOM 1219 O O . ASN A 1 151 ? -12.109 54.375 18.578 1 89.88 151 ASN A O 1
ATOM 1223 N N . VAL A 1 152 ? -14.148 53.906 18.094 1 88.31 152 VAL A N 1
ATOM 1224 C CA . VAL A 1 152 ? -13.805 52.719 17.312 1 88.31 152 VAL A CA 1
ATOM 1225 C C . VAL A 1 152 ? -13.133 53.156 16.016 1 88.31 152 VAL A C 1
ATOM 1227 O O . VAL A 1 152 ? -12.461 52.344 15.359 1 88.31 152 VAL A O 1
ATOM 1230 N N . PHE A 1 153 ? -13.336 54.406 15.641 1 91.31 153 PHE A N 1
ATOM 1231 C CA . PHE A 1 153 ? -12.812 54.844 14.359 1 91.31 153 PHE A CA 1
ATOM 1232 C C . PHE A 1 153 ? -11.32 55.156 14.461 1 91.31 153 PHE A C 1
ATOM 1234 O O . PHE A 1 153 ? -10.656 55.406 13.445 1 91.31 153 PHE A O 1
ATOM 1241 N N . GLU A 1 154 ? -10.789 55.062 15.656 1 90.38 154 GLU A N 1
ATOM 1242 C CA . GLU A 1 154 ? -9.367 55.312 15.867 1 90.38 154 GLU A CA 1
ATOM 1243 C C . GLU A 1 154 ? -8.547 54.031 15.703 1 90.38 154 GLU A C 1
ATOM 1245 O O . GLU A 1 154 ? -7.312 54.094 15.75 1 90.38 154 GLU A O 1
ATOM 1250 N N . GLY A 1 155 ? -9.109 53.031 15.375 1 87.38 155 GLY A N 1
ATOM 1251 C CA . GLY A 1 155 ? -8.383 51.781 15.219 1 87.38 155 GLY A CA 1
ATOM 1252 C C . GLY A 1 155 ? -8.484 50.875 16.422 1 87.38 155 GLY A C 1
ATOM 1253 O O . GLY A 1 155 ? -7.922 51.188 17.484 1 87.38 155 GLY A O 1
ATOM 1254 N N . VAL A 1 156 ? -9.219 49.875 16.375 1 89.06 156 VAL A N 1
ATOM 1255 C CA . VAL A 1 156 ? -9.43 48.938 17.453 1 89.06 156 VAL A CA 1
ATOM 1256 C C . VAL A 1 156 ? -9.32 47.5 16.922 1 89.06 156 VAL A C 1
ATOM 1258 O O . VAL A 1 156 ? -9.781 47.219 15.82 1 89.06 156 VAL A O 1
ATOM 1261 N N . GLU A 1 157 ? -8.547 46.719 17.656 1 92.25 157 GLU A N 1
ATOM 1262 C CA . GLU A 1 157 ? -8.523 45.281 17.375 1 92.25 157 GLU A CA 1
ATOM 1263 C C . GLU A 1 157 ? -8.852 44.469 18.625 1 92.25 157 GLU A C 1
ATOM 1265 O O . GLU A 1 157 ? -8.414 44.812 19.719 1 92.25 157 GLU A O 1
ATOM 1270 N N . ASP A 1 158 ? -9.711 43.562 18.469 1 93.06 158 ASP A N 1
ATOM 1271 C CA . ASP A 1 158 ? -10.125 42.75 19.594 1 93.06 158 ASP A CA 1
ATOM 1272 C C . ASP A 1 158 ? -10.18 41.281 19.188 1 93.06 158 ASP A C 1
ATOM 1274 O O . ASP A 1 158 ? -10.578 40.938 18.062 1 93.06 158 ASP A O 1
ATOM 1278 N N . LEU A 1 159 ? -9.695 40.406 20.062 1 94.31 159 LEU A N 1
ATOM 1279 C CA . LEU A 1 159 ? -9.703 38.969 19.891 1 94.31 159 LEU A CA 1
ATOM 1280 C C . LEU A 1 159 ? -10.258 38.281 21.141 1 94.31 159 LEU A C 1
ATOM 1282 O O . LEU A 1 159 ? -9.773 38.5 22.25 1 94.31 159 LEU A O 1
ATOM 1286 N N . GLN A 1 160 ? -11.328 37.562 20.984 1 93.69 160 GLN A N 1
ATOM 1287 C CA . GLN A 1 160 ? -11.945 36.812 22.078 1 93.69 160 GLN A CA 1
ATOM 1288 C C . GLN A 1 160 ? -12.219 35.375 21.703 1 93.69 160 GLN A C 1
ATOM 1290 O O . GLN A 1 160 ? -12.266 35.031 20.516 1 93.69 160 GLN A O 1
ATOM 1295 N N . LEU A 1 161 ? -12.328 34.531 22.719 1 95.31 161 LEU A N 1
ATOM 1296 C CA . LEU A 1 161 ? -12.773 33.156 22.516 1 95.31 161 LEU A CA 1
ATOM 1297 C C . LEU A 1 161 ? -14.266 33 22.797 1 95.31 161 LEU A C 1
ATOM 1299 O O . LEU A 1 161 ? -14.766 33.562 23.781 1 95.31 161 LEU A O 1
ATOM 1303 N N . VAL A 1 162 ? -14.969 32.406 21.906 1 95.38 162 VAL A N 1
ATOM 1304 C CA . VAL A 1 162 ? -16.391 32.156 22.094 1 95.38 162 VAL A CA 1
ATOM 1305 C C . VAL A 1 162 ? -16.672 30.656 22.172 1 95.38 162 VAL A C 1
ATOM 1307 O O . VAL A 1 162 ? -16.188 29.891 21.344 1 95.38 162 VAL A O 1
ATOM 1310 N N . SER A 1 163 ? -17.297 30.219 23.188 1 94.44 163 SER A N 1
ATOM 1311 C CA . SER A 1 163 ? -17.766 28.828 23.297 1 94.44 163 SER A CA 1
ATOM 1312 C C . SER A 1 163 ? -19.25 28.719 22.969 1 94.44 163 SER A C 1
ATOM 1314 O O . SER A 1 163 ? -20.078 29.359 23.609 1 94.44 163 SER A O 1
ATOM 1316 N N . ALA A 1 164 ? -19.562 28 21.953 1 93.19 164 ALA A N 1
ATOM 1317 C CA . ALA A 1 164 ? -20.938 27.781 21.531 1 93.19 164 ALA A CA 1
ATOM 1318 C C . ALA A 1 164 ? -21.109 26.406 20.906 1 93.19 164 ALA A C 1
ATOM 1320 O O . ALA A 1 164 ? -20.234 25.922 20.188 1 93.19 164 ALA A O 1
ATOM 1321 N N . TYR A 1 165 ? -22.234 25.688 21.172 1 91.06 165 TYR A N 1
ATOM 1322 C CA . TYR A 1 165 ? -22.578 24.391 20.594 1 91.06 165 TYR A CA 1
ATOM 1323 C C . TYR A 1 165 ? -21.5 23.359 20.891 1 91.06 165 TYR A C 1
ATOM 1325 O O . TYR A 1 165 ? -21.141 22.578 20.016 1 91.06 165 TYR A O 1
ATOM 1333 N N . HIS A 1 166 ? -20.875 23.5 22.016 1 90.56 166 HIS A N 1
ATOM 1334 C CA . HIS A 1 166 ? -19.844 22.578 22.469 1 90.56 166 HIS A CA 1
ATOM 1335 C C . HIS A 1 166 ? -18.594 22.688 21.578 1 90.56 166 HIS A C 1
ATOM 1337 O O . HIS A 1 166 ? -17.859 21.719 21.438 1 90.56 166 HIS A O 1
ATOM 1343 N N . GLU A 1 167 ? -18.594 23.828 20.875 1 94.12 167 GLU A N 1
ATOM 1344 C CA . GLU A 1 167 ? -17.422 24.156 20.062 1 94.12 167 GLU A CA 1
ATOM 1345 C C . GLU A 1 167 ? -16.812 25.484 20.484 1 94.12 167 GLU A C 1
ATOM 1347 O O . GLU A 1 167 ? -17.375 26.203 21.312 1 94.12 167 GLU A O 1
ATOM 1352 N N . VAL A 1 168 ? -15.625 25.719 20 1 94.94 168 VAL A N 1
ATOM 1353 C CA . VAL A 1 168 ? -14.953 26.969 20.344 1 94.94 168 VAL A CA 1
ATOM 1354 C C . VAL A 1 168 ? -14.602 27.734 19.062 1 94.94 168 VAL A C 1
ATOM 1356 O O . VAL A 1 168 ? -14.281 27.125 18.047 1 94.94 168 VAL A O 1
ATOM 1359 N N . PHE A 1 169 ? -14.656 29.094 19.203 1 96.5 169 PHE A N 1
ATOM 1360 C CA . PHE A 1 169 ? -14.438 29.984 18.062 1 96.5 169 PHE A CA 1
ATOM 1361 C C . PHE A 1 169 ? -13.578 31.172 18.469 1 96.5 169 PHE A C 1
ATOM 1363 O O . PHE A 1 169 ? -13.648 31.641 19.609 1 96.5 169 PHE A O 1
ATOM 1370 N N . TRP A 1 170 ? -12.766 31.578 17.484 1 95.94 170 TRP A N 1
ATOM 1371 C CA . TRP A 1 170 ? -12.125 32.875 17.656 1 95.94 170 TRP A CA 1
ATOM 1372 C C . TRP A 1 170 ? -13 34 17.094 1 95.94 170 TRP A C 1
ATOM 1374 O O . TRP A 1 170 ? -13.43 33.938 15.945 1 95.94 170 TRP A O 1
ATOM 1384 N N . TYR A 1 171 ? -13.289 34.969 17.938 1 96.25 171 TYR A N 1
ATOM 1385 C CA . TYR A 1 171 ? -13.906 36.219 17.531 1 96.25 171 TYR A CA 1
ATOM 1386 C C . TYR A 1 171 ? -12.852 37.281 17.234 1 96.25 171 TYR A C 1
ATOM 1388 O O . TYR A 1 171 ? -12.039 37.594 18.109 1 96.25 171 TYR A O 1
ATOM 1396 N N . ASN A 1 172 ? -12.898 37.75 16 1 96.31 172 ASN A N 1
ATOM 1397 C CA . ASN A 1 172 ? -11.953 38.781 15.57 1 96.31 172 ASN A CA 1
ATOM 1398 C C . ASN A 1 172 ? -12.656 40.062 15.148 1 96.31 172 ASN A C 1
ATOM 1400 O O . ASN A 1 172 ? -13.477 40.062 14.227 1 96.31 172 ASN A O 1
ATOM 1404 N N . PHE A 1 173 ? -12.305 41.156 15.836 1 95.75 173 PHE A N 1
ATOM 1405 C CA . PHE A 1 173 ? -12.875 42.469 15.547 1 95.75 173 PHE A CA 1
ATOM 1406 C C . PHE A 1 173 ? -11.773 43.469 15.25 1 95.75 173 PHE A C 1
ATOM 1408 O O . PHE A 1 173 ? -10.797 43.594 15.992 1 95.75 173 PHE A O 1
ATOM 1415 N N . LYS A 1 174 ? -11.93 44.188 14.078 1 95.69 174 LYS A N 1
ATOM 1416 C CA . LYS A 1 174 ? -10.914 45.156 13.695 1 95.69 174 LYS A CA 1
ATOM 1417 C C . LYS A 1 174 ? -11.539 46.406 13.07 1 95.69 174 LYS A C 1
ATOM 1419 O O . LYS A 1 174 ? -12.305 46.281 12.109 1 95.69 174 LYS A O 1
ATOM 1424 N N . CYS A 1 175 ? -11.266 47.5 13.648 1 95 175 CYS A N 1
ATOM 1425 C CA . CYS A 1 175 ? -11.539 48.781 13.008 1 95 175 CYS A CA 1
ATOM 1426 C C . CYS A 1 175 ? -10.266 49.375 12.391 1 95 175 CYS A C 1
ATOM 1428 O O . CYS A 1 175 ? -9.359 49.781 13.109 1 95 175 CYS A O 1
ATOM 1430 N N . ASP A 1 176 ? -10.234 49.406 11.109 1 94.75 176 ASP A N 1
ATOM 1431 C CA . ASP A 1 176 ? -9.07 49.906 10.391 1 94.75 176 ASP A CA 1
ATOM 1432 C C . ASP A 1 176 ? -9.25 51.375 9.984 1 94.75 176 ASP A C 1
ATOM 1434 O O . ASP A 1 176 ? -9.93 51.656 9.008 1 94.75 176 ASP A O 1
ATOM 1438 N N . ALA A 1 177 ? -8.547 52.188 10.625 1 94.19 177 ALA A N 1
ATOM 1439 C CA . ALA A 1 177 ? -8.68 53.625 10.398 1 94.19 177 ALA A CA 1
ATOM 1440 C C . ALA A 1 177 ? -8.172 54 9.016 1 94.19 177 ALA A C 1
ATOM 1442 O O . ALA A 1 177 ? -8.688 54.938 8.398 1 94.19 177 ALA A O 1
ATOM 1443 N N . THR A 1 178 ? -7.156 53.312 8.555 1 94.31 178 THR A N 1
ATOM 1444 C CA . THR A 1 178 ? -6.57 53.594 7.25 1 94.31 178 THR A CA 1
ATOM 1445 C C . THR A 1 178 ? -7.535 53.25 6.125 1 94.31 178 THR A C 1
ATOM 1447 O O . THR A 1 178 ? -7.781 54.062 5.234 1 94.31 178 THR A O 1
ATOM 1450 N N . LYS A 1 179 ? -8.125 52.125 6.25 1 93.94 179 LYS A N 1
ATOM 1451 C CA . LYS A 1 179 ? -9.055 51.688 5.219 1 93.94 179 LYS A CA 1
ATOM 1452 C C . LYS A 1 179 ? -10.453 52.219 5.461 1 93.94 179 LYS A C 1
ATOM 1454 O O . LYS A 1 179 ? -11.312 52.156 4.578 1 93.94 179 LYS A O 1
ATOM 1459 N N . GLN A 1 180 ? -10.688 52.75 6.68 1 95.62 180 GLN A N 1
ATOM 1460 C CA . GLN A 1 180 ? -11.984 53.25 7.113 1 95.62 180 GLN A CA 1
ATOM 1461 C C . GLN A 1 180 ? -13.055 52.188 7.012 1 95.62 180 GLN A C 1
ATOM 1463 O O . GLN A 1 180 ? -14.125 52.406 6.441 1 95.62 180 GLN A O 1
ATOM 1468 N N . LYS A 1 181 ? -12.625 51.031 7.488 1 96.5 181 LYS A N 1
ATOM 1469 C CA . LYS A 1 181 ? -13.516 49.875 7.453 1 96.5 181 LYS A CA 1
ATOM 1470 C C . LYS A 1 181 ? -13.5 49.125 8.781 1 96.5 181 LYS A C 1
ATOM 1472 O O . LYS A 1 181 ? -12.508 49.156 9.516 1 96.5 181 LYS A O 1
ATOM 1477 N N . LEU A 1 182 ? -14.633 48.562 9.086 1 95.69 182 LEU A N 1
ATOM 1478 C CA . LEU A 1 182 ? -14.789 47.625 10.203 1 95.69 182 LEU A CA 1
ATOM 1479 C C . LEU A 1 182 ? -14.852 46.188 9.719 1 95.69 182 LEU A C 1
ATOM 1481 O O . LEU A 1 182 ? -15.586 45.875 8.773 1 95.69 182 LEU A O 1
ATOM 1485 N N . PHE A 1 183 ? -13.992 45.312 10.25 1 96.75 183 PHE A N 1
ATOM 1486 C CA . PHE A 1 183 ? -13.953 43.906 9.906 1 96.75 183 PHE A CA 1
ATOM 1487 C C . PHE A 1 183 ? -14.352 43.031 11.102 1 96.75 183 PHE A C 1
ATOM 1489 O O . PHE A 1 183 ? -13.922 43.281 12.227 1 96.75 183 PHE A O 1
ATOM 1496 N N . LEU A 1 184 ? -15.219 42.125 10.867 1 96.81 184 LEU A N 1
ATOM 1497 C CA . LEU A 1 184 ? -15.586 41.156 11.883 1 96.81 184 LEU A CA 1
ATOM 1498 C C . LEU A 1 184 ? -15.555 39.719 11.312 1 96.81 184 LEU A C 1
ATOM 1500 O O . LEU A 1 184 ? -16.219 39.438 10.312 1 96.81 184 LEU A O 1
ATOM 1504 N N . ALA A 1 185 ? -14.742 38.906 11.898 1 97.38 185 ALA A N 1
ATOM 1505 C CA . ALA A 1 185 ? -14.625 37.5 11.438 1 97.38 185 ALA A CA 1
ATOM 1506 C C . ALA A 1 185 ? -14.711 36.531 12.609 1 97.38 185 ALA A C 1
ATOM 1508 O O . ALA A 1 185 ? -14.242 36.844 13.711 1 97.38 185 ALA A O 1
ATOM 1509 N N . VAL A 1 186 ? -15.336 35.469 12.383 1 97.44 186 VAL A N 1
ATOM 1510 C CA . VAL A 1 186 ? -15.375 34.375 13.359 1 97.44 186 VAL A CA 1
ATOM 1511 C C . VAL A 1 186 ? -14.727 33.125 12.766 1 97.44 186 VAL A C 1
ATOM 1513 O O . VAL A 1 186 ? -15.086 32.688 11.664 1 97.44 186 VAL A O 1
ATOM 1516 N N . GLN A 1 187 ? -13.773 32.562 13.484 1 97.12 187 GLN A N 1
ATOM 1517 C CA . GLN A 1 187 ? -13.055 31.391 13.016 1 97.12 187 GLN A CA 1
ATOM 1518 C C . GLN A 1 187 ? -13.32 30.188 13.914 1 97.12 187 GLN A C 1
ATOM 1520 O O . GLN A 1 187 ? -13.219 30.281 15.141 1 97.12 187 GLN A O 1
ATOM 1525 N N . TYR A 1 188 ? -13.648 29.094 13.312 1 96.56 188 TYR A N 1
ATOM 1526 C CA . TYR A 1 188 ? -13.906 27.844 14.016 1 96.56 188 TYR A CA 1
ATOM 1527 C C . TYR A 1 188 ? -12.602 27.141 14.367 1 96.56 188 TYR A C 1
ATOM 1529 O O . TYR A 1 188 ? -11.719 26.969 13.516 1 96.56 188 TYR A O 1
ATOM 1537 N N . ILE A 1 189 ? -12.469 26.781 15.617 1 95.25 189 ILE A N 1
ATOM 1538 C CA . ILE A 1 189 ? -11.305 26.031 16.062 1 95.25 189 ILE A CA 1
ATOM 1539 C C . ILE A 1 189 ? -11.602 24.531 16.016 1 95.25 189 ILE A C 1
ATOM 1541 O O . ILE A 1 189 ? -12.328 24 16.859 1 95.25 189 ILE A O 1
ATOM 1545 N N . GLY A 1 190 ? -11.016 23.844 15.078 1 91.69 190 GLY A N 1
ATOM 1546 C CA . GLY A 1 190 ? -11.266 22.438 14.852 1 91.69 190 GLY A CA 1
ATOM 1547 C C . GLY A 1 190 ? -10.984 22 13.422 1 91.69 190 GLY A C 1
ATOM 1548 O O . GLY A 1 190 ? -10.203 22.641 12.719 1 91.69 190 GLY A O 1
ATOM 1549 N N . PRO A 1 191 ? -11.594 20.891 13.062 1 91.81 191 PRO A N 1
ATOM 1550 C CA . PRO A 1 191 ? -11.43 20.422 11.68 1 91.81 191 PRO A CA 1
ATOM 1551 C C . PRO A 1 191 ? -11.977 21.422 10.656 1 91.81 191 PRO A C 1
ATOM 1553 O O . PRO A 1 191 ? -13.102 21.906 10.805 1 91.81 191 PRO A O 1
ATOM 1556 N N . GLN A 1 192 ? -11.195 21.688 9.68 1 92.5 192 GLN A N 1
ATOM 1557 C CA . GLN A 1 192 ? -11.508 22.734 8.711 1 92.5 192 GLN A CA 1
ATOM 1558 C C . GLN A 1 192 ? -12.844 22.453 8.023 1 92.5 192 GLN A C 1
ATOM 1560 O O . GLN A 1 192 ? -13.578 23.391 7.684 1 92.5 192 GLN A O 1
ATOM 1565 N N . GLU A 1 193 ? -13.156 21.203 7.809 1 90.81 193 GLU A N 1
ATOM 1566 C CA . GLU A 1 193 ? -14.367 20.828 7.074 1 90.81 193 GLU A CA 1
ATOM 1567 C C . GLU A 1 193 ? -15.617 21.203 7.859 1 90.81 193 GLU A C 1
ATOM 1569 O O . GLU A 1 193 ? -16.703 21.328 7.281 1 90.81 193 GLU A O 1
ATOM 1574 N N . LEU A 1 194 ? -15.469 21.484 9.094 1 93.12 194 LEU A N 1
ATOM 1575 C CA . LEU A 1 194 ? -16.625 21.766 9.93 1 93.12 194 LEU A CA 1
ATOM 1576 C C . LEU A 1 194 ? -16.875 23.266 10.047 1 93.12 194 LEU A C 1
ATOM 1578 O O . LEU A 1 194 ? -17.938 23.688 10.492 1 93.12 194 LEU A O 1
ATOM 1582 N N . ALA A 1 195 ? -15.945 24.047 9.664 1 95.5 195 ALA A N 1
ATOM 1583 C CA . ALA A 1 195 ? -16.047 25.5 9.828 1 95.5 195 ALA A CA 1
ATOM 1584 C C . ALA A 1 195 ? -17.297 26.031 9.148 1 95.5 195 ALA A C 1
ATOM 1586 O O . ALA A 1 195 ? -17.984 26.906 9.695 1 95.5 195 ALA A O 1
ATOM 1587 N N . CYS A 1 196 ? -17.578 25.406 8.047 1 93.19 196 CYS A N 1
ATOM 1588 C CA . CYS A 1 196 ? -18.672 25.938 7.227 1 93.19 196 CYS A CA 1
ATOM 1589 C C . CYS A 1 196 ? -20.016 25.516 7.785 1 93.19 196 CYS A C 1
ATOM 1591 O O . CYS A 1 196 ? -21.062 26 7.332 1 93.19 196 CYS A O 1
ATOM 1593 N N . THR A 1 197 ? -20.047 24.734 8.727 1 95.31 197 THR A N 1
ATOM 1594 C CA . THR A 1 197 ? -21.297 24.266 9.305 1 95.31 197 THR A CA 1
ATOM 1595 C C . THR A 1 197 ? -21.797 25.234 10.375 1 95.31 197 THR A C 1
ATOM 1597 O O . THR A 1 197 ? -22.844 25.016 10.984 1 95.31 197 THR A O 1
ATOM 1600 N N . PHE A 1 198 ? -21.125 26.328 10.547 1 96.31 198 PHE A N 1
ATOM 1601 C CA . PHE A 1 198 ? -21.516 27.344 11.508 1 96.31 198 PHE A CA 1
ATOM 1602 C C . PHE A 1 198 ? -21.625 28.703 10.828 1 96.31 198 PHE A C 1
ATOM 1604 O O . PHE A 1 198 ? -20.906 28.984 9.852 1 96.31 198 PHE A O 1
ATOM 1611 N N . THR A 1 199 ? -22.531 29.484 11.383 1 96.31 199 THR A N 1
ATOM 1612 C CA . THR A 1 199 ? -22.688 30.859 10.922 1 96.31 199 THR A CA 1
ATOM 1613 C C . THR A 1 199 ? -22.703 31.828 12.102 1 96.31 199 THR A C 1
ATOM 1615 O O . THR A 1 199 ? -22.828 31.422 13.258 1 96.31 199 THR A O 1
ATOM 1618 N N . TYR A 1 200 ? -22.422 33.031 11.758 1 96.06 200 TYR A N 1
ATOM 1619 C CA . TYR A 1 200 ? -22.547 34.094 12.75 1 96.06 200 TYR A CA 1
ATOM 1620 C C . TYR A 1 200 ? -23.312 35.281 12.188 1 96.06 200 TYR A C 1
ATOM 1622 O O . TYR A 1 200 ? -23.25 35.562 10.984 1 96.06 200 TYR A O 1
ATOM 1630 N N . GLU A 1 201 ? -24.062 35.844 13.062 1 95.75 201 GLU A N 1
ATOM 1631 C CA . GLU A 1 201 ? -24.891 37 12.734 1 95.75 201 GLU A CA 1
ATOM 1632 C C . GLU A 1 201 ? -24.453 38.219 13.531 1 95.75 201 GLU A C 1
ATOM 1634 O O . GLU A 1 201 ? -24.312 38.156 14.75 1 95.75 201 GLU A O 1
ATOM 1639 N N . PHE A 1 202 ? -24.188 39.25 12.828 1 94.31 202 PHE A N 1
ATOM 1640 C CA . PHE A 1 202 ? -23.828 40.562 13.375 1 94.31 202 PHE A CA 1
ATOM 1641 C C . PHE A 1 202 ? -25 41.531 13.266 1 94.31 202 PHE A C 1
ATOM 1643 O O . PHE A 1 202 ? -25.438 41.844 12.164 1 94.31 202 PHE A O 1
ATOM 1650 N N . GLU A 1 203 ? -25.453 42 14.43 1 93.06 203 GLU A N 1
ATOM 1651 C CA . GLU A 1 203 ? -26.594 42.906 14.438 1 93.06 203 GLU A CA 1
ATOM 1652 C C . GLU A 1 203 ? -26.219 44.25 15.078 1 93.06 203 GLU A C 1
ATOM 1654 O O . GLU A 1 203 ? -25.859 44.281 16.266 1 93.06 203 GLU A O 1
ATOM 1659 N N . LEU A 1 204 ? -26.25 45.25 14.297 1 91.19 204 LEU A N 1
ATOM 1660 C CA . LEU A 1 204 ? -26 46.594 14.75 1 91.19 204 LEU A CA 1
ATOM 1661 C C . LEU A 1 204 ? -27.297 47.406 14.844 1 91.19 204 LEU A C 1
ATOM 1663 O O . LEU A 1 204 ? -28.047 47.469 13.867 1 91.19 204 LEU A O 1
ATOM 1667 N N . CYS A 1 205 ? -27.516 47.906 16.047 1 86.12 205 CYS A N 1
ATOM 1668 C CA . CYS A 1 205 ? -28.719 48.719 16.25 1 86.12 205 CYS A CA 1
ATOM 1669 C C . CYS A 1 205 ? -28.359 50.156 16.625 1 86.12 205 CYS A C 1
ATOM 1671 O O . CYS A 1 205 ? -27.422 50.375 17.391 1 86.12 205 CYS A O 1
ATOM 1673 N N . ALA A 1 206 ? -29.109 51.094 16.016 1 84 206 ALA A N 1
ATOM 1674 C CA . ALA A 1 206 ? -28.891 52.5 16.328 1 84 206 ALA A CA 1
ATOM 1675 C C . ALA A 1 206 ? -29.469 52.875 17.703 1 84 206 ALA A C 1
ATOM 1677 O O . ALA A 1 206 ? -30.547 52.375 18.062 1 84 206 ALA A O 1
ATOM 1678 N N . ASP A 1 207 ? -28.766 53.594 18.484 1 75.69 207 ASP A N 1
ATOM 1679 C CA . ASP A 1 207 ? -29.234 54 19.797 1 75.69 207 ASP A CA 1
ATOM 1680 C C . ASP A 1 207 ? -30.422 54.938 19.688 1 75.69 207 ASP A C 1
ATOM 1682 O O . ASP A 1 207 ? -31.312 54.938 20.531 1 75.69 207 ASP A O 1
ATOM 1686 N N . THR A 1 208 ? -30.453 55.75 18.719 1 74 208 THR A N 1
ATOM 1687 C CA . THR A 1 208 ? -31.422 56.812 18.594 1 74 208 THR A CA 1
ATOM 1688 C C . THR A 1 208 ? -32.719 56.312 17.953 1 74 208 THR A C 1
ATOM 1690 O O . THR A 1 208 ? -33.781 56.906 18.156 1 74 208 THR A O 1
ATOM 1693 N N . ASP A 1 209 ? -32.625 55.344 17.156 1 77.19 209 ASP A N 1
ATOM 1694 C CA . ASP A 1 209 ? -33.75 54.812 16.422 1 77.19 209 ASP A CA 1
ATOM 1695 C C . ASP A 1 209 ? -33.812 53.312 16.516 1 77.19 209 ASP A C 1
ATOM 1697 O O . ASP A 1 209 ? -33.062 52.594 15.852 1 77.19 209 ASP A O 1
ATOM 1701 N N . GLU A 1 210 ? -34.719 52.844 17.297 1 73.44 210 GLU A N 1
ATOM 1702 C CA . GLU A 1 210 ? -34.844 51.406 17.531 1 73.44 210 GLU A CA 1
ATOM 1703 C C . GLU A 1 210 ? -35.219 50.688 16.25 1 73.44 210 GLU A C 1
ATOM 1705 O O . GLU A 1 210 ? -35 49.469 16.141 1 73.44 210 GLU A O 1
ATOM 1710 N N . GLU A 1 211 ? -35.688 51.469 15.305 1 80.12 211 GLU A N 1
ATOM 1711 C CA . GLU A 1 211 ? -36.156 50.812 14.078 1 80.12 211 GLU A CA 1
ATOM 1712 C C . GLU A 1 211 ? -35.031 50.719 13.047 1 80.12 211 GLU A C 1
ATOM 1714 O O . GLU A 1 211 ? -35.156 50.031 12.039 1 80.12 211 GLU A O 1
ATOM 1719 N N . LYS A 1 212 ? -33.906 51.312 13.297 1 87.88 212 LYS A N 1
ATOM 1720 C CA . LYS A 1 212 ? -32.781 51.281 12.375 1 87.88 212 LYS A CA 1
ATOM 1721 C C . LYS A 1 212 ? -31.75 50.219 12.812 1 87.88 212 LYS A C 1
ATOM 1723 O O . LYS A 1 212 ? -31.141 50.375 13.867 1 87.88 212 LYS A O 1
ATOM 1728 N N . SER A 1 213 ? -31.672 49.125 12.109 1 90.19 213 SER A N 1
ATOM 1729 C CA . SER A 1 213 ? -30.703 48.094 12.438 1 90.19 213 SER A CA 1
ATOM 1730 C C . SER A 1 213 ? -30.125 47.438 11.18 1 90.19 213 SER A C 1
ATOM 1732 O O . SER A 1 213 ? -30.703 47.562 10.102 1 90.19 213 SER A O 1
ATOM 1734 N N . ILE A 1 214 ? -28.875 47 11.258 1 92.31 214 ILE A N 1
ATOM 1735 C CA . ILE A 1 214 ? -28.219 46.219 10.219 1 92.31 214 ILE A CA 1
ATOM 1736 C C . ILE A 1 214 ? -27.953 44.812 10.719 1 92.31 214 ILE A C 1
ATOM 1738 O O . ILE A 1 214 ? -27.484 44.625 11.844 1 92.31 214 ILE A O 1
ATOM 1742 N N . ILE A 1 215 ? -28.406 43.875 9.969 1 93.12 215 ILE A N 1
ATOM 1743 C CA . ILE A 1 215 ? -28.125 42.5 10.281 1 93.12 215 ILE A CA 1
ATOM 1744 C C . ILE A 1 215 ? -27.344 41.844 9.133 1 93.12 215 ILE A C 1
ATOM 1746 O O . ILE A 1 215 ? -27.797 41.875 7.98 1 93.12 215 ILE A O 1
ATOM 1750 N N . ILE A 1 216 ? -26.172 41.375 9.422 1 95.81 216 ILE A N 1
ATOM 1751 C CA . ILE A 1 216 ? -25.344 40.688 8.43 1 95.81 216 ILE A CA 1
ATOM 1752 C C . ILE A 1 216 ? -25 39.281 8.906 1 95.81 216 ILE A C 1
ATOM 1754 O O . ILE A 1 216 ? -24.609 39.094 10.055 1 95.81 216 ILE A O 1
ATOM 1758 N N . LYS A 1 217 ? -25.172 38.375 8.055 1 95 217 LYS A N 1
ATOM 1759 C CA . LYS A 1 217 ? -24.875 36.969 8.344 1 95 217 LYS A CA 1
ATOM 1760 C C . LYS A 1 217 ? -23.734 36.469 7.461 1 95 217 LYS A C 1
ATOM 1762 O O . LYS A 1 217 ? -23.625 36.844 6.297 1 95 217 LYS A O 1
ATOM 1767 N N . ASN A 1 218 ? -22.906 35.625 8.062 1 96.44 218 ASN A N 1
ATOM 1768 C CA . ASN A 1 218 ? -21.812 35 7.316 1 96.44 218 ASN A CA 1
ATOM 1769 C C . ASN A 1 218 ? -21.453 33.625 7.891 1 96.44 218 ASN A C 1
ATOM 1771 O O . ASN A 1 218 ? -21.891 33.281 8.992 1 96.44 218 ASN A O 1
ATOM 1775 N N . ARG A 1 219 ? -20.703 32.906 7.137 1 95.75 219 ARG A N 1
ATOM 1776 C CA . ARG A 1 219 ? -20.203 31.609 7.598 1 95.75 219 ARG A CA 1
ATOM 1777 C C . ARG A 1 219 ? -18.891 31.75 8.352 1 95.75 219 ARG A C 1
ATOM 1779 O O . ARG A 1 219 ? -18.109 32.656 8.055 1 95.75 219 ARG A O 1
ATOM 1786 N N . THR A 1 220 ? -18.734 30.891 9.305 1 97.25 220 THR A N 1
ATOM 1787 C CA . THR A 1 220 ? -17.453 30.891 10 1 97.25 220 THR A CA 1
ATOM 1788 C C . THR A 1 220 ? -16.344 30.359 9.094 1 97.25 220 THR A C 1
ATOM 1790 O O . THR A 1 220 ? -16.625 29.672 8.117 1 97.25 220 THR A O 1
ATOM 1793 N N . ARG A 1 221 ? -15.156 30.797 9.367 1 97.19 221 ARG A N 1
ATOM 1794 C CA . ARG A 1 221 ? -13.969 30.344 8.664 1 97.19 221 ARG A CA 1
ATOM 1795 C C . ARG A 1 221 ? -13.109 29.453 9.562 1 97.19 221 ARG A C 1
ATOM 1797 O O . ARG A 1 221 ? -13.172 29.562 10.789 1 97.19 221 ARG A O 1
ATOM 1804 N N . PRO A 1 222 ? -12.367 28.578 8.922 1 96.38 222 PRO A N 1
ATOM 1805 C CA . PRO A 1 222 ? -11.461 27.781 9.75 1 96.38 222 PRO A CA 1
ATOM 1806 C C . PRO A 1 222 ? -10.359 28.609 10.398 1 96.38 222 PRO A C 1
ATOM 1808 O O . PRO A 1 222 ? -9.93 29.625 9.828 1 96.38 222 PRO A O 1
ATOM 1811 N N . ASP A 1 223 ? -9.93 28.234 11.547 1 94.81 223 ASP A N 1
ATOM 1812 C CA . ASP A 1 223 ? -8.883 28.953 12.273 1 94.81 223 ASP A CA 1
ATOM 1813 C C . ASP A 1 223 ? -7.543 28.828 11.562 1 94.81 223 ASP A C 1
ATOM 1815 O O . ASP A 1 223 ? -6.594 29.547 11.883 1 94.81 223 ASP A O 1
ATOM 1819 N N . THR A 1 224 ? -7.48 27.984 10.602 1 94.31 224 THR A N 1
ATOM 1820 C CA . THR A 1 224 ? -6.25 27.766 9.844 1 94.31 224 THR A CA 1
ATOM 1821 C C . THR A 1 224 ? -6.086 28.844 8.773 1 94.31 224 THR A C 1
ATOM 1823 O O . THR A 1 224 ? -5 29 8.211 1 94.31 224 THR A O 1
ATOM 1826 N N . GLU A 1 225 ? -7.145 29.531 8.477 1 94.69 225 GLU A N 1
ATOM 1827 C CA . GLU A 1 225 ? -7.059 30.641 7.512 1 94.69 225 GLU A CA 1
ATOM 1828 C C . GLU A 1 225 ? -6.488 31.891 8.156 1 94.69 225 GLU A C 1
ATOM 1830 O O . GLU A 1 225 ? -6.945 32.312 9.227 1 94.69 225 GLU A O 1
ATOM 1835 N N . LYS A 1 226 ? -5.562 32.469 7.492 1 93.81 226 LYS A N 1
ATOM 1836 C CA . LYS A 1 226 ? -4.969 33.688 8.023 1 93.81 226 LYS A CA 1
ATOM 1837 C C . LYS A 1 226 ? -5.98 34.812 8.031 1 93.81 226 LYS A C 1
ATOM 1839 O O . LYS A 1 226 ? -6.711 35.031 7.055 1 93.81 226 LYS A O 1
ATOM 1844 N N . LEU A 1 227 ? -5.953 35.562 9.109 1 94.06 227 LEU A N 1
ATOM 1845 C CA . LEU A 1 227 ? -6.906 36.656 9.273 1 94.06 227 LEU A CA 1
ATOM 1846 C C . LEU A 1 227 ? -6.75 37.688 8.156 1 94.06 227 LEU A C 1
ATOM 1848 O O . LEU A 1 227 ? -7.746 38.188 7.625 1 94.06 227 LEU A O 1
ATOM 1852 N N . ASN A 1 228 ? -5.539 37.938 7.84 1 94.31 228 ASN A N 1
ATOM 1853 C CA . ASN A 1 228 ? -5.293 38.906 6.781 1 94.31 228 ASN A CA 1
ATOM 1854 C C . ASN A 1 228 ? -5.879 38.469 5.449 1 94.31 228 ASN A C 1
ATOM 1856 O O . ASN A 1 228 ? -6.379 39.281 4.676 1 94.31 228 ASN A O 1
ATOM 1860 N N . ASP A 1 229 ? -5.785 37.219 5.234 1 95.75 229 ASP A N 1
ATOM 1861 C CA . ASP A 1 229 ? -6.383 36.656 4.012 1 95.75 229 ASP A CA 1
ATOM 1862 C C . ASP A 1 229 ? -7.902 36.812 4.039 1 95.75 229 ASP A C 1
ATOM 1864 O O . ASP A 1 229 ? -8.516 37.125 3.018 1 95.75 229 ASP A O 1
ATOM 1868 N N . ILE A 1 230 ? -8.445 36.594 5.18 1 95.69 230 ILE A N 1
ATOM 1869 C CA . ILE A 1 230 ? -9.883 36.719 5.363 1 95.69 230 ILE A CA 1
ATOM 1870 C C . ILE A 1 230 ? -10.328 38.156 5.109 1 95.69 230 ILE A C 1
ATOM 1872 O O . ILE A 1 230 ? -11.297 38.406 4.387 1 95.69 230 ILE A O 1
ATOM 1876 N N . TYR A 1 231 ? -9.625 39.125 5.656 1 94.94 231 TYR A N 1
ATOM 1877 C CA . TYR A 1 231 ? -9.945 40.531 5.48 1 94.94 231 TYR A CA 1
ATOM 1878 C C . TYR A 1 231 ? -9.805 40.969 4.023 1 94.94 231 TYR A C 1
ATOM 1880 O O . TYR A 1 231 ? -10.688 41.594 3.465 1 94.94 231 TYR A O 1
ATOM 1888 N N . ASP A 1 232 ? -8.719 40.469 3.422 1 94.38 232 ASP A N 1
ATOM 1889 C CA . ASP A 1 232 ? -8.391 40.875 2.057 1 94.38 232 ASP A CA 1
ATOM 1890 C C . ASP A 1 232 ? -9.398 40.312 1.06 1 94.38 232 ASP A C 1
ATOM 1892 O O . ASP A 1 232 ? -9.727 40.969 0.063 1 94.38 232 ASP A O 1
ATOM 1896 N N . SER A 1 233 ? -9.883 39.188 1.353 1 94.12 233 SER A N 1
ATOM 1897 C CA . SER A 1 233 ? -10.836 38.562 0.453 1 94.12 233 SER A CA 1
ATOM 1898 C C . SER A 1 233 ? -12.273 38.906 0.814 1 94.12 233 SER A C 1
ATOM 1900 O O . SER A 1 233 ? -13.219 38.469 0.157 1 94.12 233 SER A O 1
ATOM 1902 N N . ALA A 1 234 ? -12.508 39.656 1.875 1 91.38 234 ALA A N 1
ATOM 1903 C CA . ALA A 1 234 ? -13.828 40.031 2.377 1 91.38 234 ALA A CA 1
ATOM 1904 C C . ALA A 1 234 ? -14.68 38.812 2.668 1 91.38 234 ALA A C 1
ATOM 1906 O O . ALA A 1 234 ? -15.891 38.812 2.436 1 91.38 234 ALA A O 1
ATOM 1907 N N . SER A 1 235 ? -13.984 37.75 3.086 1 93.69 235 SER A N 1
ATOM 1908 C CA . SER A 1 235 ? -14.695 36.531 3.52 1 93.69 235 SER A CA 1
ATOM 1909 C C . SER A 1 235 ? -15.188 36.688 4.957 1 93.69 235 SER A C 1
ATOM 1911 O O . SER A 1 235 ? -15.125 35.719 5.734 1 93.69 235 SER A O 1
ATOM 1913 N N . CYS A 1 236 ? -15.438 37.875 5.309 1 96.81 236 CYS A N 1
ATOM 1914 C CA . CYS A 1 236 ? -15.945 38.25 6.625 1 96.81 236 CYS A CA 1
ATOM 1915 C C . CYS A 1 236 ? -16.953 39.375 6.523 1 96.81 236 CYS A C 1
ATOM 1917 O O . CYS A 1 236 ? -17.438 39.688 5.43 1 96.81 236 CYS A O 1
ATOM 1919 N N . ILE A 1 237 ? -17.422 39.875 7.633 1 96.31 237 ILE A N 1
ATOM 1920 C CA . ILE A 1 237 ? -18.297 41.031 7.637 1 96.31 237 ILE A CA 1
ATOM 1921 C C . ILE A 1 237 ? -17.469 42.312 7.523 1 96.31 237 ILE A C 1
ATOM 1923 O O . ILE A 1 237 ? -16.547 42.531 8.312 1 96.31 237 ILE A O 1
ATOM 1927 N N . VAL A 1 238 ? -17.797 43 6.508 1 97.06 238 VAL A N 1
ATOM 1928 C CA . VAL A 1 238 ? -17.094 44.281 6.262 1 97.06 238 VAL A CA 1
ATOM 1929 C C . VAL A 1 238 ? -18.094 45.406 6.184 1 97.06 238 VAL A C 1
ATOM 1931 O O . VAL A 1 238 ? -19.062 45.344 5.418 1 97.06 238 VAL A O 1
ATOM 1934 N N . LEU A 1 239 ? -17.891 46.438 7.02 1 95.69 239 LEU A N 1
ATOM 1935 C CA . LEU A 1 239 ? -18.719 47.656 6.992 1 95.69 239 LEU A CA 1
ATOM 1936 C C . LEU A 1 239 ? -17.859 48.906 6.844 1 95.69 239 LEU A C 1
ATOM 1938 O O . LEU A 1 239 ? -16.812 49 7.473 1 95.69 239 LEU A O 1
ATOM 1942 N N . ASP A 1 240 ? -18.312 49.781 6.031 1 96.06 240 ASP A N 1
ATOM 1943 C CA . ASP A 1 240 ? -17.641 51.062 5.914 1 96.06 240 ASP A CA 1
ATOM 1944 C C . ASP A 1 240 ? -17.922 51.969 7.121 1 96.06 240 ASP A C 1
ATOM 1946 O O . ASP A 1 240 ? -19.047 51.938 7.652 1 96.06 240 ASP A O 1
ATOM 1950 N N . PHE A 1 241 ? -16.906 52.812 7.43 1 95.31 241 PHE A N 1
ATOM 1951 C CA . PHE A 1 241 ? -17.109 53.719 8.547 1 95.31 241 PHE A CA 1
ATOM 1952 C C . PHE A 1 241 ? -18.312 54.625 8.297 1 95.31 241 PHE A C 1
ATOM 1954 O O . PHE A 1 241 ? -19.016 55 9.227 1 95.31 241 PHE A O 1
ATOM 1961 N N . ALA A 1 242 ? -18.469 54.969 7.066 1 94.75 242 ALA A N 1
ATOM 1962 C CA . ALA A 1 242 ? -19.609 55.812 6.707 1 94.75 242 ALA A CA 1
ATOM 1963 C C . ALA A 1 242 ? -20.922 55.156 7.137 1 94.75 242 ALA A C 1
ATOM 1965 O O . ALA A 1 242 ? -21.844 55.875 7.586 1 94.75 242 ALA A O 1
ATOM 1966 N N . THR A 1 243 ? -21.016 53.875 6.996 1 93.31 243 THR A N 1
ATOM 1967 C CA . THR A 1 243 ? -22.203 53.125 7.406 1 93.31 243 THR A CA 1
ATOM 1968 C C . THR A 1 243 ? -22.281 53.031 8.93 1 93.31 243 THR A C 1
ATOM 1970 O O . THR A 1 243 ? -23.328 53.281 9.523 1 93.31 243 THR A O 1
ATOM 1973 N N . VAL A 1 244 ? -21.172 52.719 9.5 1 93.5 244 VAL A N 1
ATOM 1974 C CA . VAL A 1 244 ? -21.109 52.469 10.938 1 93.5 244 VAL A CA 1
ATOM 1975 C C . VAL A 1 244 ? -21.438 53.75 11.695 1 93.5 244 VAL A C 1
ATOM 1977 O O . VAL A 1 244 ? -22.031 53.719 12.773 1 93.5 244 VAL A O 1
ATOM 1980 N N . LYS A 1 245 ? -21.109 54.875 11.133 1 91.75 245 LYS A N 1
ATOM 1981 C CA . LYS A 1 245 ? -21.297 56.188 11.773 1 91.75 245 LYS A CA 1
ATOM 1982 C C . LYS A 1 245 ? -22.766 56.406 12.125 1 91.75 245 LYS A C 1
ATOM 1984 O O . LYS A 1 245 ? -23.062 57.156 13.078 1 91.75 245 LYS A O 1
ATOM 1989 N N . HIS A 1 246 ? -23.594 55.781 11.438 1 90.62 246 HIS A N 1
ATOM 1990 C CA . HIS A 1 246 ? -25.031 55.969 11.672 1 90.62 246 HIS A CA 1
ATOM 1991 C C . HIS A 1 246 ? -25.5 55.156 12.867 1 90.62 246 HIS A C 1
ATOM 1993 O O . HIS A 1 246 ? -26.641 55.312 13.312 1 90.62 246 HIS A O 1
ATOM 1999 N N . PHE A 1 247 ? -24.609 54.344 13.344 1 91.81 247 PHE A N 1
ATOM 2000 C CA . PHE A 1 247 ? -25.047 53.438 14.383 1 91.81 247 PHE A CA 1
ATOM 2001 C C . PHE A 1 247 ? -24.234 53.625 15.656 1 91.81 247 PHE A C 1
ATOM 2003 O O . PHE A 1 247 ? -24.359 52.844 16.594 1 91.81 247 PHE A O 1
ATOM 2010 N N . VAL A 1 248 ? -23.422 54.562 15.695 1 89.94 248 VAL A N 1
ATOM 2011 C CA . VAL A 1 248 ? -22.594 54.812 16.875 1 89.94 248 VAL A CA 1
ATOM 2012 C C . VAL A 1 248 ? -23.219 55.938 17.719 1 89.94 248 VAL A C 1
ATOM 2014 O O . VAL A 1 248 ? -24.047 56.688 17.219 1 89.94 248 VAL A O 1
ATOM 2017 N N . ASP A 1 249 ? -22.781 55.969 18.953 1 87.56 249 ASP A N 1
ATOM 2018 C CA . ASP A 1 249 ? -23.266 57 19.844 1 87.56 249 ASP A CA 1
ATOM 2019 C C . ASP A 1 249 ? -22.406 58.281 19.75 1 87.56 249 ASP A C 1
ATOM 2021 O O . ASP A 1 249 ? -21.625 58.406 18.812 1 87.56 249 ASP A O 1
ATOM 2025 N N . SER A 1 250 ? -22.688 59.188 20.688 1 87.69 250 SER A N 1
ATOM 2026 C CA . SER A 1 250 ? -22 60.469 20.656 1 87.69 250 SER A CA 1
ATOM 2027 C C . SER A 1 250 ? -20.5 60.312 20.906 1 87.69 250 SER A C 1
ATOM 2029 O O . SER A 1 250 ? -19.703 61.125 20.438 1 87.69 250 SER A O 1
ATOM 2031 N N . ASN A 1 251 ? -20.141 59.281 21.562 1 89.06 251 ASN A N 1
ATOM 2032 C CA . ASN A 1 251 ? -18.734 59.031 21.875 1 89.06 251 ASN A CA 1
ATOM 2033 C C . ASN A 1 251 ? -18.109 58.094 20.828 1 89.06 251 ASN A C 1
ATOM 2035 O O . ASN A 1 251 ? -16.969 57.656 21 1 89.06 251 ASN A O 1
ATOM 2039 N N . ASN A 1 252 ? -18.844 57.812 19.734 1 91 252 ASN A N 1
ATOM 2040 C CA . ASN A 1 252 ? -18.422 56.875 18.688 1 91 252 ASN A CA 1
ATOM 2041 C C . ASN A 1 252 ? -18.219 55.469 19.219 1 91 252 ASN A C 1
ATOM 2043 O O . ASN A 1 252 ? -17.281 54.781 18.797 1 91 252 ASN A O 1
ATOM 2047 N N . SER A 1 253 ? -19 55.188 20.188 1 91.12 253 SER A N 1
ATOM 2048 C CA . SER A 1 253 ? -19.031 53.844 20.719 1 91.12 253 SER A CA 1
ATOM 2049 C C . SER A 1 253 ? -19.953 52.938 19.891 1 91.12 253 SER A C 1
ATOM 2051 O O . SER A 1 253 ? -20.984 53.406 19.375 1 91.12 253 SER A O 1
ATOM 2053 N N . VAL A 1 254 ? -19.484 51.719 19.766 1 89.38 254 VAL A N 1
ATOM 2054 C CA . VAL A 1 254 ? -20.297 50.812 18.969 1 89.38 254 VAL A CA 1
ATOM 2055 C C . VAL A 1 254 ? -20.812 49.688 19.859 1 89.38 254 VAL A C 1
ATOM 2057 O O . VAL A 1 254 ? -20.094 49.188 20.703 1 89.38 254 VAL A O 1
ATOM 2060 N N . SER A 1 255 ? -22.109 49.406 19.734 1 90.81 255 SER A N 1
ATOM 2061 C CA . SER A 1 255 ? -22.75 48.281 20.406 1 90.81 255 SER A CA 1
ATOM 2062 C C . SER A 1 255 ? -23.438 47.375 19.406 1 90.81 255 SER A C 1
ATOM 2064 O O . SER A 1 255 ? -24.125 47.844 18.5 1 90.81 255 SER A O 1
ATOM 2066 N N . PHE A 1 256 ? -23.141 46.094 19.484 1 91.5 256 PHE A N 1
ATOM 2067 C CA . PHE A 1 256 ? -23.781 45.156 18.562 1 91.5 256 PHE A CA 1
ATOM 2068 C C . PHE A 1 256 ? -24 43.812 19.219 1 91.5 256 PHE A C 1
ATOM 2070 O O . PHE A 1 256 ? -23.469 43.562 20.297 1 91.5 256 PHE A O 1
ATOM 2077 N N . CYS A 1 257 ? -24.828 43.031 18.562 1 92.81 257 CYS A N 1
ATOM 2078 C CA . CYS A 1 257 ? -25.109 41.688 19 1 92.81 257 CYS A CA 1
ATOM 2079 C C . CYS A 1 257 ? -24.5 40.656 18.047 1 92.81 257 CYS A C 1
ATOM 2081 O O . CYS A 1 257 ? -24.609 40.812 16.828 1 92.81 257 CYS A O 1
ATOM 2083 N N . LEU A 1 258 ? -23.766 39.75 18.656 1 95.12 258 LEU A N 1
ATOM 2084 C CA . LEU A 1 258 ? -23.188 38.625 17.891 1 95.12 258 LEU A CA 1
ATOM 2085 C C . LEU A 1 258 ? -23.875 37.312 18.25 1 95.12 258 LEU A C 1
ATOM 2087 O O . LEU A 1 258 ? -23.953 36.938 19.422 1 95.12 258 LEU A O 1
ATOM 2091 N N . ARG A 1 259 ? -24.406 36.656 17.203 1 95.25 259 ARG A N 1
ATOM 2092 C CA . ARG A 1 259 ? -25.078 35.375 17.406 1 95.25 259 ARG A CA 1
ATOM 2093 C C . ARG A 1 259 ? -24.422 34.281 16.562 1 95.25 259 ARG A C 1
ATOM 2095 O O . ARG A 1 259 ? -24.234 34.438 15.352 1 95.25 259 ARG A O 1
ATOM 2102 N N . LEU A 1 260 ? -24.016 33.188 17.219 1 95.69 260 LEU A N 1
ATOM 2103 C CA . LEU A 1 260 ? -23.5 32 16.516 1 95.69 260 LEU A CA 1
ATOM 2104 C C . LEU A 1 260 ? -24.594 30.953 16.359 1 95.69 260 LEU A C 1
ATOM 2106 O O . LEU A 1 260 ? -25.422 30.766 17.25 1 95.69 260 LEU A O 1
ATOM 2110 N N . LYS A 1 261 ? -24.609 30.375 15.188 1 93.88 261 LYS A N 1
ATOM 2111 C CA . LYS A 1 261 ? -25.609 29.359 14.906 1 93.88 261 LYS A CA 1
ATOM 2112 C C . LYS A 1 261 ? -25 28.172 14.172 1 93.88 261 LYS A C 1
ATOM 2114 O O . LYS A 1 261 ? -24.031 28.328 13.422 1 93.88 261 LYS A O 1
ATOM 2119 N N . ARG A 1 262 ? -25.578 26.938 14.391 1 93.5 262 ARG A N 1
ATOM 2120 C CA . ARG A 1 262 ? -25.219 25.75 13.617 1 93.5 262 ARG A CA 1
ATOM 2121 C C . ARG A 1 262 ? -26.172 25.547 12.445 1 93.5 262 ARG A C 1
ATOM 2123 O O . ARG A 1 262 ? -27.391 25.656 12.609 1 93.5 262 ARG A O 1
ATOM 2130 N N . VAL A 1 263 ? -25.641 25.469 11.273 1 87 263 VAL A N 1
ATOM 2131 C CA . VAL A 1 263 ? -26.453 25.281 10.086 1 87 263 VAL A CA 1
ATOM 2132 C C . VAL A 1 263 ? -26.984 23.844 10.023 1 87 263 VAL A C 1
ATOM 2134 O O . VAL A 1 263 ? -26.203 22.891 10.188 1 87 263 VAL A O 1
ATOM 2137 N N . MET A 1 264 ? -28.203 23.562 10.195 1 73.06 264 MET A N 1
ATOM 2138 C CA . MET A 1 264 ? -28.781 22.234 10.055 1 73.06 264 MET A CA 1
ATOM 2139 C C . MET A 1 264 ? -28.828 21.812 8.586 1 73.06 264 MET A C 1
ATOM 2141 O O . MET A 1 264 ? -29 22.656 7.703 1 73.06 264 MET A O 1
ATOM 2145 N N . ALA A 1 265 ? -28.344 20.625 8.039 1 59.94 265 ALA A N 1
ATOM 2146 C CA . ALA A 1 265 ? -28.359 20.078 6.684 1 59.94 265 ALA A CA 1
ATOM 2147 C C . ALA A 1 265 ? -29.656 20.453 5.957 1 59.94 265 ALA A C 1
ATOM 2149 O O . ALA A 1 265 ? -29.656 20.656 4.738 1 59.94 265 ALA A O 1
ATOM 2150 N N . GLY A 1 266 ? -30.859 20.359 6.402 1 51.53 266 GLY A N 1
ATOM 2151 C CA . GLY A 1 266 ? -32.125 20.484 5.703 1 51.53 266 GLY A CA 1
ATOM 2152 C C . GLY A 1 266 ? -32.375 21.875 5.141 1 51.53 266 GLY A C 1
ATOM 2153 O O . GLY A 1 266 ? -33.312 22.109 4.406 1 51.53 266 GLY A O 1
ATOM 2154 N N . ASP A 1 267 ? -31.859 22.844 5.578 1 45.5 267 ASP A N 1
ATOM 2155 C CA . ASP A 1 267 ? -32.344 24.188 5.266 1 45.5 267 ASP A CA 1
ATOM 2156 C C . ASP A 1 267 ? -31.844 24.656 3.896 1 45.5 267 ASP A C 1
ATOM 2158 O O . ASP A 1 267 ? -31.844 25.844 3.598 1 45.5 267 ASP A O 1
ATOM 2162 N N . SER A 1 268 ? -31.281 23.828 3.125 1 41.28 268 SER A N 1
ATOM 2163 C CA . SER A 1 268 ? -31.016 24.281 1.767 1 41.28 268 SER A CA 1
ATOM 2164 C C . SER A 1 268 ? -32.312 24.641 1.045 1 41.28 268 SER A C 1
ATOM 2166 O O . SER A 1 268 ? -32.281 24.984 -0.143 1 41.28 268 SER A O 1
ATOM 2168 N N . THR A 1 269 ? -33.469 24.188 1.438 1 36.84 269 THR A N 1
ATOM 2169 C CA . THR A 1 269 ? -34.625 24.422 0.579 1 36.84 269 THR A CA 1
ATOM 2170 C C . THR A 1 269 ? -34.938 25.906 0.503 1 36.84 269 THR A C 1
ATOM 2172 O O . THR A 1 269 ? -36.094 26.281 0.198 1 36.84 269 THR A O 1
ATOM 2175 N N . ASP A 1 270 ? -34.219 26.828 0.974 1 34.47 270 ASP A N 1
ATOM 2176 C CA . ASP A 1 270 ? -34.844 28.109 0.708 1 34.47 270 ASP A CA 1
ATOM 2177 C C . ASP A 1 270 ? -35.219 28.25 -0.77 1 34.47 270 ASP A C 1
ATOM 2179 O O . ASP A 1 270 ? -34.594 27.594 -1.624 1 34.47 270 ASP A O 1
ATOM 2183 N N . GLY A 1 271 ? -36.25 29.234 -1.118 1 34.91 271 GLY A N 1
ATOM 2184 C CA . GLY A 1 271 ? -37.281 29.75 -2.025 1 34.91 271 GLY A CA 1
ATOM 2185 C C . GLY A 1 271 ? -36.688 30.25 -3.34 1 34.91 271 GLY A C 1
ATOM 2186 O O . GLY A 1 271 ? -37.344 31.016 -4.059 1 34.91 271 GLY A O 1
ATOM 2187 N N . ILE A 1 272 ? -35.562 29.922 -3.76 1 27.36 272 ILE A N 1
ATOM 2188 C CA . ILE A 1 272 ? -35.438 30.578 -5.055 1 27.36 272 ILE A CA 1
ATOM 2189 C C . ILE A 1 272 ? -36.406 29.938 -6.062 1 27.36 272 ILE A C 1
ATOM 2191 O O . ILE A 1 272 ? -36.031 29 -6.762 1 27.36 272 ILE A O 1
ATOM 2195 N N . LYS A 1 273 ? -37.562 29.438 -5.582 1 25.83 273 LYS A N 1
ATOM 2196 C CA . LYS A 1 273 ? -38.406 29.094 -6.711 1 25.83 273 LYS A CA 1
ATOM 2197 C C . LYS A 1 273 ? -38.688 30.297 -7.609 1 25.83 273 LYS A C 1
ATOM 2199 O O . LYS A 1 273 ? -38.812 30.156 -8.828 1 25.83 273 LYS A O 1
ATOM 2204 N N . ASP A 1 274 ? -39.406 31.406 -7.016 1 22.41 274 ASP A N 1
ATOM 2205 C CA . ASP A 1 274 ? -40.469 32.062 -7.77 1 22.41 274 ASP A CA 1
ATOM 2206 C C . ASP A 1 274 ? -39.906 33 -8.82 1 22.41 274 ASP A C 1
ATOM 2208 O O . ASP A 1 274 ? -40.531 33.25 -9.852 1 22.41 274 ASP A O 1
ATOM 2212 N N . ARG A 1 275 ? -38.844 33.938 -8.758 1 21.42 275 ARG A N 1
ATOM 2213 C CA . ARG A 1 275 ? -39.031 34.844 -9.883 1 21.42 275 ARG A CA 1
ATOM 2214 C C . ARG A 1 275 ? -38.594 34.188 -11.188 1 21.42 275 ARG A C 1
ATOM 2216 O O . ARG A 1 275 ? -37.625 33.438 -11.211 1 21.42 275 ARG A O 1
ATOM 2223 N N . MET B 1 1 ? -24.531 11.703 -17.266 1 22.22 1 MET B N 1
ATOM 2224 C CA . MET B 1 1 ? -23.953 11.227 -16.016 1 22.22 1 MET B CA 1
ATOM 2225 C C . MET B 1 1 ? -22.547 10.688 -16.234 1 22.22 1 MET B C 1
ATOM 2227 O O . MET B 1 1 ? -22.375 9.633 -16.844 1 22.22 1 MET B O 1
ATOM 2231 N N . GLU B 1 2 ? -21.5 11.547 -16.453 1 25.64 2 GLU B N 1
ATOM 2232 C CA . GLU B 1 2 ? -20.109 11.445 -16.875 1 25.64 2 GLU B CA 1
ATOM 2233 C C . GLU B 1 2 ? -19.312 10.531 -15.961 1 25.64 2 GLU B C 1
ATOM 2235 O O . GLU B 1 2 ? -19.438 10.609 -14.734 1 25.64 2 GLU B O 1
ATOM 2240 N N . SER B 1 3 ? -19.031 9.25 -16.422 1 27.94 3 SER B N 1
ATOM 2241 C CA . SER B 1 3 ? -18.141 8.242 -15.867 1 27.94 3 SER B CA 1
ATOM 2242 C C . SER B 1 3 ? -16.859 8.875 -15.344 1 27.94 3 SER B C 1
ATOM 2244 O O . SER B 1 3 ? -16.016 9.344 -16.125 1 27.94 3 SER B O 1
ATOM 2246 N N . ILE B 1 4 ? -16.938 9.805 -14.406 1 32.34 4 ILE B N 1
ATOM 2247 C CA . ILE B 1 4 ? -15.727 10.289 -13.766 1 32.34 4 ILE B CA 1
ATOM 2248 C C . ILE B 1 4 ? -14.703 9.164 -13.672 1 32.34 4 ILE B C 1
ATOM 2250 O O . ILE B 1 4 ? -14.961 8.125 -13.055 1 32.34 4 ILE B O 1
ATOM 2254 N N . SER B 1 5 ? -13.945 8.883 -14.68 1 33.47 5 SER B N 1
ATOM 2255 C CA . SER B 1 5 ? -12.742 8.055 -14.836 1 33.47 5 SER B CA 1
ATOM 2256 C C . SER B 1 5 ? -11.953 7.984 -13.539 1 33.47 5 SER B C 1
ATOM 2258 O O . SER B 1 5 ? -11.539 9.016 -13 1 33.47 5 SER B O 1
ATOM 2260 N N . GLN B 1 6 ? -12.383 7.254 -12.555 1 35.94 6 GLN B N 1
ATOM 2261 C CA . GLN B 1 6 ? -11.539 6.941 -11.406 1 35.94 6 GLN B CA 1
ATOM 2262 C C . GLN B 1 6 ? -10.07 6.902 -11.789 1 35.94 6 GLN B C 1
ATOM 2264 O O . GLN B 1 6 ? -9.617 5.965 -12.461 1 35.94 6 GLN B O 1
ATOM 2269 N N . LEU B 1 7 ? -9.453 7.77 -12.43 1 40.47 7 LEU B N 1
ATOM 2270 C CA . LEU B 1 7 ? -7.992 7.777 -12.508 1 40.47 7 LEU B CA 1
ATOM 2271 C C . LEU B 1 7 ? -7.379 6.961 -11.375 1 40.47 7 LEU B C 1
ATOM 2273 O O . LEU B 1 7 ? -7.512 7.32 -10.203 1 40.47 7 LEU B O 1
ATOM 2277 N N . SER B 1 8 ? -7.488 5.66 -11.406 1 48.59 8 SER B N 1
ATOM 2278 C CA . SER B 1 8 ? -7.051 4.586 -10.523 1 48.59 8 SER B CA 1
ATOM 2279 C C . SER B 1 8 ? -5.723 4.918 -9.859 1 48.59 8 SER B C 1
ATOM 2281 O O . SER B 1 8 ? -4.711 5.102 -10.539 1 48.59 8 SER B O 1
ATOM 2283 N N . HIS B 1 9 ? -5.645 5.75 -8.852 1 65.25 9 HIS B N 1
ATOM 2284 C CA . HIS B 1 9 ? -4.48 6.09 -8.047 1 65.25 9 HIS B CA 1
ATOM 2285 C C . HIS B 1 9 ? -3.625 4.859 -7.762 1 65.25 9 HIS B C 1
ATOM 2287 O O . HIS B 1 9 ? -4.117 3.865 -7.227 1 65.25 9 HIS B O 1
ATOM 2293 N N . GLU B 1 10 ? -2.537 4.742 -8.562 1 83.38 10 GLU B N 1
ATOM 2294 C CA . GLU B 1 10 ? -1.53 3.707 -8.352 1 83.38 10 GLU B CA 1
ATOM 2295 C C . GLU B 1 10 ? -1.231 3.518 -6.867 1 83.38 10 GLU B C 1
ATOM 2297 O O . GLU B 1 10 ? -1.03 4.492 -6.141 1 83.38 10 GLU B O 1
ATOM 2302 N N . SER B 1 11 ? -1.466 2.299 -6.457 1 93 11 SER B N 1
ATOM 2303 C CA . SER B 1 11 ? -1.15 1.997 -5.066 1 93 11 SER B CA 1
ATOM 2304 C C . SER B 1 11 ? 0.317 2.277 -4.758 1 93 11 SER B C 1
ATOM 2306 O O . SER B 1 11 ? 1.149 2.324 -5.668 1 93 11 SER B O 1
ATOM 2308 N N . VAL B 1 12 ? 0.579 2.541 -3.6 1 95.94 12 VAL B N 1
ATOM 2309 C CA . VAL B 1 12 ? 1.954 2.736 -3.154 1 95.94 12 VAL B CA 1
ATOM 2310 C C . VAL B 1 12 ? 2.805 1.534 -3.561 1 95.94 12 VAL B C 1
ATOM 2312 O O . VAL B 1 12 ? 3.916 1.696 -4.07 1 95.94 12 VAL B O 1
ATOM 2315 N N . ASN B 1 13 ? 2.248 0.388 -3.408 1 97.12 13 ASN B N 1
ATOM 2316 C CA . ASN B 1 13 ? 2.965 -0.826 -3.781 1 97.12 13 ASN B CA 1
ATOM 2317 C C . ASN B 1 13 ? 3.336 -0.824 -5.262 1 97.12 13 ASN B C 1
ATOM 2319 O O . ASN B 1 13 ? 4.496 -1.043 -5.617 1 97.12 13 ASN B O 1
ATOM 2323 N N . ASP B 1 14 ? 2.357 -0.537 -6.078 1 96.31 14 ASP B N 1
ATOM 2324 C CA . ASP B 1 14 ? 2.588 -0.607 -7.516 1 96.31 14 ASP B CA 1
ATOM 2325 C C . ASP B 1 14 ? 3.623 0.424 -7.957 1 96.31 14 ASP B C 1
ATOM 2327 O O . ASP B 1 14 ? 4.453 0.145 -8.828 1 96.31 14 ASP B O 1
ATOM 2331 N N . SER B 1 15 ? 3.555 1.537 -7.309 1 96.62 15 SER B N 1
ATOM 2332 C CA . SER B 1 15 ? 4.484 2.604 -7.664 1 96.62 15 SER B CA 1
ATOM 2333 C C . SER B 1 15 ? 5.914 2.246 -7.273 1 96.62 15 SER B C 1
ATOM 2335 O O . SER B 1 15 ? 6.863 2.594 -7.977 1 96.62 15 SER B O 1
ATOM 2337 N N . ILE B 1 16 ? 6.051 1.535 -6.219 1 97.69 16 ILE B N 1
ATOM 2338 C CA . ILE B 1 16 ? 7.387 1.21 -5.738 1 97.69 16 ILE B CA 1
ATOM 2339 C C . ILE B 1 16 ? 7.91 -0.029 -6.465 1 97.69 16 ILE B C 1
ATOM 2341 O O . ILE B 1 16 ? 9.086 -0.09 -6.832 1 97.69 16 ILE B O 1
ATOM 2345 N N . VAL B 1 17 ? 7.07 -0.998 -6.707 1 97.38 17 VAL B N 1
ATOM 2346 C CA . VAL B 1 17 ? 7.469 -2.248 -7.348 1 97.38 17 VAL B CA 1
ATOM 2347 C C . VAL B 1 17 ? 8.078 -1.956 -8.711 1 97.38 17 VAL B C 1
ATOM 2349 O O . VAL B 1 17 ? 9.023 -2.629 -9.133 1 97.38 17 VAL B O 1
ATOM 2352 N N . SER B 1 18 ? 7.59 -0.939 -9.359 1 95.44 18 SER B N 1
ATOM 2353 C CA . SER B 1 18 ? 8.055 -0.594 -10.703 1 95.44 18 SER B CA 1
ATOM 2354 C C . SER B 1 18 ? 9.516 -0.166 -10.688 1 95.44 18 SER B C 1
ATOM 2356 O O . SER B 1 18 ? 10.188 -0.193 -11.719 1 95.44 18 SER B O 1
ATOM 2358 N N . LEU B 1 19 ? 10.055 0.17 -9.57 1 97.19 19 LEU B N 1
ATOM 2359 C CA . LEU B 1 19 ? 11.445 0.591 -9.422 1 97.19 19 LEU B CA 1
ATOM 2360 C C . LEU B 1 19 ? 12.359 -0.612 -9.211 1 97.19 19 LEU B C 1
ATOM 2362 O O . LEU B 1 19 ? 13.578 -0.492 -9.305 1 97.19 19 LEU B O 1
ATOM 2366 N N . PHE B 1 20 ? 11.781 -1.759 -8.945 1 98 20 PHE B N 1
ATOM 2367 C CA . PHE B 1 20 ? 12.555 -2.908 -8.492 1 98 20 PHE B CA 1
ATOM 2368 C C . PHE B 1 20 ? 12.789 -3.881 -9.641 1 98 20 PHE B C 1
ATOM 2370 O O . PHE B 1 20 ? 12.641 -5.094 -9.477 1 98 20 PHE B O 1
ATOM 2377 N N . GLU B 1 21 ? 13.188 -3.367 -10.711 1 96.88 21 GLU B N 1
ATOM 2378 C CA . GLU B 1 21 ? 13.578 -4.164 -11.867 1 96.88 21 GLU B CA 1
ATOM 2379 C C . GLU B 1 21 ? 15.078 -4.047 -12.141 1 96.88 21 GLU B C 1
ATOM 2381 O O . GLU B 1 21 ? 15.633 -2.945 -12.109 1 96.88 21 GLU B O 1
ATOM 2386 N N . CYS B 1 22 ? 15.695 -5.156 -12.344 1 97.56 22 CYS B N 1
ATOM 2387 C CA . CYS B 1 22 ? 17.109 -5.145 -12.719 1 97.56 22 CYS B CA 1
ATOM 2388 C C . CYS B 1 22 ? 17.297 -4.52 -14.102 1 97.56 22 CYS B C 1
ATOM 2390 O O . CYS B 1 22 ? 16.594 -4.859 -15.047 1 97.56 22 CYS B O 1
ATOM 2392 N N . PRO B 1 23 ? 18.25 -3.645 -14.234 1 96.81 23 PRO B N 1
ATOM 2393 C CA . PRO B 1 23 ? 18.438 -2.961 -15.508 1 96.81 23 PRO B CA 1
ATOM 2394 C C . PRO B 1 23 ? 19.031 -3.873 -16.578 1 96.81 2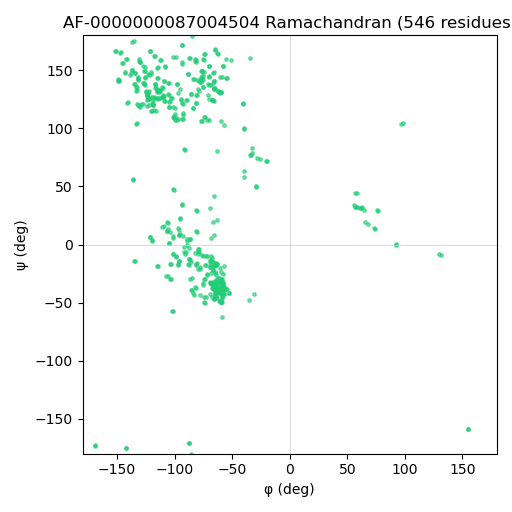3 PRO B C 1
ATOM 2396 O O . PRO B 1 23 ? 19.062 -3.514 -17.766 1 96.81 23 PRO B O 1
ATOM 2399 N N . VAL B 1 24 ? 19.469 -5.027 -16.25 1 97 24 VAL B N 1
ATOM 2400 C CA . VAL B 1 24 ? 20.141 -5.926 -17.172 1 97 24 VAL B CA 1
ATOM 2401 C C . VAL B 1 24 ? 19.172 -7.008 -17.641 1 97 24 VAL B C 1
ATOM 2403 O O . VAL B 1 24 ? 18.922 -7.145 -18.844 1 97 24 VAL B O 1
ATOM 2406 N N . CYS B 1 25 ? 18.594 -7.766 -16.719 1 96.56 25 CYS B N 1
ATOM 2407 C CA . CYS B 1 25 ? 17.766 -8.898 -17.094 1 96.56 25 CYS B CA 1
ATOM 2408 C C . CYS B 1 25 ? 16.281 -8.523 -17.094 1 96.56 25 CYS B C 1
ATOM 2410 O O . CYS B 1 25 ? 15.445 -9.289 -17.562 1 96.56 25 CYS B O 1
ATOM 2412 N N . TYR B 1 26 ? 15.875 -7.402 -16.438 1 95.62 26 TYR B N 1
ATOM 2413 C CA . TYR B 1 26 ? 14.523 -6.84 -16.391 1 95.62 26 TYR B CA 1
ATOM 2414 C C . TYR B 1 26 ? 13.609 -7.676 -15.508 1 95.62 26 TYR B C 1
ATOM 2416 O O . TYR B 1 26 ? 12.383 -7.531 -15.562 1 95.62 26 TYR B O 1
ATOM 2424 N N . GLU B 1 27 ? 14.148 -8.562 -14.703 1 95 27 GLU B N 1
ATOM 2425 C CA . GLU B 1 27 ? 13.398 -9.266 -13.664 1 95 27 GLU B CA 1
ATOM 2426 C C . GLU B 1 27 ? 13.367 -8.469 -12.367 1 95 27 GLU B C 1
ATOM 2428 O O . GLU B 1 27 ? 14.172 -7.551 -12.172 1 95 27 GLU B O 1
ATOM 2433 N N . TYR B 1 28 ? 12.438 -8.812 -11.578 1 96.81 28 TYR B N 1
ATOM 2434 C CA . TYR B 1 28 ? 12.391 -8.141 -10.281 1 96.81 28 TYR B CA 1
ATOM 2435 C C . TYR B 1 28 ? 13.617 -8.492 -9.445 1 96.81 28 TYR B C 1
ATOM 2437 O O . TYR B 1 28 ? 14.07 -9.641 -9.445 1 96.81 28 TYR B O 1
ATOM 2445 N N . LEU B 1 29 ? 14.102 -7.504 -8.766 1 97.81 29 LEU B N 1
ATOM 2446 C CA . LEU B 1 29 ? 15.25 -7.676 -7.891 1 97.81 29 LEU B CA 1
ATOM 2447 C C . LEU B 1 29 ? 14.898 -8.555 -6.695 1 97.81 29 LEU B C 1
ATOM 2449 O O . LEU B 1 29 ? 13.898 -8.305 -6.016 1 97.81 29 LEU B O 1
ATOM 2453 N N . THR B 1 30 ? 15.641 -9.625 -6.492 1 96.81 30 THR B N 1
ATOM 2454 C CA . THR B 1 30 ? 15.531 -10.492 -5.32 1 96.81 30 THR B CA 1
ATOM 2455 C C . THR B 1 30 ? 16.859 -10.547 -4.566 1 96.81 30 THR B C 1
ATOM 2457 O O . THR B 1 30 ? 17.922 -10.43 -5.168 1 96.81 30 THR B O 1
ATOM 2460 N N . PRO B 1 31 ? 16.781 -10.672 -3.299 1 97.31 31 PRO B N 1
ATOM 2461 C CA . PRO B 1 31 ? 18.031 -10.781 -2.545 1 97.31 31 PRO B CA 1
ATOM 2462 C C . PRO B 1 31 ? 18.875 -11.977 -2.982 1 97.31 31 PRO B C 1
ATOM 2464 O O . PRO B 1 31 ? 18.344 -13.039 -3.299 1 97.31 31 PRO B O 1
ATOM 2467 N N . PRO B 1 32 ? 20.172 -11.695 -2.932 1 97.75 32 PRO B N 1
ATOM 2468 C CA . PRO B 1 32 ? 20.922 -10.492 -2.58 1 97.75 32 PRO B CA 1
ATOM 2469 C C . PRO B 1 32 ? 20.922 -9.445 -3.695 1 97.75 32 PRO B C 1
ATOM 2471 O O . PRO B 1 32 ? 20.938 -9.805 -4.875 1 97.75 32 PRO B O 1
ATOM 2474 N N . ILE B 1 33 ? 20.859 -8.227 -3.34 1 98.38 33 ILE B N 1
ATOM 2475 C CA . ILE B 1 33 ? 20.844 -7.098 -4.262 1 98.38 33 ILE B CA 1
ATOM 2476 C C . ILE B 1 33 ? 22.078 -6.234 -4.062 1 98.38 33 ILE B C 1
ATOM 2478 O O . ILE B 1 33 ? 22.484 -5.977 -2.926 1 98.38 33 ILE B O 1
ATOM 2482 N N . TYR B 1 34 ? 22.703 -5.828 -5.164 1 98.19 34 TYR B N 1
ATOM 2483 C CA . TYR B 1 34 ? 23.922 -5.02 -5.133 1 98.19 34 TYR B CA 1
ATOM 2484 C C . TYR B 1 34 ? 23.703 -3.668 -5.793 1 98.19 34 TYR B C 1
ATOM 2486 O O . TYR B 1 34 ? 22.703 -3.469 -6.484 1 98.19 34 TYR B O 1
ATOM 2494 N N . GLN B 1 35 ? 24.578 -2.764 -5.504 1 97.69 35 GLN B N 1
ATOM 2495 C CA . GLN B 1 35 ? 24.453 -1.428 -6.074 1 97.69 35 GLN B CA 1
ATOM 2496 C C . GLN B 1 35 ? 25.812 -0.822 -6.383 1 97.69 35 GLN B C 1
ATOM 2498 O O . GLN B 1 35 ? 26.828 -1.268 -5.852 1 97.69 35 GLN B O 1
ATOM 2503 N N . CYS B 1 36 ? 25.828 0.078 -7.273 1 96.75 36 CYS B N 1
ATOM 2504 C CA . CYS B 1 36 ? 27.016 0.892 -7.488 1 96.75 36 CYS B CA 1
ATOM 2505 C C . CYS B 1 36 ? 27.047 2.08 -6.535 1 96.75 36 CYS B C 1
ATOM 2507 O O . CYS B 1 36 ? 26.125 2.266 -5.742 1 96.75 36 CYS B O 1
ATOM 2509 N N . LYS B 1 37 ? 28.047 2.93 -6.574 1 94.25 37 LYS B N 1
ATOM 2510 C CA . LYS B 1 37 ? 28.234 4.027 -5.633 1 94.25 37 LYS B CA 1
ATOM 2511 C C . LYS B 1 37 ? 27.141 5.086 -5.801 1 94.25 37 LYS B C 1
ATOM 2513 O O . LYS B 1 37 ? 26.922 5.91 -4.91 1 94.25 37 LYS B O 1
ATOM 2518 N N . ASN B 1 38 ? 26.484 5.078 -6.949 1 94.81 38 ASN B N 1
ATOM 2519 C CA . ASN B 1 38 ? 25.406 6.023 -7.195 1 94.81 38 ASN B CA 1
ATOM 2520 C C . ASN B 1 38 ? 24.047 5.402 -6.898 1 94.81 38 ASN B C 1
ATOM 2522 O O . ASN B 1 38 ? 23.016 5.941 -7.301 1 94.81 38 ASN B O 1
ATOM 2526 N N . ALA B 1 39 ? 24 4.254 -6.344 1 95.56 39 ALA B N 1
ATOM 2527 C CA . ALA B 1 39 ? 22.812 3.582 -5.824 1 95.56 39 ALA B CA 1
ATOM 2528 C C . ALA B 1 39 ? 21.969 3.002 -6.953 1 95.56 39 ALA B C 1
ATOM 2530 O O . ALA B 1 39 ? 20.734 2.961 -6.859 1 95.56 39 ALA B O 1
ATOM 2531 N N . HIS B 1 40 ? 22.609 2.623 -8.094 1 97.25 40 HIS B N 1
ATOM 2532 C CA . HIS B 1 40 ? 21.922 1.818 -9.102 1 97.25 40 HIS B CA 1
ATOM 2533 C C . HIS B 1 40 ? 22.016 0.331 -8.781 1 97.25 40 HIS B C 1
ATOM 2535 O O . HIS B 1 40 ? 23.109 -0.191 -8.547 1 97.25 40 HIS B O 1
ATOM 2541 N N . ASN B 1 41 ? 20.891 -0.344 -8.797 1 98 41 ASN B N 1
ATOM 2542 C CA . ASN B 1 41 ? 20.812 -1.711 -8.297 1 98 41 ASN B CA 1
ATOM 2543 C C . ASN B 1 41 ? 21 -2.732 -9.414 1 98 41 ASN B C 1
ATOM 2545 O O . ASN B 1 41 ? 20.766 -2.428 -10.586 1 98 41 ASN B O 1
ATOM 2549 N N . ILE B 1 42 ? 21.438 -3.908 -9.016 1 98.31 42 ILE B N 1
ATOM 2550 C CA . ILE B 1 42 ? 21.609 -5.043 -9.922 1 98.31 42 ILE B CA 1
ATOM 2551 C C . ILE B 1 42 ? 21.359 -6.344 -9.164 1 98.31 42 ILE B C 1
ATOM 2553 O O . ILE B 1 42 ? 21.625 -6.441 -7.969 1 98.31 42 ILE B O 1
ATOM 2557 N N . CYS B 1 43 ? 20.75 -7.277 -9.781 1 97.75 43 CYS B N 1
ATOM 2558 C CA . CYS B 1 43 ? 20.531 -8.57 -9.148 1 97.75 43 CYS B CA 1
ATOM 2559 C C . CYS B 1 43 ? 21.828 -9.375 -9.078 1 97.75 43 CYS B C 1
ATOM 2561 O O . CYS B 1 43 ? 22.781 -9.07 -9.789 1 97.75 43 CYS B O 1
ATOM 2563 N N . SER B 1 44 ? 21.859 -10.383 -8.281 1 97.62 44 SER B N 1
ATOM 2564 C CA . SER B 1 44 ? 23.047 -11.188 -8.055 1 97.62 44 SER B CA 1
ATOM 2565 C C . SER B 1 44 ? 23.453 -11.945 -9.312 1 97.62 44 SER B C 1
ATOM 2567 O O . SER B 1 44 ? 24.641 -12.047 -9.633 1 97.62 44 SER B O 1
ATOM 2569 N N . LYS B 1 45 ? 22.516 -12.445 -10.094 1 97.38 45 LYS B N 1
ATOM 2570 C CA . LYS B 1 45 ? 22.797 -13.203 -11.312 1 97.38 45 LYS B CA 1
ATOM 2571 C C . LYS B 1 45 ? 23.484 -12.336 -12.359 1 97.38 45 LYS B C 1
ATOM 2573 O O . LYS B 1 45 ? 24.484 -12.75 -12.945 1 97.38 45 LYS B O 1
ATOM 2578 N N . CYS B 1 46 ? 23.016 -11.164 -12.523 1 97.81 46 CYS B N 1
ATOM 2579 C CA . CYS B 1 46 ? 23.562 -10.273 -13.539 1 97.81 46 CYS B CA 1
ATOM 2580 C C . CYS B 1 46 ? 24.906 -9.703 -13.086 1 97.81 46 CYS B C 1
ATOM 2582 O O . CYS B 1 46 ? 25.797 -9.469 -13.906 1 97.81 46 CYS B O 1
ATOM 2584 N N . LYS B 1 47 ? 25.062 -9.484 -11.82 1 97.56 47 LYS B N 1
ATOM 2585 C CA . LYS B 1 47 ? 26.312 -8.953 -11.297 1 97.56 47 LYS B CA 1
ATOM 2586 C C . LYS B 1 47 ? 27.484 -9.891 -11.617 1 97.56 47 LYS B C 1
ATOM 2588 O O . LYS B 1 47 ? 28.625 -9.445 -11.734 1 97.56 47 LYS B O 1
ATOM 2593 N N . GLU B 1 48 ? 27.219 -11.164 -11.719 1 97.06 48 GLU B N 1
ATOM 2594 C CA . GLU B 1 48 ? 28.234 -12.156 -12.031 1 97.06 48 GLU B CA 1
ATOM 2595 C C . GLU B 1 48 ? 28.812 -11.945 -13.43 1 97.06 48 GLU B C 1
ATOM 2597 O O . GLU B 1 48 ? 29.922 -12.375 -13.727 1 97.06 48 GLU B O 1
ATOM 2602 N N . HIS B 1 49 ? 28.109 -11.203 -14.242 1 96.75 49 HIS B N 1
ATOM 2603 C CA . HIS B 1 49 ? 28.484 -11.102 -15.648 1 96.75 49 HIS B CA 1
ATOM 2604 C C . HIS B 1 49 ? 28.906 -9.688 -16.016 1 96.75 49 HIS B C 1
ATOM 2606 O O . HIS B 1 49 ? 29.5 -9.461 -17.062 1 96.75 49 HIS B O 1
ATOM 2612 N N . ILE B 1 50 ? 28.5 -8.734 -15.164 1 95.62 50 ILE B N 1
ATOM 2613 C CA . ILE B 1 50 ? 28.781 -7.332 -15.477 1 95.62 50 ILE B CA 1
ATOM 2614 C C . ILE B 1 50 ? 29.5 -6.676 -14.297 1 95.62 50 ILE B C 1
ATOM 2616 O O . ILE B 1 50 ? 29.125 -6.875 -13.141 1 95.62 50 ILE B O 1
ATOM 2620 N N . THR B 1 51 ? 30.5 -5.879 -14.617 1 95.38 51 THR B N 1
ATOM 2621 C CA . THR B 1 51 ? 31.266 -5.223 -13.555 1 95.38 51 THR B CA 1
ATOM 2622 C C . THR B 1 51 ? 30.859 -3.754 -13.43 1 95.38 51 THR B C 1
ATOM 2624 O O . THR B 1 51 ? 30.812 -3.209 -12.328 1 95.38 51 THR B O 1
ATOM 2627 N N . LYS B 1 52 ? 30.453 -3.225 -14.562 1 97.81 52 LYS B N 1
ATOM 2628 C CA . LYS B 1 52 ? 30.141 -1.798 -14.578 1 97.81 52 LYS B CA 1
ATOM 2629 C C . LYS B 1 52 ? 28.641 -1.569 -14.719 1 97.81 52 LYS B C 1
ATOM 2631 O O . LYS B 1 52 ? 27.969 -2.26 -15.492 1 97.81 52 LYS B O 1
ATOM 2636 N N . CYS B 1 53 ? 28.172 -0.632 -14.039 1 97.75 53 CYS B N 1
ATOM 2637 C CA . CYS B 1 53 ? 26.766 -0.227 -14.078 1 97.75 53 CYS B CA 1
ATOM 2638 C C . CYS B 1 53 ? 26.406 0.36 -15.438 1 97.75 53 CYS B C 1
ATOM 2640 O O . CYS B 1 53 ? 27.016 1.337 -15.875 1 97.75 53 CYS B O 1
ATOM 2642 N N . PRO B 1 54 ? 25.453 -0.156 -16.062 1 97 54 PRO B N 1
ATOM 2643 C CA . PRO B 1 54 ? 25.078 0.347 -17.391 1 97 54 PRO B CA 1
ATOM 2644 C C . PRO B 1 54 ? 24.453 1.745 -17.344 1 97 54 PRO B C 1
ATOM 2646 O O . PRO B 1 54 ? 24.422 2.443 -18.359 1 97 54 PRO B O 1
ATOM 2649 N N . THR B 1 55 ? 23.969 2.178 -16.219 1 95.31 55 THR B N 1
ATOM 2650 C CA . THR B 1 55 ? 23.266 3.453 -16.078 1 95.31 55 THR B CA 1
ATOM 2651 C C . THR B 1 55 ? 24.266 4.598 -15.938 1 95.31 55 THR B C 1
ATOM 2653 O O . THR B 1 55 ? 24.078 5.672 -16.516 1 95.31 55 THR B O 1
ATOM 2656 N N . CYS B 1 56 ? 25.469 4.418 -15.219 1 96.25 56 CYS B N 1
ATOM 2657 C CA . CYS B 1 56 ? 26.312 5.562 -14.898 1 96.25 56 CYS B CA 1
ATOM 2658 C C . CYS B 1 56 ? 27.781 5.254 -15.18 1 96.25 56 CYS B C 1
ATOM 2660 O O . CYS B 1 56 ? 28.641 6.141 -15.086 1 96.25 56 CYS B O 1
ATOM 2662 N N . GLY B 1 57 ? 28.125 3.984 -15.375 1 97.12 57 GLY B N 1
ATOM 2663 C CA . GLY B 1 57 ? 29.5 3.613 -15.719 1 97.12 57 GLY B CA 1
ATOM 2664 C C . GLY B 1 57 ? 30.344 3.287 -14.5 1 97.12 57 GLY B C 1
ATOM 2665 O O . GLY B 1 57 ? 31.5 2.883 -14.641 1 97.12 57 GLY B O 1
ATOM 2666 N N . GLU B 1 58 ? 29.828 3.355 -13.289 1 96.69 58 GLU B N 1
ATOM 2667 C CA . GLU B 1 58 ? 30.578 3.064 -12.062 1 96.69 58 GLU B CA 1
ATOM 2668 C C . GLU B 1 58 ? 30.656 1.561 -11.812 1 96.69 58 GLU B C 1
ATOM 2670 O O . GLU B 1 58 ? 29.797 0.803 -12.281 1 96.69 58 GLU B O 1
ATOM 2675 N N . ILE B 1 59 ? 31.672 1.181 -11.039 1 97.12 59 ILE B N 1
ATOM 2676 C CA . ILE B 1 59 ? 31.828 -0.224 -10.68 1 97.12 59 ILE B CA 1
ATOM 2677 C C . ILE B 1 59 ? 30.828 -0.595 -9.594 1 97.12 59 ILE B C 1
ATOM 2679 O O . ILE B 1 59 ? 30.609 0.174 -8.648 1 97.12 59 ILE B O 1
ATOM 2683 N N . TYR B 1 60 ? 30.25 -1.784 -9.703 1 97.19 60 TYR B N 1
ATOM 2684 C CA . TYR B 1 60 ? 29.375 -2.262 -8.648 1 97.19 60 TYR B CA 1
ATOM 2685 C C . TYR B 1 60 ? 30.156 -2.611 -7.391 1 97.19 60 TYR B C 1
ATOM 2687 O O . TYR B 1 60 ? 31.25 -3.184 -7.473 1 97.19 60 TYR B O 1
ATOM 2695 N N . LEU B 1 61 ? 29.578 -2.191 -6.324 1 96.12 61 LEU B N 1
ATOM 2696 C CA . LEU B 1 61 ? 30.172 -2.523 -5.043 1 96.12 61 LEU B CA 1
ATOM 2697 C C . LEU B 1 61 ? 29.938 -3.988 -4.691 1 96.12 61 LEU B C 1
ATOM 2699 O O . LEU B 1 61 ? 29.016 -4.613 -5.203 1 96.12 61 LEU B O 1
ATOM 2703 N N . ASP B 1 62 ? 30.766 -4.531 -3.807 1 94.81 62 ASP B N 1
ATOM 2704 C CA . ASP B 1 62 ? 30.641 -5.926 -3.402 1 94.81 62 ASP B CA 1
ATOM 2705 C C . ASP B 1 62 ? 29.672 -6.07 -2.225 1 94.81 62 ASP B C 1
ATOM 2707 O O . ASP B 1 62 ? 29.219 -7.172 -1.926 1 94.81 62 ASP B O 1
ATOM 2711 N N . SER B 1 63 ? 29.469 -4.91 -1.623 1 94.81 63 SER B N 1
ATOM 2712 C CA . SER B 1 63 ? 28.562 -4.961 -0.479 1 94.81 63 SER B CA 1
ATOM 2713 C C . SER B 1 63 ? 27.125 -5.094 -0.927 1 94.81 63 SER B C 1
ATOM 2715 O O . SER B 1 63 ? 26.703 -4.477 -1.912 1 94.81 63 SER B O 1
ATOM 2717 N N . ARG B 1 64 ? 26.344 -5.914 -0.155 1 95.56 64 ARG B N 1
ATOM 2718 C CA . ARG B 1 64 ? 24.906 -6.043 -0.384 1 95.56 64 ARG B CA 1
ATOM 2719 C C . ARG B 1 64 ? 24.156 -4.812 0.124 1 95.56 64 ARG B C 1
ATOM 2721 O O . ARG B 1 64 ? 24.578 -4.184 1.1 1 95.56 64 ARG B O 1
ATOM 2728 N N . SER B 1 65 ? 23.141 -4.484 -0.577 1 96.19 65 SER B N 1
ATOM 2729 C CA . SER B 1 65 ? 22.266 -3.416 -0.106 1 96.19 65 SER B CA 1
ATOM 2730 C C . SER B 1 65 ? 21.109 -3.969 0.732 1 96.19 65 SER B C 1
ATOM 2732 O O . SER B 1 65 ? 19.984 -4.102 0.245 1 96.19 65 SER B O 1
ATOM 2734 N N . VAL B 1 66 ? 21.391 -4.215 1.972 1 97.06 66 VAL B N 1
ATOM 2735 C CA . VAL B 1 66 ? 20.422 -4.82 2.885 1 97.06 66 VAL B CA 1
ATOM 2736 C C . VAL B 1 66 ? 19.172 -3.943 2.969 1 97.06 66 VAL B C 1
ATOM 2738 O O . VAL B 1 66 ? 18.047 -4.453 3.07 1 97.06 66 VAL B O 1
ATOM 2741 N N . PHE B 1 67 ? 19.406 -2.668 2.871 1 97.31 67 PHE B N 1
ATOM 2742 C CA . PHE B 1 67 ? 18.297 -1.722 2.906 1 97.31 67 PHE B CA 1
ATOM 2743 C C . PHE B 1 67 ? 17.312 -1.983 1.76 1 97.31 67 PHE B C 1
ATOM 2745 O O . PHE B 1 67 ? 16.109 -2.094 1.976 1 97.31 67 PHE B O 1
ATOM 2752 N N . VAL B 1 68 ? 17.797 -2.107 0.581 1 98.12 68 VAL B N 1
ATOM 2753 C CA . VAL B 1 68 ? 17 -2.35 -0.612 1 98.12 68 VAL B CA 1
ATOM 2754 C C . VAL B 1 68 ? 16.344 -3.727 -0.524 1 98.12 68 VAL B C 1
ATOM 2756 O O . VAL B 1 68 ? 15.18 -3.896 -0.916 1 98.12 68 VAL B O 1
ATOM 2759 N N . GLU B 1 69 ? 17.094 -4.676 0.015 1 98.31 69 GLU B N 1
ATOM 2760 C CA . GLU B 1 69 ? 16.562 -6.027 0.186 1 98.31 69 GLU B CA 1
ATOM 2761 C C . GLU B 1 69 ? 15.367 -6.031 1.133 1 98.31 69 GLU B C 1
ATOM 2763 O O . GLU B 1 69 ? 14.383 -6.73 0.891 1 98.31 69 GLU B O 1
ATOM 2768 N N . GLN B 1 70 ? 15.453 -5.254 2.158 1 97.88 70 GLN B N 1
ATOM 2769 C CA . GLN B 1 70 ? 14.359 -5.172 3.119 1 97.88 70 GLN B CA 1
ATOM 2770 C C . GLN B 1 70 ? 13.094 -4.613 2.467 1 97.88 70 GLN B C 1
ATOM 2772 O O . GLN B 1 70 ? 11.992 -5.082 2.74 1 97.88 70 GLN B O 1
ATOM 2777 N N . ILE B 1 71 ? 13.289 -3.625 1.649 1 98.12 71 ILE B N 1
ATOM 2778 C CA . ILE B 1 71 ? 12.141 -3.068 0.938 1 98.12 71 ILE B CA 1
ATOM 2779 C C . ILE B 1 71 ? 11.578 -4.113 -0.022 1 98.12 71 ILE B C 1
ATOM 2781 O O . ILE B 1 71 ? 10.367 -4.352 -0.045 1 98.12 71 ILE B O 1
ATOM 2785 N N . ALA B 1 72 ? 12.445 -4.754 -0.773 1 98.31 72 ALA B N 1
ATOM 2786 C CA . ALA B 1 72 ? 12.039 -5.762 -1.747 1 98.31 72 ALA B CA 1
ATOM 2787 C C . ALA B 1 72 ? 11.195 -6.855 -1.086 1 98.31 72 ALA B C 1
ATOM 2789 O O . ALA B 1 72 ? 10.234 -7.352 -1.678 1 98.31 72 ALA B O 1
ATOM 2790 N N . GLU B 1 73 ? 11.547 -7.211 0.077 1 97.62 73 GLU B N 1
ATOM 2791 C CA . GLU B 1 73 ? 10.898 -8.305 0.79 1 97.62 73 GLU B CA 1
ATOM 2792 C C . GLU B 1 73 ? 9.508 -7.898 1.278 1 97.62 73 GLU B C 1
ATOM 2794 O O . GLU B 1 73 ? 8.695 -8.75 1.635 1 97.62 73 GLU B O 1
ATOM 2799 N N . ARG B 1 74 ? 9.203 -6.652 1.347 1 97.31 74 ARG B N 1
ATOM 2800 C CA . ARG B 1 74 ? 7.93 -6.168 1.867 1 97.31 74 ARG B CA 1
ATOM 2801 C C . ARG B 1 74 ? 6.961 -5.848 0.733 1 97.31 74 ARG B C 1
ATOM 2803 O O . ARG B 1 74 ? 5.762 -5.66 0.966 1 97.31 74 ARG B O 1
ATOM 2810 N N . LEU B 1 75 ? 7.398 -5.84 -0.472 1 97.88 75 LEU B N 1
ATOM 2811 C CA . LEU B 1 75 ? 6.582 -5.523 -1.641 1 97.88 75 LEU B CA 1
ATOM 2812 C C . LEU B 1 75 ? 5.781 -6.738 -2.09 1 97.88 75 LEU B C 1
ATOM 2814 O O . LEU B 1 75 ? 6.078 -7.867 -1.69 1 97.88 75 LEU B O 1
ATOM 2818 N N . LEU B 1 76 ? 4.758 -6.426 -2.816 1 97.94 76 LEU B N 1
ATOM 2819 C CA . LEU B 1 76 ? 3.963 -7.438 -3.498 1 97.94 76 LEU B CA 1
ATOM 2820 C C . LEU B 1 76 ? 4.168 -7.367 -5.008 1 97.94 76 LEU B C 1
ATOM 2822 O O . LEU B 1 76 ? 3.982 -6.309 -5.613 1 97.94 76 LEU B O 1
ATOM 2826 N N . TYR B 1 77 ? 4.488 -8.422 -5.555 1 97.88 77 TYR B N 1
ATOM 2827 C CA . TYR B 1 77 ? 4.844 -8.477 -6.969 1 97.88 77 TYR B CA 1
ATOM 2828 C C . TYR B 1 77 ? 3.723 -9.102 -7.789 1 97.88 77 TYR B C 1
ATOM 2830 O O . TYR B 1 77 ? 3.094 -10.07 -7.359 1 97.88 77 TYR B O 1
ATOM 2838 N N . PRO B 1 78 ? 3.488 -8.547 -8.914 1 97.06 78 PRO B N 1
ATOM 2839 C CA . PRO B 1 78 ? 2.438 -9.109 -9.766 1 97.06 78 PRO B CA 1
ATOM 2840 C C . PRO B 1 78 ? 2.816 -10.461 -10.352 1 97.06 78 PRO B C 1
ATOM 2842 O O . PRO B 1 78 ? 3.992 -10.711 -10.633 1 97.06 78 PRO B O 1
ATOM 2845 N N . CYS B 1 79 ? 1.832 -11.336 -10.484 1 96.88 79 CYS B N 1
ATOM 2846 C CA . CYS B 1 79 ? 2.002 -12.609 -11.172 1 96.88 79 CYS B CA 1
ATOM 2847 C C . CYS B 1 79 ? 2.549 -12.406 -12.578 1 96.88 79 CYS B C 1
ATOM 2849 O O . CYS B 1 79 ? 2.176 -11.445 -13.266 1 96.88 79 CYS B O 1
ATOM 2851 N N . LYS B 1 80 ? 3.42 -13.305 -13.031 1 94.62 80 LYS B N 1
ATOM 2852 C CA . LYS B 1 80 ? 3.99 -13.219 -14.375 1 94.62 80 LYS B CA 1
ATOM 2853 C C . LYS B 1 80 ? 2.912 -13.375 -15.438 1 94.62 80 LYS B C 1
ATOM 2855 O O . LYS B 1 80 ? 3.125 -13.016 -16.594 1 94.62 80 LYS B O 1
ATOM 2860 N N . ASN B 1 81 ? 1.776 -13.867 -15.039 1 95.31 81 ASN B N 1
ATOM 2861 C CA . ASN B 1 81 ? 0.656 -14.062 -15.953 1 95.31 81 ASN B CA 1
ATOM 2862 C C . ASN B 1 81 ? -0.314 -12.883 -15.914 1 95.31 81 ASN B C 1
ATOM 2864 O O . ASN B 1 81 ? -1.497 -13.039 -16.219 1 95.31 81 ASN B O 1
ATOM 2868 N N . LEU B 1 82 ? 0.196 -11.766 -15.469 1 94.38 82 LEU B N 1
ATOM 2869 C CA . LEU B 1 82 ? -0.637 -10.57 -15.391 1 94.38 82 LEU B CA 1
ATOM 2870 C C . LEU B 1 82 ? -1.229 -10.227 -16.75 1 94.38 82 LEU B C 1
ATOM 2872 O O . LEU B 1 82 ? -2.422 -9.938 -16.859 1 94.38 82 LEU B O 1
ATOM 2876 N N . GLU B 1 83 ? -0.512 -10.305 -17.797 1 93.56 83 GLU B N 1
ATOM 2877 C CA . GLU B 1 83 ? -0.932 -9.922 -19.141 1 93.56 83 GLU B CA 1
ATOM 2878 C C . GLU B 1 83 ? -2.031 -10.844 -19.656 1 93.56 83 GLU B C 1
ATOM 2880 O O . GLU B 1 83 ? -2.785 -10.469 -20.562 1 93.56 83 GLU B O 1
ATOM 2885 N N . VAL B 1 84 ? -2.098 -12.008 -19.078 1 92.56 84 VAL B N 1
ATOM 2886 C CA . VAL B 1 84 ? -3.086 -12.953 -19.578 1 92.56 84 VAL B CA 1
ATOM 2887 C C . VAL B 1 84 ? -4.254 -13.039 -18.594 1 92.56 84 VAL B C 1
ATOM 2889 O O . VAL B 1 84 ? -5.121 -13.906 -18.734 1 92.56 84 VAL B O 1
ATOM 2892 N N . GLY B 1 85 ? -4.18 -12.258 -17.516 1 92.56 85 GLY B N 1
ATOM 2893 C CA . GLY B 1 85 ? -5.422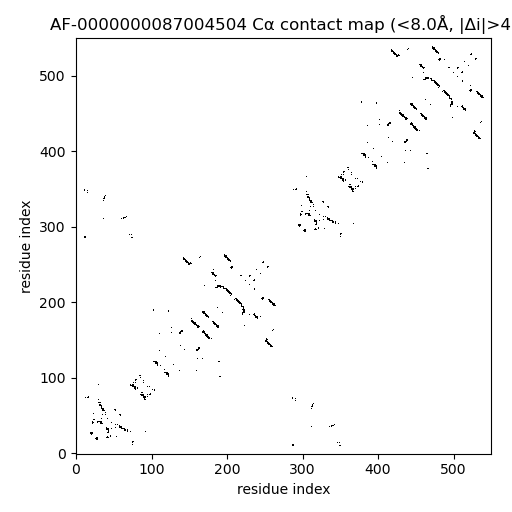 -12.109 -16.781 1 92.56 85 GLY B CA 1
ATOM 2894 C C . GLY B 1 85 ? -5.254 -12.336 -15.289 1 92.56 85 GLY B C 1
ATOM 2895 O O . GLY B 1 85 ? -6.203 -12.172 -14.516 1 92.56 85 GLY B O 1
ATOM 2896 N N . CYS B 1 86 ? -4.121 -12.797 -14.836 1 95.19 86 CYS B N 1
ATOM 2897 C CA . CYS B 1 86 ? -3.957 -12.969 -13.398 1 95.19 86 CYS B CA 1
ATOM 2898 C C . CYS B 1 86 ? -3.543 -11.656 -12.734 1 95.19 86 CYS B C 1
ATOM 2900 O O . CYS B 1 86 ? -2.416 -11.195 -12.922 1 95.19 86 CYS B O 1
ATOM 2902 N N . TYR B 1 87 ? -4.301 -11.102 -11.867 1 95.25 87 TYR B N 1
ATOM 2903 C CA . TYR B 1 87 ? -4.047 -9.797 -11.266 1 95.25 87 TYR B CA 1
ATOM 2904 C C . TYR B 1 87 ? -3.594 -9.938 -9.812 1 95.25 87 TYR B C 1
ATOM 2906 O O . TYR B 1 87 ? -3.498 -8.953 -9.086 1 95.25 87 TYR B O 1
ATOM 2914 N N . GLU B 1 88 ? -3.295 -11.133 -9.477 1 95.75 88 GLU B N 1
ATOM 2915 C CA . GLU B 1 88 ? -2.873 -11.383 -8.102 1 95.75 88 GLU B CA 1
ATOM 2916 C C . GLU B 1 88 ? -1.436 -10.922 -7.871 1 95.75 88 GLU B C 1
ATOM 2918 O O . GLU B 1 88 ? -0.619 -10.938 -8.797 1 95.75 88 GLU B O 1
ATOM 2923 N N . LYS B 1 89 ? -1.133 -10.492 -6.633 1 97.44 89 LYS B N 1
ATOM 2924 C CA . LYS B 1 89 ? 0.201 -10.078 -6.203 1 97.44 89 LYS B CA 1
ATOM 2925 C C . LYS B 1 89 ? 0.639 -10.852 -4.957 1 97.44 89 LYS B C 1
ATOM 2927 O O . LYS B 1 89 ? -0.183 -11.156 -4.094 1 97.44 89 LYS B O 1
ATOM 2932 N N . TYR B 1 90 ? 1.917 -11.148 -4.914 1 97.62 90 TYR B N 1
ATOM 2933 C CA . TYR B 1 90 ? 2.445 -11.93 -3.801 1 97.62 90 TYR B CA 1
ATOM 2934 C C . TYR B 1 90 ? 3.824 -11.43 -3.391 1 97.62 90 TYR B C 1
ATOM 2936 O O . TYR B 1 90 ? 4.492 -10.734 -4.156 1 97.62 90 TYR B O 1
ATOM 2944 N N . SER B 1 91 ? 4.168 -11.773 -2.188 1 97.31 91 SER B N 1
ATOM 2945 C CA . SER B 1 91 ? 5.527 -11.516 -1.726 1 97.31 91 SER B CA 1
ATOM 2946 C C . SER B 1 91 ? 6.543 -12.336 -2.51 1 97.31 91 SER B C 1
ATOM 2948 O O . SER B 1 91 ? 6.18 -13.281 -3.213 1 97.31 91 SER B O 1
ATOM 2950 N N . LEU B 1 92 ? 7.758 -11.984 -2.332 1 95.81 92 LEU B N 1
ATOM 2951 C CA . LEU B 1 92 ? 8.828 -12.727 -2.984 1 95.81 92 LEU B CA 1
ATOM 2952 C C . LEU B 1 92 ? 8.82 -14.188 -2.549 1 95.81 92 LEU B C 1
ATOM 2954 O O . LEU B 1 92 ? 9.094 -15.078 -3.354 1 95.81 92 LEU B O 1
ATOM 2958 N N . GLN B 1 93 ? 8.453 -14.422 -1.379 1 94.5 93 GLN B N 1
ATOM 2959 C CA . GLN B 1 93 ? 8.461 -15.773 -0.824 1 94.5 93 GLN B CA 1
ATOM 2960 C C . GLN B 1 93 ? 7.316 -16.609 -1.393 1 94.5 93 GLN B C 1
ATOM 2962 O O . GLN B 1 93 ? 7.469 -17.812 -1.619 1 94.5 93 GLN B O 1
ATOM 2967 N N . ASP B 1 94 ? 6.277 -15.945 -1.72 1 96.75 94 ASP B N 1
ATOM 2968 C CA . ASP B 1 94 ? 5.059 -16.672 -2.043 1 96.75 94 ASP B CA 1
ATOM 2969 C C . ASP B 1 94 ? 4.816 -16.703 -3.549 1 96.75 94 ASP B C 1
ATOM 2971 O O . ASP B 1 94 ? 4.004 -17.484 -4.039 1 96.75 94 ASP B O 1
ATOM 2975 N N . ILE B 1 95 ? 5.461 -15.875 -4.25 1 96.44 95 ILE B N 1
ATOM 2976 C CA . ILE B 1 95 ? 5.109 -15.664 -5.648 1 96.44 95 ILE B CA 1
ATOM 2977 C C . ILE B 1 95 ? 5.406 -16.938 -6.453 1 96.44 95 ILE B C 1
ATOM 2979 O O . ILE B 1 95 ? 4.668 -17.281 -7.379 1 96.44 95 ILE B O 1
ATOM 2983 N N . GLU B 1 96 ? 6.484 -17.609 -6.133 1 93.75 96 GLU B N 1
ATOM 2984 C CA . GLU B 1 96 ? 6.805 -18.844 -6.844 1 93.75 96 GLU B CA 1
ATOM 2985 C C . GLU B 1 96 ? 5.75 -19.922 -6.59 1 93.75 96 GLU B C 1
ATOM 2987 O O . GLU B 1 96 ? 5.379 -20.656 -7.504 1 93.75 96 GLU B O 1
ATOM 2992 N N . LYS B 1 97 ? 5.348 -20.016 -5.422 1 94.38 97 LYS B N 1
ATOM 2993 C CA . LYS B 1 97 ? 4.27 -20.953 -5.098 1 94.38 97 LYS B CA 1
ATOM 2994 C C . LYS B 1 97 ? 3.008 -20.625 -5.895 1 94.38 97 LYS B C 1
ATOM 2996 O O . LYS B 1 97 ? 2.357 -21.531 -6.426 1 94.38 97 LYS B O 1
ATOM 3001 N N . HIS B 1 98 ? 2.732 -19.359 -5.969 1 95.44 98 HIS B N 1
ATOM 3002 C CA . HIS B 1 98 ? 1.577 -18.953 -6.754 1 95.44 98 HIS B CA 1
ATOM 3003 C C . HIS B 1 98 ? 1.742 -19.344 -8.219 1 95.44 98 HIS B C 1
ATOM 3005 O O . HIS B 1 98 ? 0.805 -19.844 -8.844 1 95.44 98 HIS B O 1
ATOM 3011 N N . HIS B 1 99 ? 2.91 -19.141 -8.695 1 94.25 99 HIS B N 1
ATOM 3012 C CA . HIS B 1 99 ? 3.146 -19.453 -10.102 1 94.25 99 HIS B CA 1
ATOM 3013 C C . HIS B 1 99 ? 2.869 -20.906 -10.406 1 94.25 99 HIS B C 1
ATOM 3015 O O . HIS B 1 99 ? 2.398 -21.25 -11.492 1 94.25 99 HIS B O 1
ATOM 3021 N N . GLU B 1 100 ? 3.086 -21.766 -9.469 1 91.44 100 GLU B N 1
ATOM 3022 C CA . GLU B 1 100 ? 2.896 -23.203 -9.641 1 91.44 100 GLU B CA 1
ATOM 3023 C C . GLU B 1 100 ? 1.415 -23.562 -9.711 1 91.44 100 GLU B C 1
ATOM 3025 O O . GLU B 1 100 ? 1.038 -24.547 -10.352 1 91.44 100 GLU B O 1
ATOM 3030 N N . VAL B 1 101 ? 0.645 -22.75 -9.133 1 92.94 101 VAL B N 1
ATOM 3031 C CA . VAL B 1 101 ? -0.755 -23.156 -9.016 1 92.94 101 VAL B CA 1
ATOM 3032 C C . VAL B 1 101 ? -1.641 -22.141 -9.734 1 92.94 101 VAL B C 1
ATOM 3034 O O . VAL B 1 101 ? -2.869 -22.234 -9.695 1 92.94 101 VAL B O 1
ATOM 3037 N N . CYS B 1 102 ? -1.048 -21.172 -10.367 1 94.62 102 CYS B N 1
ATOM 3038 C CA . CYS B 1 102 ? -1.814 -20.141 -11.055 1 94.62 102 CYS B CA 1
ATOM 3039 C C . CYS B 1 102 ? -2.697 -20.734 -12.141 1 94.62 102 CYS B C 1
ATOM 3041 O O . CYS B 1 102 ? -2.229 -21.531 -12.953 1 94.62 102 CYS B O 1
ATOM 3043 N N . SER B 1 103 ? -3.91 -20.375 -12.156 1 91.06 103 SER B N 1
ATOM 3044 C CA . SER B 1 103 ? -4.867 -20.922 -13.117 1 91.06 103 SER B CA 1
ATOM 3045 C C . SER B 1 103 ? -4.555 -20.438 -14.531 1 91.06 103 SER B C 1
ATOM 3047 O O . SER B 1 103 ? -5.082 -20.969 -15.508 1 91.06 103 SER B O 1
ATOM 3049 N N . HIS B 1 104 ? -3.684 -19.422 -14.602 1 94.19 104 HIS B N 1
ATOM 3050 C CA . HIS B 1 104 ? -3.316 -18.875 -15.906 1 94.19 104 HIS B CA 1
ATOM 3051 C C . HIS B 1 104 ? -1.96 -19.391 -16.359 1 94.19 104 HIS B C 1
ATOM 3053 O O . HIS B 1 104 ? -1.415 -18.922 -17.359 1 94.19 104 HIS B O 1
ATOM 3059 N N . ARG B 1 105 ? -1.455 -20.281 -15.641 1 94.5 105 ARG B N 1
ATOM 3060 C CA . ARG B 1 105 ? -0.142 -20.828 -15.961 1 94.5 105 ARG B CA 1
ATOM 3061 C C . ARG B 1 105 ? -0.162 -21.547 -17.312 1 94.5 105 ARG B C 1
ATOM 3063 O O . ARG B 1 105 ? -1.231 -21.812 -17.859 1 94.5 105 ARG B O 1
ATOM 3070 N N . MET B 1 106 ? 0.983 -21.781 -17.797 1 93.31 106 MET B N 1
ATOM 3071 C CA . MET B 1 106 ? 1.146 -22.547 -19.031 1 93.31 106 MET B CA 1
ATOM 3072 C C . MET B 1 106 ? 1.042 -24.047 -18.766 1 93.31 106 MET B C 1
ATOM 3074 O O . MET B 1 106 ? 1.576 -24.531 -17.766 1 93.31 106 MET B O 1
ATOM 3078 N N . TYR B 1 107 ? 0.381 -24.719 -19.75 1 92.94 107 TYR B N 1
ATOM 3079 C CA . TYR B 1 107 ? 0.225 -26.172 -19.656 1 92.94 107 TYR B CA 1
ATOM 3080 C C . TYR B 1 107 ? 0.983 -26.859 -20.797 1 92.94 107 TYR B C 1
ATOM 3082 O O . TYR B 1 107 ? 1.215 -26.266 -21.844 1 92.94 107 TYR B O 1
ATOM 3090 N N . GLU B 1 108 ? 1.342 -28.047 -20.422 1 92 108 GLU B N 1
ATOM 3091 C CA . GLU B 1 108 ? 1.921 -28.922 -21.438 1 92 108 GLU B CA 1
ATOM 3092 C C . GLU B 1 108 ? 0.993 -30.094 -21.75 1 92 108 GLU B C 1
ATOM 3094 O O . GLU B 1 108 ? 0.074 -30.391 -20.969 1 92 108 GLU B O 1
ATOM 3099 N N . CYS B 1 109 ? 1.21 -30.656 -22.922 1 92.19 109 CYS B N 1
ATOM 3100 C CA . CYS B 1 109 ? 0.433 -31.828 -23.328 1 92.19 109 CYS B CA 1
ATOM 3101 C C . CYS B 1 109 ? 0.919 -33.094 -22.625 1 92.19 109 CYS B C 1
ATOM 3103 O O . CYS B 1 109 ? 1.973 -33.625 -22.969 1 92.19 109 CYS B O 1
ATOM 3105 N N . LEU B 1 110 ? 0.171 -33.531 -21.719 1 89.12 110 LEU B N 1
ATOM 3106 C CA . LEU B 1 110 ? 0.598 -34.688 -20.922 1 89.12 110 LEU B CA 1
ATOM 3107 C C . LEU B 1 110 ? 0.495 -35.969 -21.719 1 89.12 110 LEU B C 1
ATOM 3109 O O . LEU B 1 110 ? 1.449 -36.75 -21.766 1 89.12 110 LEU B O 1
ATOM 3113 N N . PRO B 1 111 ? -0.634 -3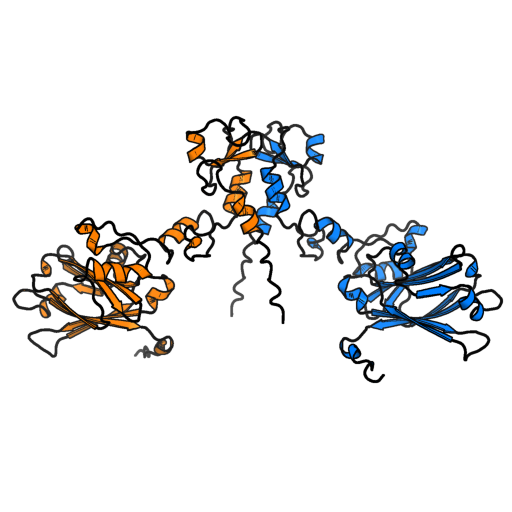6.25 -22.359 1 84.88 111 PRO B N 1
ATOM 3114 C CA . PRO B 1 111 ? -0.734 -37.469 -23.156 1 84.88 111 PRO B CA 1
ATOM 3115 C C . PRO B 1 111 ? 0.265 -37.5 -24.312 1 84.88 111 PRO B C 1
ATOM 3117 O O . PRO B 1 111 ? 0.745 -38.562 -24.672 1 84.88 111 PRO B O 1
ATOM 3120 N N . GLY B 1 112 ? 0.616 -36.344 -24.797 1 83.12 112 GLY B N 1
ATOM 3121 C CA . GLY B 1 112 ? 1.506 -36.281 -25.938 1 83.12 112 GLY B CA 1
ATOM 3122 C C . GLY B 1 112 ? 2.975 -36.25 -25.562 1 83.12 112 GLY B C 1
ATOM 3123 O O . GLY B 1 112 ? 3.848 -36.219 -26.438 1 83.12 112 GLY B O 1
ATOM 3124 N N . LYS B 1 113 ? 3.184 -36.281 -24.297 1 82.12 113 LYS B N 1
ATOM 3125 C CA . LYS B 1 113 ? 4.582 -36.281 -23.859 1 82.12 113 LYS B CA 1
ATOM 3126 C C . LYS B 1 113 ? 5.328 -37.5 -24.406 1 82.12 113 LYS B C 1
ATOM 3128 O O . LYS B 1 113 ? 6.488 -37.375 -24.812 1 82.12 113 LYS B O 1
ATOM 3133 N N . ALA B 1 114 ? 4.613 -38.625 -24.422 1 77 114 ALA B N 1
ATOM 3134 C CA . ALA B 1 114 ? 5.203 -39.875 -24.953 1 77 114 ALA B CA 1
ATOM 3135 C C . ALA B 1 114 ? 5.523 -39.719 -26.438 1 77 114 ALA B C 1
ATOM 3137 O O . ALA B 1 114 ? 6.512 -40.281 -26.906 1 77 114 ALA B O 1
ATOM 3138 N N . ASP B 1 115 ? 4.758 -38.969 -27.172 1 82.62 115 ASP B N 1
ATOM 3139 C CA . ASP B 1 115 ? 4.945 -38.781 -28.609 1 82.62 115 ASP B CA 1
ATOM 3140 C C . ASP B 1 115 ? 5.723 -37.5 -28.906 1 82.62 115 ASP B C 1
ATOM 3142 O O . ASP B 1 115 ? 5.734 -37.031 -30.031 1 82.62 115 ASP B O 1
ATOM 3146 N N . ASN B 1 116 ? 6.32 -36.938 -27.984 1 88.75 116 ASN B N 1
ATOM 3147 C CA . ASN B 1 116 ? 7.137 -35.719 -28.125 1 88.75 116 ASN B CA 1
ATOM 3148 C C . ASN B 1 116 ? 6.309 -34.531 -28.609 1 88.75 116 ASN B C 1
ATOM 3150 O O . ASN B 1 116 ? 6.754 -33.781 -29.453 1 88.75 116 ASN B O 1
ATOM 3154 N N . CYS B 1 117 ? 5.074 -34.531 -28.234 1 93.81 117 CYS B N 1
ATOM 3155 C CA . CYS B 1 117 ? 4.234 -33.375 -28.531 1 93.81 117 CYS B CA 1
ATOM 3156 C C . CYS B 1 117 ? 4.773 -32.125 -27.859 1 93.81 117 CYS B C 1
ATOM 3158 O O . CYS B 1 117 ? 5.055 -32.125 -26.656 1 93.81 117 CYS B O 1
ATOM 3160 N N . LYS B 1 118 ? 4.926 -30.984 -28.578 1 93.19 118 LYS B N 1
ATOM 3161 C CA . LYS B 1 118 ? 5.566 -29.781 -28.062 1 93.19 118 LYS B CA 1
ATOM 3162 C C . LYS B 1 118 ? 4.531 -28.703 -27.75 1 93.19 118 LYS B C 1
ATOM 3164 O O . LYS B 1 118 ? 4.883 -27.547 -27.484 1 93.19 118 LYS B O 1
ATOM 3169 N N . TRP B 1 119 ? 3.398 -29.078 -27.734 1 94.44 119 TRP B N 1
ATOM 3170 C CA . TRP B 1 119 ? 2.342 -28.094 -27.531 1 94.44 119 TRP B CA 1
ATOM 3171 C C . TRP B 1 119 ? 2.434 -27.484 -26.141 1 94.44 119 TRP B C 1
ATOM 3173 O O . TRP B 1 119 ? 2.678 -28.188 -25.156 1 94.44 119 TRP B O 1
ATOM 3183 N N . LYS B 1 120 ? 2.305 -26.188 -26.078 1 94.06 120 LYS B N 1
ATOM 3184 C CA . LYS B 1 120 ? 2.143 -25.406 -24.844 1 94.06 120 LYS B CA 1
ATOM 3185 C C . LYS B 1 120 ? 1.008 -24.406 -24.969 1 94.06 120 LYS B C 1
ATOM 3187 O O . LYS B 1 120 ? 0.858 -23.766 -26.016 1 94.06 120 LYS B O 1
ATOM 3192 N N . GLY B 1 121 ? 0.202 -24.344 -23.938 1 93.69 121 GLY B N 1
ATOM 3193 C CA . GLY B 1 121 ? -0.913 -23.406 -23.984 1 93.69 121 GLY B CA 1
ATOM 3194 C C . GLY B 1 121 ? -1.604 -23.234 -22.656 1 93.69 121 GLY B C 1
ATOM 3195 O O . GLY B 1 121 ? -1.104 -23.688 -21.625 1 93.69 121 GLY B O 1
ATOM 3196 N N . ARG B 1 122 ? -2.699 -22.5 -22.734 1 92.88 122 ARG B N 1
ATOM 3197 C CA . ARG B 1 122 ? -3.461 -22.219 -21.516 1 92.88 122 ARG B CA 1
ATOM 3198 C C . ARG B 1 122 ? -4.57 -23.25 -21.328 1 92.88 122 ARG B C 1
ATOM 3200 O O . ARG B 1 122 ? -4.809 -24.094 -22.203 1 92.88 122 ARG B O 1
ATOM 3207 N N . SER B 1 123 ? -5.18 -23.141 -20.141 1 90.75 123 SER B N 1
ATOM 3208 C CA . SER B 1 123 ? -6.191 -24.125 -19.781 1 90.75 123 SER B CA 1
ATOM 3209 C C . SER B 1 123 ? -7.328 -24.156 -20.797 1 90.75 123 SER B C 1
ATOM 3211 O O . SER B 1 123 ? -7.82 -25.234 -21.141 1 90.75 123 SER B O 1
ATOM 3213 N N . PHE B 1 124 ? -7.703 -23.031 -21.281 1 89.25 124 PHE B N 1
ATOM 3214 C CA . PHE B 1 124 ? -8.859 -22.969 -22.172 1 89.25 124 PHE B CA 1
ATOM 3215 C C . PHE B 1 124 ? -8.5 -23.484 -23.562 1 89.25 124 PHE B C 1
ATOM 3217 O O . PHE B 1 124 ? -9.383 -23.75 -24.375 1 89.25 124 PHE B O 1
ATOM 3224 N N . ASP B 1 125 ? -7.266 -23.719 -23.828 1 93.38 125 ASP B N 1
ATOM 3225 C CA . ASP B 1 125 ? -6.824 -24.188 -25.141 1 93.38 125 ASP B CA 1
ATOM 3226 C C . ASP B 1 125 ? -6.559 -25.688 -25.141 1 93.38 125 ASP B C 1
ATOM 3228 O O . ASP B 1 125 ? -6.348 -26.297 -26.188 1 93.38 125 ASP B O 1
ATOM 3232 N N . ILE B 1 126 ? -6.59 -26.25 -24.016 1 93.88 126 ILE B N 1
ATOM 3233 C CA . ILE B 1 126 ? -6.195 -27.656 -23.875 1 93.88 126 ILE B CA 1
ATOM 3234 C C . ILE B 1 126 ? -7.168 -28.547 -24.641 1 93.88 126 ILE B C 1
ATOM 3236 O O . ILE B 1 126 ? -6.746 -29.438 -25.375 1 93.88 126 ILE B O 1
ATOM 3240 N N . LEU B 1 127 ? -8.422 -28.25 -24.469 1 94.19 127 LEU B N 1
ATOM 3241 C CA . LEU B 1 127 ? -9.445 -29.062 -25.125 1 94.19 127 LEU B CA 1
ATOM 3242 C C . LEU B 1 127 ? -9.289 -29 -26.641 1 94.19 127 LEU B C 1
ATOM 3244 O O . LEU B 1 127 ? -9.297 -30.047 -27.312 1 94.19 127 LEU B O 1
ATOM 3248 N N . THR B 1 128 ? -9.164 -27.844 -27.125 1 95 128 THR B N 1
ATOM 3249 C CA . THR B 1 128 ? -9 -27.656 -28.562 1 95 128 THR B CA 1
ATOM 3250 C C . THR B 1 128 ? -7.766 -28.406 -29.062 1 95 128 THR B C 1
ATOM 3252 O O . THR B 1 128 ? -7.832 -29.109 -30.078 1 95 128 THR B O 1
ATOM 3255 N N . HIS B 1 129 ? -6.688 -28.297 -28.391 1 95.12 129 HIS B N 1
ATOM 3256 C CA . HIS B 1 129 ? -5.465 -29 -28.766 1 95.12 129 HIS B CA 1
ATOM 3257 C C . HIS B 1 129 ? -5.676 -30.5 -28.797 1 95.12 129 HIS B C 1
ATOM 3259 O O . HIS B 1 129 ? -5.332 -31.172 -29.766 1 95.12 129 HIS B O 1
ATOM 3265 N N . MET B 1 130 ? -6.25 -30.984 -27.734 1 93.56 130 MET B N 1
ATOM 3266 C CA . MET B 1 130 ? -6.43 -32.438 -27.609 1 93.56 130 MET B CA 1
ATOM 3267 C C . MET B 1 130 ? -7.367 -32.969 -28.688 1 93.56 130 MET B C 1
ATOM 3269 O O . MET B 1 130 ? -7.105 -34 -29.281 1 93.56 130 MET B O 1
ATOM 3273 N N . MET B 1 131 ? -8.383 -32.25 -28.969 1 93.44 131 MET B N 1
ATOM 3274 C CA . MET B 1 131 ? -9.336 -32.625 -30 1 93.44 131 MET B CA 1
ATOM 3275 C C . MET B 1 131 ? -8.664 -32.656 -31.375 1 93.44 131 MET B C 1
ATOM 3277 O O . MET B 1 131 ? -8.961 -33.531 -32.188 1 93.44 131 MET B O 1
ATOM 3281 N N . ASP B 1 132 ? -7.809 -31.812 -31.562 1 94.12 132 ASP B N 1
ATOM 3282 C CA . ASP B 1 132 ? -7.172 -31.656 -32.875 1 94.12 132 ASP B CA 1
ATOM 3283 C C . ASP B 1 132 ? -6.023 -32.656 -33.031 1 94.12 132 ASP B C 1
ATOM 3285 O O . ASP B 1 132 ? -5.875 -33.25 -34.094 1 94.12 132 ASP B O 1
ATOM 3289 N N . ALA B 1 133 ? -5.23 -32.781 -31.969 1 93.06 133 ALA B N 1
ATOM 3290 C CA . ALA B 1 133 ? -3.973 -33.531 -32.125 1 93.06 133 ALA B CA 1
ATOM 3291 C C . ALA B 1 133 ? -4.051 -34.906 -31.469 1 93.06 133 ALA B C 1
ATOM 3293 O O . ALA B 1 133 ? -3.312 -35.812 -31.844 1 93.06 133 ALA B O 1
ATOM 3294 N N . HIS B 1 134 ? -4.91 -35 -30.453 1 92.38 134 HIS B N 1
ATOM 3295 C CA . HIS B 1 134 ? -4.98 -36.25 -29.703 1 92.38 134 HIS B CA 1
ATOM 3296 C C . HIS B 1 134 ? -6.426 -36.656 -29.438 1 92.38 134 HIS B C 1
ATOM 3298 O O . HIS B 1 134 ? -6.797 -36.969 -28.312 1 92.38 134 HIS B O 1
ATOM 3304 N N . ALA B 1 135 ? -7.199 -36.781 -30.453 1 90 135 ALA B N 1
ATOM 3305 C CA . ALA B 1 135 ? -8.641 -37 -30.359 1 90 135 ALA B CA 1
ATOM 3306 C C . ALA B 1 135 ? -8.93 -38.312 -29.609 1 90 135 ALA B C 1
ATOM 3308 O O . ALA B 1 135 ? -9.922 -38.406 -28.875 1 90 135 ALA B O 1
ATOM 3309 N N . SER B 1 136 ? -8.102 -39.281 -29.75 1 88.5 136 SER B N 1
ATOM 3310 C CA . SER B 1 136 ? -8.312 -40.562 -29.125 1 88.5 136 SER B CA 1
ATOM 3311 C C . SER B 1 136 ? -8.188 -40.5 -27.609 1 88.5 136 SER B C 1
ATOM 3313 O O . SER B 1 136 ? -8.656 -41.375 -26.891 1 88.5 136 SER B O 1
ATOM 3315 N N . SER B 1 137 ? -7.605 -39.438 -27.172 1 89.62 137 SER B N 1
ATOM 3316 C CA . SER B 1 137 ? -7.391 -39.281 -25.734 1 89.62 137 SER B CA 1
ATOM 3317 C C . SER B 1 137 ? -8.359 -38.25 -25.156 1 89.62 137 SER B C 1
ATOM 3319 O O . SER B 1 137 ? -8.102 -37.688 -24.078 1 89.62 137 SER B O 1
ATOM 3321 N N . CYS B 1 138 ? -9.383 -37.969 -25.844 1 88.56 138 CYS B N 1
ATOM 3322 C CA . CYS B 1 138 ? -10.344 -36.969 -25.406 1 88.56 138 CYS B CA 1
ATOM 3323 C C . CYS B 1 138 ? -11.742 -37.562 -25.297 1 88.56 138 CYS B C 1
ATOM 3325 O O . CYS B 1 138 ? -12.266 -38.094 -26.266 1 88.56 138 CYS B O 1
ATOM 3327 N N . TRP B 1 139 ? -12.219 -37.469 -24.109 1 85.94 139 TRP B N 1
ATOM 3328 C CA . TRP B 1 139 ? -13.594 -37.875 -23.875 1 85.94 139 TRP B CA 1
ATOM 3329 C C . TRP B 1 139 ? -14.516 -36.688 -23.688 1 85.94 139 TRP B C 1
ATOM 3331 O O . TRP B 1 139 ? -14.297 -35.875 -22.797 1 85.94 139 TRP B O 1
ATOM 3341 N N . MET B 1 140 ? -15.617 -36.594 -24.359 1 82.75 140 MET B N 1
ATOM 3342 C CA . MET B 1 140 ? -16.406 -35.375 -24.438 1 82.75 140 MET B CA 1
ATOM 3343 C C . MET B 1 140 ? -17.734 -35.531 -23.688 1 82.75 140 MET B C 1
ATOM 3345 O O . MET B 1 140 ? -18.672 -34.781 -23.906 1 82.75 140 MET B O 1
ATOM 3349 N N . VAL B 1 141 ? -17.797 -36.5 -22.922 1 77.25 141 VAL B N 1
ATOM 3350 C CA . VAL B 1 141 ? -19.047 -36.781 -22.203 1 77.25 141 VAL B CA 1
ATOM 3351 C C . VAL B 1 141 ? -18.766 -36.875 -20.703 1 77.25 141 VAL B C 1
ATOM 3353 O O . VAL B 1 141 ? -17.625 -37.125 -20.297 1 77.25 141 VAL B O 1
ATOM 3356 N N . ASP B 1 142 ? -19.922 -36.531 -19.938 1 81 142 ASP B N 1
ATOM 3357 C CA . ASP B 1 142 ? -19.797 -36.594 -18.484 1 81 142 ASP B CA 1
ATOM 3358 C C . ASP B 1 142 ? -19.922 -38.031 -18 1 81 142 ASP B C 1
ATOM 3360 O O . ASP B 1 142 ? -19.578 -38.344 -16.844 1 81 142 ASP B O 1
ATOM 3364 N N . GLU B 1 143 ? -20.5 -38.844 -18.797 1 81.62 143 GLU B N 1
ATOM 3365 C CA . GLU B 1 143 ? -20.594 -40.281 -18.5 1 81.62 143 GLU B CA 1
ATOM 3366 C C . GLU B 1 143 ? -19.828 -41.094 -19.531 1 81.62 143 GLU B C 1
ATOM 3368 O O . GLU B 1 143 ? -20.109 -41.031 -20.734 1 81.62 143 GLU B O 1
ATOM 3373 N N . ASN B 1 144 ? -18.781 -41.75 -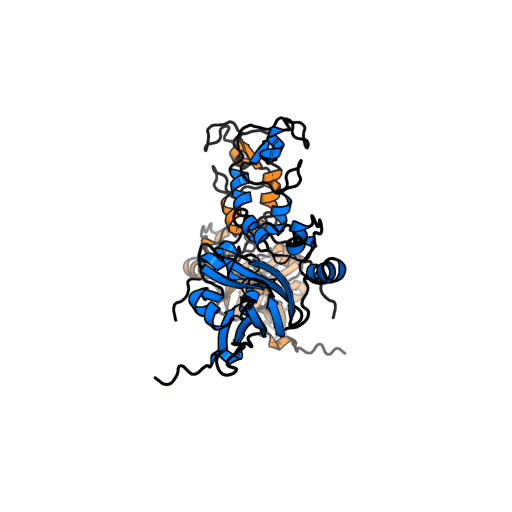19.016 1 81.94 144 ASN B N 1
ATOM 3374 C CA . ASN B 1 144 ? -17.906 -42.531 -19.891 1 81.94 144 ASN B CA 1
ATOM 3375 C C . ASN B 1 144 ? -17.891 -44 -19.516 1 81.94 144 ASN B C 1
ATOM 3377 O O . ASN B 1 144 ? -17.703 -44.344 -18.344 1 81.94 144 ASN B O 1
ATOM 3381 N N . ASN B 1 145 ? -18.203 -44.781 -20.484 1 84.38 145 ASN B N 1
ATOM 3382 C CA . ASN B 1 145 ? -18.016 -46.219 -20.328 1 84.38 145 ASN B CA 1
ATOM 3383 C C . ASN B 1 145 ? -16.656 -46.656 -20.844 1 84.38 145 ASN B C 1
ATOM 3385 O O . ASN B 1 145 ? -16.391 -46.594 -22.047 1 84.38 145 ASN B O 1
ATOM 3389 N N . ILE B 1 146 ? -15.891 -47.062 -19.938 1 83.62 146 ILE B N 1
ATOM 3390 C CA . ILE B 1 146 ? -14.5 -47.344 -20.281 1 83.62 146 ILE B CA 1
ATOM 3391 C C . ILE B 1 146 ? -14.258 -48.875 -20.219 1 83.62 146 ILE B C 1
ATOM 3393 O O . ILE B 1 146 ? -14.758 -49.531 -19.297 1 83.62 146 ILE B O 1
ATOM 3397 N N . LEU B 1 147 ? -13.594 -49.375 -21.219 1 83.69 147 LEU B N 1
ATOM 3398 C CA . LEU B 1 147 ? -13.203 -50.75 -21.266 1 83.69 147 LEU B CA 1
ATOM 3399 C C . LEU B 1 147 ? -11.711 -50.906 -21.547 1 83.69 147 LEU B C 1
ATOM 3401 O O . LEU B 1 147 ? -11.203 -50.344 -22.516 1 83.69 147 LEU B O 1
ATOM 3405 N N . TYR B 1 148 ? -11.062 -51.531 -20.641 1 86.25 148 TYR B N 1
ATOM 3406 C CA . TYR B 1 148 ? -9.695 -51.969 -20.906 1 86.25 148 TYR B CA 1
ATOM 3407 C C . TYR B 1 148 ? -9.664 -53.469 -21.234 1 86.25 148 TYR B C 1
ATOM 3409 O O . TYR B 1 148 ? -9.773 -54.312 -20.344 1 86.25 148 TYR B O 1
ATOM 3417 N N . ASP B 1 149 ? -9.375 -53.781 -22.516 1 84.56 149 ASP B N 1
ATOM 3418 C CA . ASP B 1 149 ? -9.516 -55.156 -23.047 1 84.56 149 ASP B CA 1
ATOM 3419 C C . ASP B 1 149 ? -8.195 -55.906 -22.938 1 84.56 149 ASP B C 1
ATOM 3421 O O . ASP B 1 149 ? -7.852 -56.688 -23.828 1 84.56 149 ASP B O 1
ATOM 3425 N N . TYR B 1 150 ? -7.453 -55.688 -22 1 84.44 150 TYR B N 1
ATOM 3426 C CA . TYR B 1 150 ? -6.211 -56.406 -21.719 1 84.44 150 TYR B CA 1
ATOM 3427 C C . TYR B 1 150 ? -6.086 -56.719 -20.234 1 84.44 150 TYR B C 1
ATOM 3429 O O . TYR B 1 150 ? -6.977 -56.406 -19.438 1 84.44 150 TYR B O 1
ATOM 3437 N N . ASN B 1 151 ? -5.035 -57.469 -19.969 1 88.81 151 ASN B N 1
ATOM 3438 C CA . ASN B 1 151 ? -4.809 -57.875 -18.578 1 88.81 151 ASN B CA 1
ATOM 3439 C C . ASN B 1 151 ? -4.387 -56.656 -17.719 1 88.81 151 ASN B C 1
ATOM 3441 O O . ASN B 1 151 ? -3.23 -56.25 -17.766 1 88.81 151 ASN B O 1
ATOM 3445 N N . VAL B 1 152 ? -5.195 -56.219 -16.938 1 87.62 152 VAL B N 1
ATOM 3446 C CA . VAL B 1 152 ? -4.984 -54.969 -16.188 1 87.62 152 VAL B CA 1
ATOM 3447 C C . VAL B 1 152 ? -4.039 -55.219 -15.016 1 87.62 152 VAL B C 1
ATOM 3449 O O . VAL B 1 152 ? -3.451 -54.281 -14.477 1 87.62 152 VAL B O 1
ATOM 3452 N N . PHE B 1 153 ? -3.934 -56.469 -14.625 1 90.75 153 PHE B N 1
ATOM 3453 C CA . PHE B 1 153 ? -3.135 -56.781 -13.445 1 90.75 153 PHE B CA 1
ATOM 3454 C C . PHE B 1 153 ? -1.649 -56.781 -13.781 1 90.75 153 PHE B C 1
ATOM 3456 O O . PHE B 1 153 ? -0.805 -56.844 -12.891 1 90.75 153 PHE B O 1
ATOM 3463 N N . GLU B 1 154 ? -1.339 -56.594 -15.047 1 90 154 GLU B N 1
ATOM 3464 C CA . GLU B 1 154 ? 0.056 -56.531 -15.469 1 90 154 GLU B CA 1
ATOM 3465 C C . GLU B 1 154 ? 0.614 -55.125 -15.414 1 90 154 GLU B C 1
ATOM 3467 O O . GLU B 1 154 ? 1.8 -54.906 -15.672 1 90 154 GLU B O 1
ATOM 3472 N N . GLY B 1 155 ? -0.083 -54.25 -14.961 1 87.12 155 GLY B N 1
ATOM 3473 C CA . GLY B 1 155 ? 0.391 -52.875 -14.883 1 87.12 155 GLY B CA 1
ATOM 3474 C C . GLY B 1 155 ? -0.071 -52.031 -16.047 1 87.12 155 GLY B C 1
ATOM 3475 O O . GLY B 1 155 ? 0.382 -52.219 -17.188 1 87.12 155 GLY B O 1
ATOM 3476 N N . VAL B 1 156 ? -0.999 -51.219 -15.875 1 88.44 156 VAL B N 1
ATOM 3477 C CA . VAL B 1 156 ? -1.557 -50.344 -16.906 1 88.44 156 VAL B CA 1
ATOM 3478 C C . VAL B 1 156 ? -1.674 -48.938 -16.359 1 88.44 156 VAL B C 1
ATOM 3480 O O . VAL B 1 156 ? -2.018 -48.719 -15.195 1 88.44 156 VAL B O 1
ATOM 3483 N N . GLU B 1 157 ? -1.204 -48 -17.172 1 92.12 157 GLU B N 1
ATOM 3484 C CA . GLU B 1 157 ? -1.438 -46.594 -16.875 1 92.12 157 GLU B CA 1
ATOM 3485 C C . GLU B 1 157 ? -2.117 -45.875 -18.047 1 92.12 157 GLU B C 1
ATOM 3487 O O . GLU B 1 157 ? -1.788 -46.125 -19.203 1 92.12 157 GLU B O 1
ATOM 3492 N N . ASP B 1 158 ? -3.105 -45.188 -17.734 1 92.81 158 ASP B N 1
ATOM 3493 C CA . ASP B 1 158 ? -3.848 -44.469 -18.766 1 92.81 158 ASP B CA 1
ATOM 3494 C C . ASP B 1 158 ? -4.145 -43.031 -18.328 1 92.81 158 ASP B C 1
ATOM 3496 O O . ASP B 1 158 ? -4.441 -42.781 -17.156 1 92.81 158 ASP B O 1
ATOM 3500 N N . LEU B 1 159 ? -3.984 -42.094 -19.25 1 94 159 LEU B N 1
ATOM 3501 C CA . LEU B 1 159 ? -4.27 -40.688 -19.062 1 94 159 LEU B CA 1
ATOM 3502 C C . LEU B 1 159 ? -5.141 -40.125 -20.203 1 94 159 LEU B C 1
ATOM 3504 O O . LEU B 1 159 ? -4.789 -40.281 -21.375 1 94 159 LEU B O 1
ATOM 3508 N N . GLN B 1 160 ? -6.301 -39.656 -19.859 1 93.38 160 GLN B N 1
ATOM 3509 C CA . GLN B 1 160 ? -7.215 -39.062 -20.844 1 93.38 160 GLN B CA 1
ATOM 3510 C C . GLN B 1 160 ? -7.723 -37.719 -20.391 1 93.38 160 GLN B C 1
ATOM 3512 O O . GLN B 1 160 ? -7.668 -37.375 -19.203 1 93.38 160 GLN B O 1
ATOM 3517 N N . LEU B 1 161 ? -8.156 -36.906 -21.375 1 95 161 LEU B N 1
ATOM 3518 C CA . LEU B 1 161 ? -8.844 -35.656 -21.078 1 95 161 LEU B CA 1
ATOM 3519 C C . LEU B 1 161 ? -10.359 -35.875 -21.125 1 95 161 LEU B C 1
ATOM 3521 O O . LEU B 1 161 ? -10.875 -36.531 -22.031 1 95 161 LEU B O 1
ATOM 3525 N N . VAL B 1 162 ? -11.023 -35.375 -20.141 1 94.94 162 VAL B N 1
ATOM 3526 C CA . VAL B 1 162 ? -12.484 -35.469 -20.094 1 94.94 162 VAL B CA 1
ATOM 3527 C C . VAL B 1 162 ? -13.07 -34.062 -20.109 1 94.94 162 VAL B C 1
ATOM 3529 O O . VAL B 1 162 ? -12.641 -33.188 -19.344 1 94.94 162 VAL B O 1
ATOM 3532 N N . SER B 1 163 ? -13.938 -33.781 -20.984 1 93.88 163 SER B N 1
ATOM 3533 C CA . SER B 1 163 ? -14.688 -32.531 -21 1 93.88 163 SER B CA 1
ATOM 3534 C C . SER B 1 163 ? -16.094 -32.719 -20.438 1 93.88 163 SER B C 1
ATOM 3536 O O . SER B 1 163 ? -16.859 -33.562 -20.938 1 93.88 163 SER B O 1
ATOM 3538 N N . ALA B 1 164 ? -16.406 -32.062 -19.391 1 92.38 164 ALA B N 1
ATOM 3539 C CA . ALA B 1 164 ? -17.703 -32.156 -18.75 1 92.38 164 ALA B CA 1
ATOM 3540 C C . ALA B 1 164 ? -18.062 -30.812 -18.078 1 92.38 164 ALA B C 1
ATOM 3542 O O . ALA B 1 164 ? -17.203 -30.156 -17.5 1 92.38 164 ALA B O 1
ATOM 3543 N N . TYR B 1 165 ? -19.359 -30.375 -18.156 1 90.12 165 TYR B N 1
ATOM 3544 C CA . TYR B 1 165 ? -19.875 -29.156 -17.516 1 90.12 165 TYR B CA 1
ATOM 3545 C C . TYR B 1 165 ? -19.078 -27.938 -17.953 1 90.12 165 TYR B C 1
ATOM 3547 O O . TYR B 1 165 ? -18.766 -27.062 -17.125 1 90.12 165 TYR B O 1
ATOM 3555 N N . HIS B 1 166 ? -18.641 -27.953 -19.172 1 89.81 166 HIS B N 1
ATOM 3556 C CA . HIS B 1 166 ? -17.891 -26.844 -19.766 1 89.81 166 HIS B CA 1
ATOM 3557 C C . HIS B 1 166 ? -16.547 -26.672 -19.078 1 89.81 166 HIS B C 1
ATOM 3559 O O . HIS B 1 166 ? -16 -25.562 -19.047 1 89.81 166 HIS B O 1
ATOM 3565 N N . GLU B 1 167 ? -16.188 -27.781 -18.406 1 93.56 167 GLU B N 1
ATOM 3566 C CA . GLU B 1 167 ? -14.859 -27.828 -17.781 1 93.56 167 GLU B CA 1
ATOM 3567 C C . GLU B 1 167 ? -14.055 -29.016 -18.328 1 93.56 167 GLU B C 1
ATOM 3569 O O . GLU B 1 167 ? -14.578 -29.844 -19.078 1 93.56 167 GLU B O 1
ATOM 3574 N N . VAL B 1 168 ? -12.781 -28.969 -18.031 1 94.62 168 VAL B N 1
ATOM 3575 C CA . VAL B 1 168 ? -11.922 -30.062 -18.5 1 94.62 168 VAL B CA 1
ATOM 3576 C C . VAL B 1 168 ? -11.219 -30.719 -17.312 1 94.62 168 VAL B C 1
ATOM 3578 O O . VAL B 1 168 ? -10.883 -30.047 -16.328 1 94.62 168 VAL B O 1
ATOM 3581 N N . PHE B 1 169 ? -11.016 -32.062 -17.453 1 96.25 169 PHE B N 1
ATOM 3582 C CA . PHE B 1 169 ? -10.438 -32.844 -16.375 1 96.25 169 PHE B CA 1
ATOM 3583 C C . PHE B 1 169 ? -9.414 -33.844 -16.938 1 96.25 169 PHE B C 1
ATOM 3585 O O . PHE B 1 169 ? -9.562 -34.344 -18.047 1 96.25 169 PHE B O 1
ATOM 3592 N N . TRP B 1 170 ? -8.398 -34.062 -16.078 1 95.75 170 TRP B N 1
ATOM 3593 C CA . TRP B 1 170 ? -7.531 -35.188 -16.375 1 95.75 170 TRP B CA 1
ATOM 3594 C C . TRP B 1 170 ? -8.055 -36.469 -15.711 1 95.75 170 TRP B C 1
ATOM 3596 O O . TRP B 1 170 ? -8.32 -36.469 -14.5 1 95.75 170 TRP B O 1
ATOM 3606 N N . TYR B 1 171 ? -8.258 -37.469 -16.516 1 95.94 171 TYR B N 1
ATOM 3607 C CA . TYR B 1 171 ? -8.531 -38.812 -16.031 1 95.94 171 TYR B CA 1
ATOM 3608 C C . TYR B 1 171 ? -7.246 -39.625 -15.93 1 95.94 171 TYR B C 1
ATOM 3610 O O . TYR B 1 171 ? -6.523 -39.781 -16.922 1 95.94 171 TYR B O 1
ATOM 3618 N N . ASN B 1 172 ? -7.008 -40.094 -14.711 1 96 172 ASN B N 1
ATOM 3619 C CA . ASN B 1 172 ? -5.809 -40.906 -14.453 1 96 172 ASN B CA 1
ATOM 3620 C C . ASN B 1 172 ? -6.164 -42.312 -13.953 1 96 172 ASN B C 1
ATOM 3622 O O . ASN B 1 172 ? -6.828 -42.438 -12.922 1 96 172 ASN B O 1
ATOM 3626 N N . PHE B 1 173 ? -5.695 -43.312 -14.703 1 95.44 173 PHE B N 1
ATOM 3627 C CA . PHE B 1 173 ? -5.926 -44.719 -14.352 1 95.44 173 PHE B CA 1
ATOM 3628 C C . PHE B 1 173 ? -4.605 -45.469 -14.242 1 95.44 173 PHE B C 1
ATOM 3630 O O . PHE B 1 173 ? -3.756 -45.375 -15.133 1 95.44 173 PHE B O 1
ATOM 3637 N N . LYS B 1 174 ? -4.441 -46.156 -13.07 1 95.5 174 LYS B N 1
ATOM 3638 C CA . LYS B 1 174 ? -3.197 -46.906 -12.867 1 95.5 174 LYS B CA 1
ATOM 3639 C C . LYS B 1 174 ? -3.453 -48.25 -12.172 1 95.5 174 LYS B C 1
ATOM 3641 O O . LYS B 1 174 ? -4.07 -48.281 -11.109 1 95.5 174 LYS B O 1
ATOM 3646 N N . CYS B 1 175 ? -3.045 -49.281 -12.812 1 94.75 175 CYS B N 1
ATOM 3647 C CA . CYS B 1 175 ? -2.945 -50.594 -12.164 1 94.75 175 CYS B CA 1
ATOM 3648 C C . CYS B 1 175 ? -1.507 -50.875 -11.758 1 94.75 175 CYS B C 1
ATOM 3650 O O . CYS B 1 175 ? -0.65 -51.125 -12.609 1 94.75 175 CYS B O 1
ATOM 3652 N N . ASP B 1 176 ? -1.273 -50.906 -10.492 1 94.56 176 ASP B N 1
ATOM 3653 C CA . ASP B 1 176 ? 0.067 -51.125 -9.961 1 94.56 176 ASP B CA 1
ATOM 3654 C C . ASP B 1 176 ? 0.256 -52.594 -9.57 1 94.56 176 ASP B C 1
ATOM 3656 O O . ASP B 1 176 ? -0.223 -53.031 -8.523 1 94.56 176 ASP B O 1
ATOM 3660 N N . ALA B 1 177 ? 0.994 -53.25 -10.328 1 94 177 ALA B N 1
ATOM 3661 C CA . ALA B 1 177 ? 1.194 -54.688 -10.125 1 94 177 ALA B CA 1
ATOM 3662 C C . ALA B 1 177 ? 1.977 -54.938 -8.836 1 94 177 ALA B C 1
ATOM 3664 O O . ALA B 1 177 ? 1.752 -55.938 -8.164 1 94 177 ALA B O 1
ATOM 3665 N N . THR B 1 178 ? 2.893 -54.031 -8.523 1 94.12 178 THR B N 1
ATOM 3666 C CA . THR B 1 178 ? 3.721 -54.219 -7.336 1 94.12 178 THR B CA 1
ATOM 3667 C C . THR B 1 178 ? 2.885 -54.062 -6.066 1 94.12 178 THR B C 1
ATOM 3669 O O . THR B 1 178 ? 2.934 -54.906 -5.18 1 94.12 178 THR B O 1
ATOM 3672 N N . LYS B 1 179 ? 2.07 -53.094 -6.078 1 93.69 179 LYS B N 1
ATOM 3673 C CA . LYS B 1 179 ? 1.238 -52.812 -4.906 1 93.69 179 LYS B CA 1
ATOM 3674 C C . LYS B 1 179 ? -0.045 -53.656 -4.949 1 93.69 179 LYS B C 1
ATOM 3676 O O . LYS B 1 179 ? -0.758 -53.75 -3.949 1 93.69 179 LYS B O 1
ATOM 3681 N N . GLN B 1 180 ? -0.338 -54.219 -6.125 1 95.44 180 GLN B N 1
ATOM 3682 C CA . GLN B 1 180 ? -1.561 -55 -6.367 1 95.44 180 GLN B CA 1
ATOM 3683 C C . GLN B 1 180 ? -2.799 -54.156 -6.078 1 95.44 180 GLN B C 1
ATOM 3685 O O . GLN B 1 180 ? -3.699 -54.594 -5.359 1 95.44 180 GLN B O 1
ATOM 3690 N N . LYS B 1 181 ? -2.691 -52.938 -6.59 1 96.31 181 LYS B N 1
ATOM 3691 C CA . LYS B 1 181 ? -3.785 -51.969 -6.395 1 96.31 181 LYS B CA 1
ATOM 3692 C C . LYS B 1 181 ? -4.125 -51.25 -7.695 1 96.31 181 LYS B C 1
ATOM 3694 O O . LYS B 1 181 ? -3.27 -51.094 -8.57 1 96.31 181 LYS B O 1
ATOM 3699 N N . LEU B 1 182 ? -5.379 -50.938 -7.812 1 95.38 182 LEU B N 1
ATOM 3700 C CA . LEU B 1 182 ? -5.895 -50.094 -8.875 1 95.38 182 LEU B CA 1
ATOM 3701 C C . LEU B 1 182 ? -6.18 -48.688 -8.352 1 95.38 182 LEU B C 1
ATOM 3703 O O . LEU B 1 182 ? -6.805 -48.5 -7.305 1 95.38 182 LEU B O 1
ATOM 3707 N N . PHE B 1 183 ? -5.609 -47.656 -9.008 1 96.56 183 PHE B N 1
ATOM 3708 C CA . PHE B 1 183 ? -5.812 -46.25 -8.648 1 96.56 183 PHE B CA 1
ATOM 3709 C C . PHE B 1 183 ? -6.562 -45.531 -9.75 1 96.56 183 PHE B C 1
ATOM 3711 O O . PHE B 1 183 ? -6.266 -45.688 -10.938 1 96.56 183 PHE B O 1
ATOM 3718 N N . LEU B 1 184 ? -7.555 -44.781 -9.375 1 96.5 184 LEU B N 1
ATOM 3719 C CA . LEU B 1 184 ? -8.273 -43.938 -10.297 1 96.5 184 LEU B CA 1
ATOM 3720 C C . LEU B 1 184 ? -8.445 -42.531 -9.711 1 96.5 184 LEU B C 1
ATOM 3722 O O . LEU B 1 184 ? -8.992 -42.375 -8.617 1 96.5 184 LEU B O 1
ATOM 3726 N N . ALA B 1 185 ? -7.93 -41.562 -10.406 1 97.12 185 ALA B N 1
ATOM 3727 C CA . ALA B 1 185 ? -8.031 -40.156 -9.945 1 97.12 185 ALA B CA 1
ATOM 3728 C C . ALA B 1 185 ? -8.5 -39.25 -11.07 1 97.12 185 ALA B C 1
ATOM 3730 O O . ALA B 1 185 ? -8.156 -39.469 -12.234 1 97.12 185 ALA B O 1
ATOM 3731 N N . VAL B 1 186 ? -9.289 -38.312 -10.711 1 97.12 186 VAL B N 1
ATOM 3732 C CA . VAL B 1 186 ? -9.703 -37.281 -11.648 1 97.12 186 VAL B CA 1
ATOM 3733 C C . VAL B 1 186 ? -9.258 -35.906 -11.141 1 97.12 186 VAL B C 1
ATOM 3735 O O . VAL B 1 186 ? -9.523 -35.531 -9.992 1 97.12 186 VAL B O 1
ATOM 3738 N N . GLN B 1 187 ? -8.555 -35.188 -12 1 96.94 187 GLN B N 1
ATOM 3739 C CA . GLN B 1 187 ? -8.031 -33.875 -11.625 1 96.94 187 GLN B CA 1
ATOM 3740 C C . GLN B 1 187 ? -8.68 -32.781 -12.453 1 96.94 187 GLN B C 1
ATOM 3742 O O . GLN B 1 187 ? -8.75 -32.875 -13.68 1 96.94 187 GLN B O 1
ATOM 3747 N N . TYR B 1 188 ? -9.125 -31.75 -11.781 1 96.38 188 TYR B N 1
ATOM 3748 C CA . TYR B 1 188 ? -9.75 -30.594 -12.414 1 96.38 188 TYR B CA 1
ATOM 3749 C C . TYR B 1 188 ? -8.695 -29.641 -12.953 1 96.38 188 TYR B C 1
ATOM 3751 O O . TYR B 1 188 ? -7.746 -29.281 -12.242 1 96.38 188 TYR B O 1
ATOM 3759 N N . ILE B 1 189 ? -8.828 -29.281 -14.195 1 95.12 189 ILE B N 1
ATOM 3760 C CA . ILE B 1 189 ? -7.938 -28.312 -14.812 1 95.12 189 ILE B CA 1
ATOM 3761 C C . ILE B 1 189 ? -8.531 -26.906 -14.68 1 95.12 189 ILE B C 1
ATOM 3763 O O . ILE B 1 189 ? -9.484 -26.562 -15.391 1 95.12 189 ILE B O 1
ATOM 3767 N N . GLY B 1 190 ? -7.961 -26.094 -13.836 1 91.69 190 GLY B N 1
ATOM 3768 C CA . GLY B 1 190 ? -8.469 -24.766 -13.547 1 91.69 190 GLY B CA 1
ATOM 3769 C C . GLY B 1 190 ? -8.062 -24.25 -12.18 1 91.69 190 GLY B C 1
ATOM 3770 O O . GLY B 1 190 ? -7.059 -24.703 -11.617 1 91.69 190 GLY B O 1
ATOM 3771 N N . PRO B 1 191 ? -8.828 -23.297 -11.703 1 91.69 191 PRO B N 1
ATOM 3772 C CA . PRO B 1 191 ? -8.547 -22.781 -10.352 1 91.69 191 PRO B CA 1
ATOM 3773 C C . PRO B 1 191 ? -8.711 -23.859 -9.273 1 91.69 191 PRO B C 1
ATOM 3775 O O . PRO B 1 191 ? -9.711 -24.578 -9.25 1 91.69 191 PRO B O 1
ATOM 3778 N N . GLN B 1 192 ? -7.75 -23.938 -8.438 1 92.44 192 GLN B N 1
ATOM 3779 C CA . GLN B 1 192 ? -7.684 -25 -7.453 1 92.44 192 GLN B CA 1
ATOM 3780 C C . GLN B 1 192 ? -8.922 -25.016 -6.559 1 92.44 192 GLN B C 1
ATOM 3782 O O . GLN B 1 192 ? -9.391 -26.062 -6.137 1 92.44 192 GLN B O 1
ATOM 3787 N N . GLU B 1 193 ? -9.453 -23.844 -6.273 1 90.69 193 GLU B N 1
ATOM 3788 C CA . GLU B 1 193 ? -10.578 -23.719 -5.355 1 90.69 193 GLU B CA 1
ATOM 3789 C C . GLU B 1 193 ? -11.836 -24.359 -5.945 1 90.69 193 GLU B C 1
ATOM 3791 O O . GLU B 1 193 ? -12.766 -24.703 -5.211 1 90.69 193 GLU B O 1
ATOM 3796 N N . LEU B 1 194 ? -11.82 -24.609 -7.191 1 93.06 194 LEU B N 1
ATOM 3797 C CA . LEU B 1 194 ? -13.016 -25.141 -7.848 1 93.06 194 LEU B CA 1
ATOM 3798 C C . LEU B 1 194 ? -12.953 -26.656 -7.949 1 93.06 194 LEU B C 1
ATOM 3800 O O . LEU B 1 194 ? -13.961 -27.312 -8.227 1 93.06 194 LEU B O 1
ATOM 3804 N N . ALA B 1 195 ? -11.836 -27.234 -7.734 1 95.44 195 ALA B N 1
ATOM 3805 C CA . ALA B 1 195 ? -11.656 -28.672 -7.91 1 95.44 195 ALA B CA 1
ATOM 3806 C C . ALA B 1 195 ? -12.641 -29.453 -7.047 1 95.44 195 ALA B C 1
ATOM 3808 O O . ALA B 1 195 ? -13.219 -30.453 -7.5 1 95.44 195 ALA B O 1
ATOM 3809 N N . CYS B 1 196 ? -12.875 -28.906 -5.895 1 93.06 196 CYS B N 1
ATOM 3810 C CA . CYS B 1 196 ? -13.68 -29.625 -4.922 1 93.06 196 CYS B CA 1
ATOM 3811 C C . CYS B 1 196 ? -15.164 -29.5 -5.254 1 93.06 196 CYS B C 1
ATOM 3813 O O . CYS B 1 196 ? -16 -30.188 -4.648 1 93.06 196 CYS B O 1
ATOM 3815 N N . THR B 1 197 ? -15.508 -28.75 -6.172 1 95.19 197 THR B N 1
ATOM 3816 C CA . THR B 1 197 ? -16.906 -28.578 -6.539 1 95.19 197 THR B CA 1
ATOM 3817 C C . THR B 1 197 ? -17.344 -29.641 -7.535 1 95.19 197 THR B C 1
ATOM 3819 O O . THR B 1 197 ? -18.5 -29.656 -7.969 1 95.19 197 THR B O 1
ATOM 3822 N N . PHE B 1 198 ? -16.5 -30.562 -7.844 1 96 198 PHE B N 1
ATOM 3823 C CA . PHE B 1 198 ? -16.812 -31.656 -8.75 1 96 198 PHE B CA 1
ATOM 3824 C C . PHE B 1 198 ? -16.531 -33 -8.086 1 96 198 PHE B C 1
ATOM 3826 O O . PHE B 1 198 ? -15.641 -33.094 -7.238 1 96 198 PHE B O 1
ATOM 3833 N N . THR B 1 199 ? -17.328 -33.969 -8.516 1 96 199 THR B N 1
ATOM 3834 C CA . THR B 1 199 ? -17.141 -35.344 -8.055 1 96 199 THR B CA 1
ATOM 3835 C C . THR B 1 199 ? -17.125 -36.312 -9.242 1 96 199 THR B C 1
ATOM 3837 O O . THR B 1 199 ? -17.516 -35.938 -10.352 1 96 199 THR B O 1
ATOM 3840 N N . TYR B 1 200 ? -16.547 -37.406 -8.969 1 95.56 200 TYR B N 1
ATOM 3841 C CA . TYR B 1 200 ? -16.594 -38.5 -9.953 1 95.56 200 TYR B CA 1
ATOM 3842 C C . TYR B 1 200 ? -17 -39.812 -9.305 1 95.56 200 TYR B C 1
ATOM 3844 O O . TYR B 1 200 ? -16.703 -40.062 -8.133 1 95.56 200 TYR B O 1
ATOM 3852 N N . GLU B 1 201 ? -17.766 -40.5 -10.07 1 95.25 201 GLU B N 1
ATOM 3853 C CA . GLU B 1 201 ? -18.266 -41.812 -9.648 1 95.25 201 GLU B CA 1
ATOM 3854 C C . GLU B 1 201 ? -17.719 -42.938 -10.523 1 95.25 201 GLU B C 1
ATOM 3856 O O . GLU B 1 201 ? -17.766 -42.844 -11.75 1 95.25 201 GLU B O 1
ATOM 3861 N N . PHE B 1 202 ? -17.141 -43.875 -9.891 1 93.62 202 PHE B N 1
ATOM 3862 C CA . PHE B 1 202 ? -16.594 -45.094 -10.516 1 93.62 202 PHE B CA 1
ATOM 3863 C C . PHE B 1 202 ? -17.5 -46.281 -10.25 1 93.62 202 PHE B C 1
ATOM 3865 O O . PHE B 1 202 ? -17.688 -46.688 -9.102 1 93.62 202 PHE B O 1
ATOM 3872 N N . GLU B 1 203 ? -18.031 -46.844 -11.336 1 92.5 203 GLU B N 1
ATOM 3873 C CA . GLU B 1 203 ? -18.938 -47.969 -11.188 1 92.5 203 GLU B CA 1
ATOM 3874 C C . GLU B 1 203 ? -18.391 -49.219 -11.898 1 92.5 203 GLU B C 1
ATOM 3876 O O . GLU B 1 203 ? -18.219 -49.219 -13.125 1 92.5 203 GLU B O 1
ATOM 3881 N N . LEU B 1 204 ? -18.094 -50.188 -11.133 1 90.62 204 LEU B N 1
ATOM 3882 C CA . LEU B 1 204 ? -17.641 -51.5 -11.648 1 90.62 204 LEU B CA 1
ATOM 3883 C C . LEU B 1 204 ? -18.75 -52.531 -11.562 1 90.62 204 LEU B C 1
ATOM 3885 O O . LEU B 1 204 ? -19.328 -52.75 -10.492 1 90.62 204 LEU B O 1
ATOM 3889 N N . CYS B 1 205 ? -19.031 -53.094 -12.75 1 85.81 205 CYS B N 1
ATOM 3890 C CA . CYS B 1 205 ? -20.062 -54.125 -12.781 1 85.81 205 CYS B CA 1
ATOM 3891 C C . CYS B 1 205 ? -19.469 -55.469 -13.219 1 85.81 205 CYS B C 1
ATOM 3893 O O . CYS B 1 205 ? -18.641 -55.531 -14.133 1 85.81 205 CYS B O 1
ATOM 3895 N N . ALA B 1 206 ? -19.922 -56.562 -12.516 1 83.81 206 ALA B N 1
ATOM 3896 C CA . ALA B 1 206 ? -19.469 -57.906 -12.875 1 83.81 206 ALA B CA 1
ATOM 3897 C C . ALA B 1 206 ? -20.156 -58.375 -14.148 1 83.81 206 ALA B C 1
ATOM 3899 O O . ALA B 1 206 ? -21.344 -58.156 -14.352 1 83.81 206 ALA B O 1
ATOM 3900 N N . ASP B 1 207 ? -19.438 -58.938 -15.039 1 75.62 207 ASP B N 1
ATOM 3901 C CA . ASP B 1 207 ? -20 -59.469 -16.281 1 75.62 207 ASP B CA 1
ATOM 3902 C C . ASP B 1 207 ? -20.922 -60.656 -16 1 75.62 207 ASP B C 1
ATOM 3904 O O . ASP B 1 207 ? -21.922 -60.844 -16.703 1 75.62 207 ASP B O 1
ATOM 3908 N N . THR B 1 208 ? -20.656 -61.406 -15.031 1 73.88 208 THR B N 1
ATOM 3909 C CA . THR B 1 208 ? -21.344 -62.688 -14.773 1 73.88 208 THR B CA 1
ATOM 3910 C C . THR B 1 208 ? -22.609 -62.438 -13.953 1 73.88 208 THR B C 1
ATOM 3912 O O . THR B 1 208 ? -23.547 -63.25 -14 1 73.88 208 THR B O 1
ATOM 3915 N N . ASP B 1 209 ? -22.594 -61.438 -13.172 1 76.75 209 ASP B N 1
ATOM 3916 C CA . ASP B 1 209 ? -23.703 -61.156 -12.266 1 76.75 209 ASP B CA 1
ATOM 3917 C C . ASP B 1 209 ? -24.094 -59.688 -12.328 1 76.75 209 ASP B C 1
ATOM 3919 O O . ASP B 1 209 ? -23.391 -58.844 -11.781 1 76.75 209 ASP B O 1
ATOM 3923 N N . GLU B 1 210 ? -25.156 -59.438 -12.977 1 73.19 210 GLU B N 1
ATOM 3924 C CA . GLU B 1 210 ? -25.609 -58.062 -13.172 1 73.19 210 GLU B CA 1
ATOM 3925 C C . GLU B 1 210 ? -25.938 -57.406 -11.836 1 73.19 210 GLU B C 1
ATOM 3927 O O . GLU B 1 210 ? -25.969 -56.188 -11.734 1 73.19 210 GLU B O 1
ATOM 3932 N N . GLU B 1 211 ? -26.094 -58.25 -10.844 1 79.88 211 GLU B N 1
ATOM 3933 C CA . GLU B 1 211 ? -26.484 -57.688 -9.555 1 79.88 211 GLU B CA 1
ATOM 3934 C C . GLU B 1 211 ? -25.266 -57.344 -8.695 1 79.88 211 GLU B C 1
ATOM 3936 O O . GLU B 1 211 ? -25.391 -56.688 -7.66 1 79.88 211 GLU B O 1
ATOM 3941 N N . LYS B 1 212 ? -24.109 -57.719 -9.117 1 87.62 212 LYS B N 1
ATOM 3942 C CA . LYS B 1 212 ? -22.891 -57.406 -8.367 1 87.62 212 LYS B CA 1
ATOM 3943 C C . LYS B 1 212 ? -22.172 -56.188 -8.938 1 87.62 212 LYS B C 1
ATOM 3945 O O . LYS B 1 212 ? -21.688 -56.219 -10.07 1 87.62 212 LYS B O 1
ATOM 3950 N N . SER B 1 213 ? -22.203 -55.062 -8.234 1 89.81 213 SER B N 1
ATOM 3951 C CA . SER B 1 213 ? -21.531 -53.875 -8.688 1 89.81 213 SER B CA 1
ATOM 3952 C C . SER B 1 213 ? -20.906 -53.094 -7.516 1 89.81 213 SER B C 1
ATOM 3954 O O . SER B 1 213 ? -21.297 -53.312 -6.363 1 89.81 213 SER B O 1
ATOM 3956 N N . ILE B 1 214 ? -19.797 -52.438 -7.781 1 92.12 214 ILE B N 1
ATOM 3957 C CA . ILE B 1 214 ? -19.172 -51.5 -6.832 1 92.12 214 ILE B CA 1
ATOM 3958 C C . ILE B 1 214 ? -19.281 -50.062 -7.34 1 92.12 214 ILE B C 1
ATOM 3960 O O . ILE B 1 214 ? -19.016 -49.812 -8.516 1 92.12 214 ILE B O 1
ATOM 3964 N N . ILE B 1 215 ? -19.797 -49.25 -6.512 1 92.81 215 ILE B N 1
ATOM 3965 C CA . ILE B 1 215 ? -19.859 -47.844 -6.832 1 92.81 215 ILE B CA 1
ATOM 3966 C C . ILE B 1 215 ? -19.062 -47.031 -5.805 1 92.81 215 ILE B C 1
ATOM 3968 O O . ILE B 1 215 ? -19.312 -47.125 -4.602 1 92.81 215 ILE B O 1
ATOM 3972 N N . ILE B 1 216 ? -18.062 -46.312 -6.262 1 95.5 216 ILE B N 1
ATOM 3973 C CA . ILE B 1 216 ? -17.25 -45.5 -5.387 1 95.5 216 ILE B CA 1
ATOM 3974 C C . ILE B 1 216 ? -17.297 -44.031 -5.883 1 95.5 216 ILE B C 1
ATOM 3976 O O . ILE B 1 216 ? -17.125 -43.781 -7.078 1 95.5 216 ILE B O 1
ATOM 3980 N N . LYS B 1 217 ? -17.531 -43.188 -5 1 94.81 217 LYS B N 1
ATOM 3981 C CA . LYS B 1 217 ? -17.562 -41.75 -5.301 1 94.81 217 LYS B CA 1
ATOM 3982 C C . LYS B 1 217 ? -16.438 -41 -4.594 1 94.81 217 LYS B C 1
ATOM 3984 O O . LYS B 1 217 ? -16.078 -41.344 -3.467 1 94.81 217 LYS B O 1
ATOM 3989 N N . ASN B 1 218 ? -15.906 -40 -5.293 1 96.25 218 ASN B N 1
ATOM 3990 C CA . ASN B 1 218 ? -14.875 -39.156 -4.711 1 96.25 218 ASN B CA 1
ATOM 3991 C C . ASN B 1 218 ? -14.891 -37.75 -5.309 1 96.25 218 ASN B C 1
ATOM 3993 O O . ASN B 1 218 ? -15.539 -37.531 -6.328 1 96.25 218 ASN B O 1
ATOM 3997 N N . ARG B 1 219 ? -14.195 -36.875 -4.656 1 95.62 219 ARG B N 1
ATOM 3998 C CA . ARG B 1 219 ? -14.062 -35.5 -5.164 1 95.62 219 ARG B CA 1
ATOM 3999 C C . ARG B 1 219 ? -12.875 -35.375 -6.113 1 95.62 219 ARG B C 1
ATOM 4001 O O . ARG B 1 219 ? -11.883 -36.094 -5.965 1 95.62 219 ARG B O 1
ATOM 4008 N N . THR B 1 220 ? -13.047 -34.531 -7.062 1 97.06 220 THR B N 1
ATOM 4009 C CA . THR B 1 220 ? -11.922 -34.281 -7.945 1 97.06 220 THR B CA 1
ATOM 40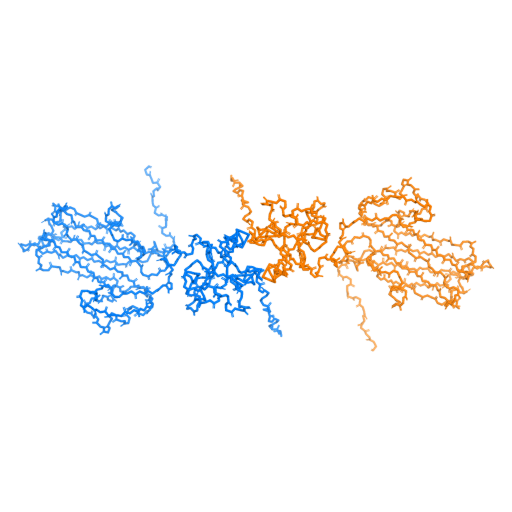10 C C . THR B 1 220 ? -10.82 -33.5 -7.211 1 97.06 220 THR B C 1
ATOM 4012 O O . THR B 1 220 ? -11.078 -32.875 -6.184 1 97.06 220 THR B O 1
ATOM 4015 N N . ARG B 1 221 ? -9.625 -33.688 -7.676 1 97.12 221 ARG B N 1
ATOM 4016 C CA . ARG B 1 221 ? -8.461 -32.969 -7.152 1 97.12 221 ARG B CA 1
ATOM 4017 C C . ARG B 1 221 ? -7.949 -31.938 -8.156 1 97.12 221 ARG B C 1
ATOM 4019 O O . ARG B 1 221 ? -8.188 -32.062 -9.359 1 97.12 221 ARG B O 1
ATOM 4026 N N . PRO B 1 222 ? -7.32 -30.922 -7.625 1 96.31 222 PRO B N 1
ATOM 4027 C CA . PRO B 1 222 ? -6.742 -29.969 -8.57 1 96.31 222 PRO B CA 1
ATOM 4028 C C . PRO B 1 222 ? -5.605 -30.562 -9.398 1 96.31 222 PRO B C 1
ATOM 4030 O O . PRO B 1 222 ? -4.883 -31.438 -8.914 1 96.31 222 PRO B O 1
ATOM 4033 N N . ASP B 1 223 ? -5.445 -30.125 -10.594 1 94.81 223 ASP B N 1
ATOM 4034 C CA . ASP B 1 223 ? -4.398 -30.609 -11.484 1 94.81 223 ASP B CA 1
ATOM 4035 C C . ASP B 1 223 ? -3.016 -30.203 -10.984 1 94.81 223 ASP B C 1
ATOM 4037 O O . ASP B 1 223 ? -2.002 -30.719 -11.453 1 94.81 223 ASP B O 1
ATOM 4041 N N . THR B 1 224 ? -2.986 -29.344 -10.047 1 94.31 224 THR B N 1
ATOM 4042 C CA . THR B 1 224 ? -1.726 -28.875 -9.484 1 94.31 224 THR B CA 1
ATOM 4043 C C . THR B 1 224 ? -1.178 -29.859 -8.469 1 94.31 224 THR B C 1
ATOM 4045 O O . THR B 1 224 ?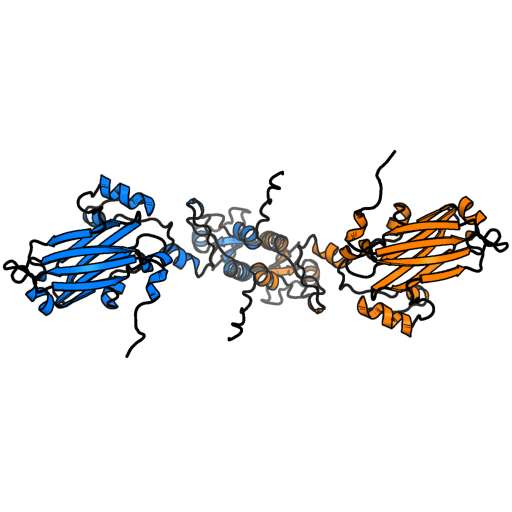 -0.008 -29.781 -8.086 1 94.31 224 THR B O 1
ATOM 4048 N N . GLU B 1 225 ? -2.006 -30.766 -8.016 1 94.69 225 GLU B N 1
ATOM 4049 C CA . GLU B 1 225 ? -1.546 -31.797 -7.094 1 94.69 225 GLU B CA 1
ATOM 4050 C C . GLU B 1 225 ? -0.829 -32.906 -7.84 1 94.69 225 GLU B C 1
ATOM 4052 O O . GLU B 1 225 ? -1.345 -33.438 -8.828 1 94.69 225 GLU B O 1
ATOM 4057 N N . LYS B 1 226 ? 0.278 -33.281 -7.324 1 93.81 226 LYS B N 1
ATOM 4058 C CA . LYS B 1 226 ? 1.03 -34.344 -7.953 1 93.81 226 LYS B CA 1
ATOM 4059 C C . LYS B 1 226 ? 0.291 -35.688 -7.832 1 93.81 226 LYS B C 1
ATOM 4061 O O . LYS B 1 226 ? -0.223 -36 -6.762 1 93.81 226 LYS B O 1
ATOM 4066 N N . LEU B 1 227 ? 0.306 -36.406 -8.914 1 94 227 LEU B N 1
ATOM 4067 C CA . LEU B 1 227 ? -0.411 -37.688 -8.953 1 94 227 LEU B CA 1
ATOM 4068 C C . LEU B 1 227 ? 0.123 -38.625 -7.895 1 94 227 LEU B C 1
ATOM 4070 O O . LEU B 1 227 ? -0.651 -39.344 -7.23 1 94 227 LEU B O 1
ATOM 4074 N N . ASN B 1 228 ? 1.385 -38.656 -7.773 1 94.25 228 ASN B N 1
ATOM 4075 C CA . ASN B 1 228 ? 1.989 -39.531 -6.785 1 94.25 228 ASN B CA 1
ATOM 4076 C C . ASN B 1 228 ? 1.53 -39.188 -5.371 1 94.25 228 ASN B C 1
ATOM 4078 O O . ASN B 1 228 ? 1.331 -40.094 -4.543 1 94.25 228 ASN B O 1
ATOM 4082 N N . ASP B 1 229 ? 1.395 -37.938 -5.145 1 95.69 229 ASP B N 1
ATOM 4083 C CA . ASP B 1 229 ? 0.892 -37.531 -3.838 1 95.69 229 ASP B CA 1
ATOM 4084 C C . ASP B 1 229 ? -0.551 -37.969 -3.635 1 95.69 229 ASP B C 1
ATOM 4086 O O . ASP B 1 229 ? -0.925 -38.406 -2.541 1 95.69 229 ASP B O 1
ATOM 4090 N N . ILE B 1 230 ? -1.287 -37.906 -4.68 1 95.56 230 ILE B N 1
ATOM 4091 C CA . ILE B 1 230 ? -2.686 -38.312 -4.641 1 95.56 230 ILE B CA 1
ATOM 4092 C C . ILE B 1 230 ? -2.773 -39.812 -4.348 1 95.56 230 ILE B C 1
ATOM 4094 O O . ILE B 1 230 ? -3.553 -40.25 -3.492 1 95.56 230 ILE B O 1
ATOM 4098 N N . TYR B 1 231 ? -1.967 -40.625 -5.012 1 94.81 231 TYR B N 1
ATOM 4099 C CA . TYR B 1 231 ? -1.954 -42.062 -4.816 1 94.81 231 TYR B CA 1
ATOM 4100 C C . TYR B 1 231 ? -1.506 -42.406 -3.404 1 94.81 231 TYR B C 1
ATOM 4102 O O . TYR B 1 231 ? -2.141 -43.219 -2.732 1 94.81 231 TYR B O 1
ATOM 4110 N N . ASP B 1 232 ? -0.486 -41.719 -2.967 1 94.25 232 ASP B N 1
ATOM 4111 C CA . ASP B 1 232 ? 0.12 -42.031 -1.675 1 94.25 232 ASP B CA 1
ATOM 4112 C C . ASP B 1 232 ? -0.817 -41.688 -0.527 1 94.25 232 ASP B C 1
ATOM 4114 O O . ASP B 1 232 ? -0.852 -42.344 0.497 1 94.25 232 ASP B O 1
ATOM 4118 N N . SER B 1 233 ? -1.553 -40.688 -0.72 1 94 233 SER B N 1
ATOM 4119 C CA . SER B 1 233 ? -2.471 -40.219 0.326 1 94 233 SER B CA 1
ATOM 4120 C C . SER B 1 233 ? -3.834 -40.906 0.182 1 94 233 SER B C 1
ATOM 4122 O O . SER B 1 233 ? -4.734 -40.656 0.989 1 94 233 SER B O 1
ATOM 4124 N N . ALA B 1 234 ? -4.078 -41.688 -0.851 1 91.12 234 ALA B N 1
ATOM 4125 C CA . ALA B 1 234 ? -5.348 -42.344 -1.15 1 91.12 234 ALA B CA 1
ATOM 4126 C C . ALA B 1 234 ? -6.473 -41.312 -1.286 1 91.12 234 ALA B C 1
ATOM 4128 O O . ALA B 1 234 ? -7.605 -41.562 -0.879 1 91.12 234 ALA B O 1
ATOM 4129 N N . SER B 1 235 ? -6.082 -40.125 -1.783 1 93.62 235 SER B N 1
ATOM 4130 C CA . SER B 1 235 ? -7.086 -39.125 -2.082 1 93.62 235 SER B CA 1
ATOM 4131 C C . SER B 1 235 ? -7.754 -39.375 -3.428 1 93.62 235 SER B C 1
ATOM 4133 O O . SER B 1 235 ? -8.008 -38.438 -4.191 1 93.62 235 SER B O 1
ATOM 4135 N N . CYS B 1 236 ? -7.797 -40.625 -3.756 1 96.75 236 CYS B N 1
ATOM 4136 C CA . CYS B 1 236 ? -8.406 -41.094 -4.988 1 96.75 236 CYS B CA 1
ATOM 4137 C C . CYS B 1 236 ? -9.141 -42.406 -4.75 1 96.75 236 CYS B C 1
ATOM 4139 O O . CYS B 1 236 ? -9.359 -42.812 -3.602 1 96.75 236 CYS B O 1
ATOM 4141 N N . ILE B 1 237 ? -9.656 -43 -5.793 1 96.12 237 ILE B N 1
ATOM 4142 C CA . ILE B 1 237 ? -10.266 -44.344 -5.684 1 96.12 237 ILE B CA 1
ATOM 4143 C C . ILE B 1 237 ? -9.188 -45.406 -5.723 1 96.12 237 ILE B C 1
ATOM 4145 O O . ILE B 1 237 ? -8.367 -45.438 -6.645 1 96.12 237 ILE B O 1
ATOM 4149 N N . VAL B 1 238 ? -9.188 -46.156 -4.68 1 96.88 238 VAL B N 1
ATOM 4150 C CA . VAL B 1 238 ? -8.211 -47.219 -4.57 1 96.88 238 VAL B CA 1
ATOM 4151 C C . VAL B 1 238 ? -8.93 -48.562 -4.359 1 96.88 238 VAL B C 1
ATOM 4153 O O . VAL B 1 238 ? -9.766 -48.688 -3.457 1 96.88 238 VAL B O 1
ATOM 4156 N N . LEU B 1 239 ? -8.648 -49.531 -5.227 1 95.44 239 LEU B N 1
ATOM 4157 C CA . LEU B 1 239 ? -9.195 -50.875 -5.094 1 95.44 239 LEU B CA 1
ATOM 4158 C C . LEU B 1 239 ? -8.086 -51.906 -5.105 1 95.44 239 LEU B C 1
ATOM 4160 O O . LEU B 1 239 ? -7.145 -51.812 -5.891 1 95.44 239 LEU B O 1
ATOM 41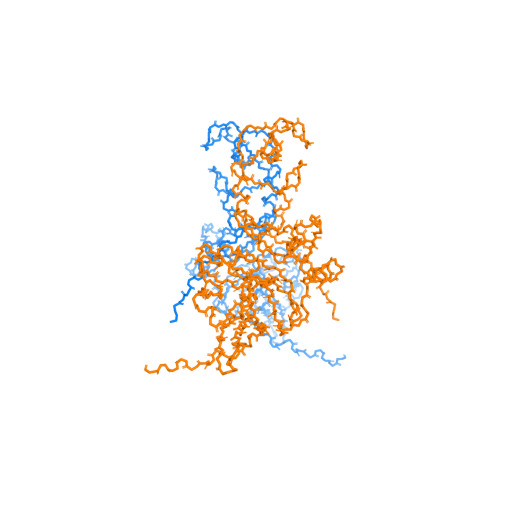64 N N . ASP B 1 240 ? -8.227 -52.875 -4.262 1 95.94 240 ASP B N 1
ATOM 4165 C CA . ASP B 1 240 ? -7.285 -54 -4.273 1 95.94 240 ASP B CA 1
ATOM 4166 C C . ASP B 1 240 ? -7.57 -54.938 -5.438 1 95.94 240 ASP B C 1
ATOM 4168 O O . ASP B 1 240 ? -8.727 -55.156 -5.793 1 95.94 240 ASP B O 1
ATOM 4172 N N . PHE B 1 241 ? -6.469 -55.562 -5.918 1 95.06 241 PHE B N 1
ATOM 4173 C CA . PHE B 1 241 ? -6.641 -56.531 -7.008 1 95.06 241 PHE B CA 1
ATOM 4174 C C . PHE B 1 241 ? -7.578 -57.656 -6.594 1 95.06 241 PHE B C 1
ATOM 4176 O O . PHE B 1 241 ? -8.344 -58.156 -7.414 1 95.06 241 PHE B O 1
ATOM 4183 N N . ALA B 1 242 ? -7.488 -58 -5.359 1 94.56 242 ALA B N 1
ATOM 4184 C CA . ALA B 1 242 ? -8.352 -59.062 -4.844 1 94.56 242 ALA B CA 1
ATOM 4185 C C . ALA B 1 242 ? -9.828 -58.719 -5.055 1 94.56 242 ALA B C 1
ATOM 4187 O O . ALA B 1 242 ? -10.633 -59.594 -5.379 1 94.56 242 ALA B O 1
ATOM 4188 N N . THR B 1 243 ? -10.148 -57.438 -4.887 1 93.06 243 THR B N 1
ATOM 4189 C CA . THR B 1 243 ? -11.516 -56.969 -5.094 1 93.06 243 THR B CA 1
ATOM 4190 C C . THR B 1 243 ? -11.844 -56.906 -6.582 1 93.06 243 THR B C 1
ATOM 4192 O O . THR B 1 243 ? -12.891 -57.375 -7.023 1 93.06 243 THR B O 1
ATOM 4195 N N . VAL B 1 244 ? -10.93 -56.375 -7.312 1 93.19 244 VAL B N 1
ATOM 4196 C CA . VAL B 1 244 ? -11.133 -56.156 -8.734 1 93.19 244 VAL B CA 1
ATOM 4197 C C . VAL B 1 244 ? -11.297 -57.469 -9.469 1 93.19 244 VAL B C 1
ATOM 4199 O O . VAL B 1 244 ? -12.055 -57.562 -10.438 1 93.19 244 VAL B O 1
ATOM 4202 N N . LYS B 1 245 ? -10.664 -58.5 -8.977 1 91.56 245 LYS B N 1
ATOM 4203 C CA . LYS B 1 245 ? -10.68 -59.812 -9.609 1 91.56 245 LYS B CA 1
ATOM 4204 C C . LYS B 1 245 ? -12.102 -60.375 -9.742 1 91.56 245 LYS B C 1
ATOM 4206 O O . LYS B 1 245 ? -12.391 -61.125 -10.656 1 91.56 245 LYS B O 1
ATOM 4211 N N . HIS B 1 246 ? -12.945 -59.906 -8.93 1 90.38 246 HIS B N 1
ATOM 4212 C CA . HIS B 1 246 ? -14.32 -60.406 -8.953 1 90.38 246 HIS B CA 1
ATOM 4213 C C . HIS B 1 246 ? -15.133 -59.719 -10.047 1 90.38 246 HIS B C 1
ATOM 4215 O O . HIS B 1 246 ? -16.266 -60.094 -10.312 1 90.38 246 HIS B O 1
ATOM 4221 N N . PHE B 1 247 ? -14.508 -58.75 -10.625 1 91.56 247 PHE B N 1
ATOM 4222 C CA . PHE B 1 247 ? -15.273 -57.938 -11.57 1 91.56 247 PHE B CA 1
ATOM 4223 C C . PHE B 1 247 ? -14.633 -57.969 -12.953 1 91.56 247 PHE B C 1
ATOM 4225 O O . PHE B 1 247 ? -15.047 -57.219 -13.852 1 91.56 247 PHE B O 1
ATOM 4232 N N . VAL B 1 248 ? -13.656 -58.75 -13.141 1 89.5 248 VAL B N 1
ATOM 4233 C CA . VAL B 1 248 ? -12.992 -58.812 -14.438 1 89.5 248 VAL B CA 1
ATOM 4234 C C . VAL B 1 248 ? -13.484 -60.062 -15.188 1 89.5 248 VAL B C 1
ATOM 4236 O O . VAL B 1 248 ? -14.062 -60.969 -14.594 1 89.5 248 VAL B O 1
ATOM 4239 N N . ASP B 1 249 ? -13.25 -60 -16.484 1 87.25 249 ASP B N 1
ATOM 4240 C CA . ASP B 1 249 ? -13.641 -61.156 -17.312 1 87.25 249 ASP B CA 1
ATOM 4241 C C . ASP B 1 249 ? -12.531 -62.188 -17.375 1 87.25 249 ASP B C 1
ATOM 4243 O O . ASP B 1 249 ? -11.594 -62.156 -16.578 1 87.25 249 ASP B O 1
ATOM 4247 N N . SER B 1 250 ? -12.75 -63.156 -18.266 1 87.44 250 SER B N 1
ATOM 4248 C CA . SER B 1 250 ? -11.82 -64.25 -18.375 1 87.44 250 SER B CA 1
ATOM 4249 C C . SER B 1 250 ? -10.445 -63.812 -18.844 1 87.44 250 SER B C 1
ATOM 4251 O O . SER B 1 250 ? -9.43 -64.438 -18.531 1 87.44 250 SER B O 1
ATOM 4253 N N . ASN B 1 251 ? -10.422 -62.75 -19.547 1 88.69 251 ASN B N 1
ATOM 4254 C CA . ASN B 1 251 ? -9.164 -62.188 -20.047 1 88.69 251 ASN B CA 1
ATOM 4255 C C . ASN B 1 251 ? -8.586 -61.156 -19.109 1 88.69 251 ASN B C 1
ATOM 4257 O O . ASN B 1 251 ? -7.609 -60.469 -19.438 1 88.69 251 ASN B O 1
ATOM 4261 N N . ASN B 1 252 ? -9.195 -61 -17.906 1 90.62 252 ASN B N 1
ATOM 4262 C CA . ASN B 1 252 ? -8.805 -60 -16.906 1 90.62 252 ASN B CA 1
ATOM 4263 C C . ASN B 1 252 ? -8.984 -58.594 -17.438 1 90.62 252 ASN B C 1
ATOM 4265 O O . ASN B 1 252 ? -8.164 -57.719 -17.172 1 90.62 252 ASN B O 1
ATOM 4269 N N . SER B 1 253 ? -9.961 -58.469 -18.266 1 90.75 253 SER B N 1
ATOM 4270 C CA . SER B 1 253 ? -10.359 -57.156 -18.75 1 90.75 253 SER B CA 1
ATOM 4271 C C . SER B 1 253 ? -11.305 -56.469 -17.781 1 90.75 253 SER B C 1
ATOM 4273 O O . SER B 1 253 ? -12.117 -57.125 -17.125 1 90.75 253 SER B O 1
ATOM 4275 N N . VAL B 1 254 ? -11.07 -55.188 -17.703 1 88.94 254 VAL B N 1
ATOM 4276 C CA . VAL B 1 254 ? -11.922 -54.469 -16.781 1 88.94 254 VAL B CA 1
ATOM 4277 C C . VAL B 1 254 ? -12.789 -53.469 -17.547 1 88.94 254 VAL B C 1
ATOM 4279 O O . VAL B 1 254 ? -12.312 -52.812 -18.484 1 88.94 254 VAL B O 1
ATOM 4282 N N . SER B 1 255 ? -14.078 -53.469 -17.234 1 90.12 255 SER B N 1
ATOM 4283 C CA . SER B 1 255 ? -15.023 -52.5 -17.766 1 90.12 255 SER B CA 1
ATOM 4284 C C . SER B 1 255 ? -15.727 -51.75 -16.656 1 90.12 255 SER B C 1
ATOM 4286 O O . SER B 1 255 ? -16.172 -52.344 -15.672 1 90.12 255 SER B O 1
ATOM 4288 N N . PHE B 1 256 ? -15.711 -50.438 -16.766 1 90.94 256 PHE B N 1
ATOM 4289 C CA . PHE B 1 256 ? -16.375 -49.656 -15.734 1 90.94 256 PHE B CA 1
ATOM 4290 C C . PHE B 1 256 ? -16.969 -48.375 -16.312 1 90.94 256 PHE B C 1
ATOM 4292 O O . PHE B 1 256 ? -16.688 -48.031 -17.469 1 90.94 256 PHE B O 1
ATOM 4299 N N . CYS B 1 257 ? -17.844 -47.781 -15.531 1 91.88 257 CYS B N 1
ATOM 4300 C CA . CYS B 1 257 ? -18.469 -46.5 -15.891 1 91.88 257 CYS B CA 1
ATOM 4301 C C . CYS B 1 257 ? -17.953 -45.375 -15.016 1 91.88 257 CYS B C 1
ATOM 4303 O O . CYS B 1 257 ? -17.844 -45.531 -13.797 1 91.88 257 CYS B O 1
ATOM 4305 N N . LEU B 1 258 ? -17.516 -44.344 -15.727 1 94.44 258 LEU B N 1
ATOM 4306 C CA . LEU B 1 258 ? -17.062 -43.125 -15.047 1 94.44 258 LEU B CA 1
ATOM 4307 C C . LEU B 1 258 ? -18.062 -42 -15.258 1 94.44 258 LEU B C 1
ATOM 4309 O O . LEU B 1 258 ? -18.406 -41.656 -16.406 1 94.44 258 LEU B O 1
ATOM 4313 N N . ARG B 1 259 ? -18.547 -41.438 -14.125 1 94.5 259 ARG B N 1
ATOM 4314 C CA . ARG B 1 259 ? -19.5 -40.312 -14.195 1 94.5 259 ARG B CA 1
ATOM 4315 C C . ARG B 1 259 ? -18.969 -39.094 -13.438 1 94.5 259 ARG B C 1
ATOM 4317 O O . ARG B 1 259 ? -18.547 -39.219 -12.281 1 94.5 259 ARG B O 1
ATOM 4324 N N . LEU B 1 260 ? -18.906 -37.969 -14.125 1 95.19 260 LEU B N 1
ATOM 4325 C CA . LEU B 1 260 ? -18.547 -36.719 -13.5 1 95.19 260 LEU B CA 1
ATOM 4326 C C . LEU B 1 260 ? -19.797 -35.906 -13.148 1 95.19 260 LEU B C 1
ATOM 4328 O O . LEU B 1 260 ? -20.766 -35.906 -13.914 1 95.19 260 LEU B O 1
ATOM 4332 N N . LYS B 1 261 ? -19.75 -35.312 -11.969 1 93.25 261 LYS B N 1
ATOM 4333 C CA . LYS B 1 261 ? -20.875 -34.531 -11.523 1 93.25 261 LYS B CA 1
ATOM 4334 C C . LYS B 1 261 ? -20.422 -33.219 -10.867 1 93.25 261 LYS B C 1
ATOM 4336 O O . LYS B 1 261 ? -19.344 -33.188 -10.273 1 93.25 261 LYS B O 1
ATOM 4341 N N . ARG B 1 262 ? -21.266 -32.156 -10.969 1 93.06 262 ARG B N 1
ATOM 4342 C CA . ARG B 1 262 ? -21.047 -30.922 -10.227 1 93.06 262 ARG B CA 1
ATOM 4343 C C . ARG B 1 262 ? -21.828 -30.906 -8.922 1 93.06 262 ARG B C 1
ATOM 4345 O O . ARG B 1 262 ? -23 -31.266 -8.898 1 93.06 262 ARG B O 1
ATOM 4352 N N . VAL B 1 263 ? -21.125 -30.688 -7.824 1 86.69 263 VAL B N 1
ATOM 4353 C CA . VAL B 1 263 ? -21.766 -30.688 -6.516 1 86.69 263 VAL B CA 1
ATOM 4354 C C . VAL B 1 263 ? -22.562 -29.391 -6.344 1 86.69 263 VAL B C 1
ATOM 4356 O O . VAL B 1 263 ? -22.047 -28.297 -6.59 1 86.69 263 VAL B O 1
ATOM 4359 N N . MET B 1 264 ? -23.828 -29.406 -6.348 1 72.12 264 MET B N 1
ATOM 4360 C CA . MET B 1 264 ? -24.641 -28.234 -6.082 1 72.12 264 MET B CA 1
ATOM 4361 C C . MET B 1 264 ? -24.547 -27.828 -4.617 1 72.12 264 MET B C 1
ATOM 4363 O O . MET B 1 264 ? -24.406 -28.672 -3.738 1 72.12 264 MET B O 1
ATOM 4367 N N . ALA B 1 265 ? -24.203 -26.609 -4.09 1 60.34 265 ALA B N 1
ATOM 4368 C CA . ALA B 1 265 ? -24.141 -26.078 -2.729 1 60.34 265 ALA B CA 1
ATOM 4369 C C . ALA B 1 265 ? -25.203 -26.734 -1.845 1 60.34 265 ALA B C 1
ATOM 4371 O O . ALA B 1 265 ? -24.969 -26.953 -0.651 1 60.34 265 ALA B O 1
ATOM 4372 N N . GLY B 1 266 ? -26.422 -26.984 -2.137 1 51.34 266 GLY B N 1
ATOM 4373 C CA . GLY B 1 266 ? -27.5 -27.406 -1.255 1 51.34 266 GLY B CA 1
ATOM 4374 C C . GLY B 1 266 ? -27.312 -28.812 -0.715 1 51.34 266 GLY B C 1
ATOM 4375 O O . GLY B 1 266 ? -28.078 -29.25 0.155 1 51.34 266 GLY B O 1
ATOM 4376 N N . ASP B 1 267 ? -26.656 -29.656 -1.269 1 45.97 267 ASP B N 1
ATOM 4377 C CA . ASP B 1 267 ? -26.766 -31.062 -0.93 1 45.97 267 ASP B CA 1
ATOM 4378 C C . ASP B 1 267 ? -25.938 -31.391 0.32 1 45.97 267 ASP B C 1
ATOM 4380 O O . ASP B 1 267 ? -25.562 -32.531 0.528 1 45.97 267 ASP B O 1
ATOM 4384 N N . SER B 1 268 ? -25.438 -30.5 1.07 1 41.03 268 SER B N 1
ATOM 4385 C CA . SER B 1 268 ? -24.844 -30.891 2.346 1 41.03 268 SER B CA 1
ATOM 4386 C C . SER B 1 268 ? -25.844 -31.641 3.219 1 41.03 268 SER B C 1
ATOM 4388 O O . SER B 1 268 ? -25.562 -31.953 4.375 1 41.03 268 SER B O 1
ATOM 4390 N N . THR B 1 269 ? -27.109 -31.578 3 1 37.06 269 THR B N 1
ATOM 4391 C CA . THR B 1 269 ? -27.984 -32.156 4.016 1 37.06 269 THR B CA 1
ATOM 4392 C C . THR B 1 269 ? -27.828 -33.688 4.051 1 37.06 269 THR B C 1
ATOM 4394 O O . THR B 1 269 ? -28.719 -34.406 4.531 1 37.06 269 THR B O 1
ATOM 4397 N N . ASP B 1 270 ? -26.953 -34.312 3.352 1 34.75 270 ASP B N 1
ATOM 4398 C CA . ASP B 1 270 ? -27.141 -35.75 3.588 1 34.75 270 ASP B CA 1
ATOM 4399 C C . ASP B 1 270 ? -27.062 -36.062 5.078 1 34.75 270 ASP B C 1
ATOM 4401 O O . ASP B 1 270 ? -26.5 -35.281 5.859 1 34.75 270 ASP B O 1
ATOM 4405 N N . GLY B 1 271 ? -27.672 -37.312 5.496 1 35.16 271 GLY B N 1
ATOM 4406 C CA . GLY B 1 271 ? -28.188 -38.188 6.527 1 35.16 271 GLY B CA 1
ATOM 4407 C C . GLY B 1 271 ? -27.125 -38.625 7.535 1 35.16 271 GLY B C 1
ATOM 4408 O O . GLY B 1 271 ? -27.312 -39.594 8.273 1 35.16 271 GLY B O 1
ATOM 4409 N N . ILE B 1 272 ? -26.047 -38 7.73 1 24.84 272 ILE B N 1
ATOM 4410 C CA . ILE B 1 272 ? -25.344 -38.719 8.805 1 24.84 272 ILE B CA 1
ATOM 4411 C C . ILE B 1 272 ? -26.156 -38.594 10.094 1 24.84 272 ILE B C 1
ATOM 4413 O O . ILE B 1 272 ? -26.109 -37.562 10.773 1 24.84 272 ILE B O 1
ATOM 4417 N N . LYS B 1 273 ? -27.547 -38.719 10.055 1 28.8 273 LYS B N 1
ATOM 4418 C CA . LYS B 1 273 ? -28.062 -39.062 11.375 1 28.8 273 LYS B CA 1
ATOM 4419 C C . LYS B 1 273 ? -27.516 -40.438 11.82 1 28.8 273 LYS B C 1
ATOM 4421 O O . LYS B 1 273 ? -27.797 -41.469 11.188 1 28.8 273 LYS B O 1
ATOM 4426 N N . ASP B 1 274 ? -26.281 -40.688 12.359 1 19.22 274 ASP B N 1
ATOM 4427 C CA . ASP B 1 274 ? -26.031 -42 12.984 1 19.22 274 ASP B CA 1
ATOM 4428 C C . ASP B 1 274 ? -27.281 -42.531 13.68 1 19.22 274 ASP B C 1
ATOM 4430 O O . ASP B 1 274 ? -28.109 -41.75 14.141 1 19.22 274 ASP B O 1
ATOM 4434 N N . ARG B 1 275 ? -27.234 -43.875 13.883 1 19.03 275 ARG B N 1
ATOM 4435 C CA . ARG B 1 275 ? -27.219 -44.938 14.914 1 19.03 275 ARG B CA 1
ATOM 4436 C C . ARG B 1 275 ? -26.562 -44.406 16.188 1 19.03 275 ARG B C 1
ATOM 4438 O O . ARG B 1 275 ? -25.578 -43.688 16.125 1 19.03 275 ARG B O 1
#

Radius of gyration: 39.36 Å; Cα contacts (8 Å, |Δi|>4): 1029; chains: 2; bounding box: 73×125×67 Å

InterPro domains:
  IPR001841 Zinc finger, RING-type [PS50089] (22-56)
  IPR004162 E3 ubiquitin-protein ligase SINA-like, animal [PTHR45877] (10-262)
  IPR008974 TRAF-like [G3DSA:2.60.210.10] (130-261)
  IPR013010 Zinc finger, SIAH-type [PS51081] (74-135)
  IPR013083 Zinc finger, RING/FYVE/PHD-type [G3DSA:3.30.40.10] (9-68)
  IPR013083 Zinc finger, RING/FYVE/PHD-type [G3DSA:3.30.40.10] (69-129)
  IPR018121 Seven-in-absentia protein, TRAF-like domain [PF03145] (163-251)
  IPR049548 E3 ubiquitin-protein ligase Sina-like, RING finger [PF21362] (22-56)

Foldseek 3Di:
DDPPPPPPPDDPLRVVQCLQAAPPPRDGAAPQWWAFPVRRIHHPVVVVPDQADPVPGGGIDPDGDVVVNVVLQVGWAAAPCVVVPGGDTHGPVCNVVCQLQPQAHKDDDPVCVVVVDPDIDHQLCNQVCCVVPPVVQEAEDQKDKDKDQAAQLVKDWHWGWYHDPNFIKIWIWIRDNVVQKIWTAIATRGHQVCQQQKKKKKKFAAPVDRVDIDIDMATHGHPSDDPVVCVVVVNTDMDGNVVLVRRADPNNMTIIMMGMDGHDPPPPPDPPPDD/DDPPPPPPPDDPLRVVQCLQAAPPPRDGAAPQWWAFPVRRIHHPVVVVPDQADPVPGGGIDPDGDVVVNVVLQVGWAAAPCVVVPGGDTHGPVCNVVCQLQPLFHKDDDPVCVVVVDGDIDHQLCNQVCCVVPPVVQEAEDQKDKDKDQAAQLVKDWHWGWYHDPNFIKIWIWIRDNVVQKIWTAIATRGHQVCQQQKKKKKKFAAPVDRVDIDIDMATHGHPSDDPVVCVVVVNTDMDGNVVLVRRADPNNMTIIMMGMDGHDVPPPPDDPPDD

Secondary structure (DSSP, 8-state):
-----------HHHHHHTT-B-TTT-SBP-SSEEEETT--EEEHHHHTT-SB-TTT-PBEEEEE-HHHHHHHHHS-EE-TTGGGT---EE-HHHHHHHHHH-TTS-EE-SGGGTTT---EE-HHHHHHHHHHH-GGGEE-SSEEEEEE-S-GGG-EEEEEEEEETTEEEEEEEEEETTTTEEEEEEEE-S-HHHHTTEEEEEEEE-SS-TT-EEEEEEE-EETTS-HHHHHHHT-SEEEEHHHHGGG--TT--EEEEEEEEE--GGGGG--TT--/-----------HHHHHHTT-B-TTT-SBP-SSEEEETT--EEEHHHHTT-SB-TTT-PBEEEEE-HHHHHHHHHS-EE-TTGGGT---EE-HHHHHHHHHH-TTS-EE-SGGGTTT---EE-HHHHHHHHHHH-GGGEE--SEEEEEE-S-GGG-EEEEEEEEETTEEEEEEEEEETTTTEEEEEEEEES-HHHHTTEEEEEEEE-SS-TT-EEEEEEE-EETTS-HHHHHHHT-SEEEEHHHHGGG--TT--EEEEEEEEE--GGGGG------

pLDDT: mean 89.13, std 15.79, range [19.03, 98.38]

Organism: Coptotermes formosanus (NCBI:txid36987)